Protein AF-0000000072983263 (afdb_homodimer)

InterPro domains:
  IPR003439 ABC transporter-like, ATP-binding domain [PF00005] (18-161)
  IPR003439 ABC transporter-like, ATP-binding domain [PS50893] (3-232)
  IPR003593 AAA+ ATPase domain [SM00382] (27-210)
  IPR027417 P-loop containing nucleoside triphosphate hydrolase [G3DSA:3.40.50.300] (1-231)
  IPR027417 P-loop containing nucleoside triphosphate hydrolase [SSF52540] (5-223)

Radius of gyration: 24.26 Å; Cα contacts (8 Å, |Δi|>4): 1242; chains: 2; bounding box: 58×68×63 Å

Secondary structure (DSSP, 8-state):
-EEEEEEEEEEETTEEEEEEEEEEEESSSEEEEE--TTSSHHHHHHHHTTSS--SEEEEEETTEETTT-THHHHTTEEEE-SS----TTSBHHHHHHHHHHHTT--HHHHHHHHHHHHHHTT--TT---BGGGS-HHHHHHHHHHHHHTT--SEEEEESTTTT--HHHHHHHHHHHHHHTTTSEEEEE-S-HHHHHHHEEEEEEEETTEEEEEE-HHHHHHHHTT-EEEEEE-TTPPPP--TTEEEEEEETTEEEEEEE-SS-SSTT-EE----HHHHHHHHHHHHHHHH-/-EEEEEEEEEEETTEEEEEEEEEEEESSSEEEEE--TTSSHHHHHHHHTTSS--SEEEEEETTEETTT-THHHHTTEEEE-SS----TTSBHHHHHHHHHHHTT--HHHHHHHHHHHHHHTT--TT---BGGGS-HHHHHHHHHHHHHTT--SEEEEESTTTT--HHHHHHHHHHHHHHTTTSEEEEE-S-HHHHHHHEEEEEEEETTEEEEEE-HHHHHHHHTT-EEEEEE-TTPPPP--TTEEEEEEETTEEEEEEE-SS-SSTT-EE----HHHHHHHHHHHHHHHH-

pLDDT: mean 94.13, std 6.85, range [37.88, 98.81]

Nearest PDB structures (foldseek):
  4yer-assembly1_A  TM=8.521E-01  e=1.848E-24  Thermotoga maritima MSB8
  1vpl-assembly1_A-2  TM=9.173E-01  e=1.850E-22  Thermotoga maritima MSB8
  7e7q-assembly1_A  TM=8.635E-01  e=1.184E-19  Homo sapiens
  7lkz-assembly1_A  TM=8.335E-01  e=2.499E-20  Homo sapiens
  8edw-assembly1_A  TM=7.523E-01  e=1.148E-20  Homo sapiens

Organism: Lacticaseibacillus paracasei (strain ATCC 334 / BCRC 17002 / CCUG 31169 / CIP 107868 / KCTC 3260 / NRRL B-441) (NCBI:txid321967)

Solvent-accessible surface area (backbone atoms only — not comparable to full-atom values): 30297 Å² total; per-residue (Å²): 116,41,38,38,35,44,46,28,21,31,61,58,91,92,44,72,44,31,52,56,34,62,48,79,48,48,39,69,17,19,32,25,42,36,48,49,82,84,11,32,66,69,60,51,51,32,40,75,67,56,77,45,79,64,70,35,57,46,40,25,52,73,85,38,50,31,80,83,39,41,63,71,47,60,75,29,50,12,63,27,57,73,71,61,85,79,60,48,86,36,27,57,52,59,49,46,50,50,52,28,50,75,72,67,43,53,69,70,60,37,51,51,53,49,44,53,46,30,49,63,59,77,38,67,64,80,51,77,60,34,46,58,74,44,53,70,29,56,45,40,50,50,33,46,43,55,20,46,57,87,67,38,49,34,37,40,32,34,44,78,52,56,74,33,27,61,64,55,34,35,34,51,50,37,52,49,30,62,50,2,63,79,15,34,27,38,39,34,46,50,52,61,65,63,37,68,51,24,32,30,29,36,36,36,30,49,80,15,29,70,79,44,76,45,36,57,69,62,50,26,55,74,31,50,77,24,27,32,37,36,73,37,58,77,88,52,85,74,84,88,56,93,43,45,67,39,33,27,42,52,96,87,19,35,39,36,31,32,57,39,86,55,75,89,49,92,76,40,41,79,45,84,48,48,68,65,49,23,49,47,52,50,54,53,53,47,51,58,65,74,98,116,41,39,38,36,43,46,27,20,33,62,58,89,91,43,74,44,31,51,55,36,64,50,80,46,48,40,69,17,19,31,25,40,36,48,51,84,83,12,33,65,69,60,51,50,32,40,75,66,56,76,44,78,63,70,36,59,46,40,24,51,74,84,38,50,30,78,83,41,42,64,71,46,59,74,29,50,12,62,27,57,73,71,63,86,78,60,51,86,35,28,57,52,59,50,44,51,50,52,29,49,76,71,67,44,54,66,70,59,37,52,51,52,50,45,52,47,30,50,61,59,77,38,67,64,81,50,76,60,35,46,59,76,45,52,70,30,55,44,41,52,50,34,47,44,54,19,48,58,88,68,40,47,35,36,40,31,33,43,75,53,58,75,34,28,59,66,55,34,36,34,51,49,37,50,49,31,61,50,2,63,78,14,32,28,38,37,33,47,50,52,62,65,62,38,70,51,25,34,30,29,36,35,36,29,51,81,14,27,70,81,43,76,44,37,58,67,63,49,26,56,73,30,51,79,24,27,33,36,36,73,39,59,78,87,50,83,74,83,89,57,94,43,47,68,38,32,27,42,52,96,89,18,33,39,37,30,32,58,38,88,56,74,88,48,92,76,40,42,80,44,85,47,46,68,65,50,24,49,47,52,50,54,53,53,47,51,56,67,74,97

Foldseek 3Di:
DKKWWAQFWADDVPATQAGGDTDMFDLPFEEEEEEDPSLCPLVVLCCQLVVDATPDTFMDDVNHTCNVVVVVNPLQFQEADPQFDDDQAFALLVGQQVLLVVNVHDNVLSVVLLCVQCVLLVHHNPDRHGLNPDDRLSSLSSSNSSSCRPNHQAYEHEASCPPHDPVSLVSVLVVQRVSSNRHGHYYYHHDQVSCLVIPQWYWYGGSNYTPDIGGQVVLLVVQAQFKKKDFDAAPDDDDDDLQWLDWDQDPRGIITIGGGNDAPDDGIDGDRDDSSNSVSVVVVVVVVVVD/DKKWWAQFWADDVPATQAGGDTDMFDLPFEEEEEEDPSLCPLVVLCCQLVVDATPDTFMDDVNHTCNVVVVVNPLQFQEADPQFDDDQAFALLVGQQVLLVVNVHDNVLSVVLLCVQCVLLVHHNPDRHGPNPDDRLSSLSSSNSSSCRPNHQAYEHEASCPPHDPVSLVSVLVVQRVSSNRHGHYYYHHDQVSCLVIPQWYWYGGSNYTPDIGGQVVLLVVQAQFKKKDFDAAPDDDDDDLQWLDWDQDPRGIITIGGGNDAPDDRIDGDRDDSSNSVSVVVVVVVVVVD

Sequence (582 aa):
MSLFLKNVGQRFGDKQALTGITATLEANGVIGLIGPNGAGKSTLLKLLATLAKPSSGTILLDDVDIVRQPQKMRQVLGYLPQQVPYDAHVTALAYLRYIAALKGIAPREADRQIVQTLGLLHLNPSNSTLLGDYSGGSRQRVGLTASLLGDPQVVIVDEPTVGLDPVERIAVRNLLSSLAQTRIVIISTHIIEDVEAIASQLLLLTDGQLHFQGTPAQFLDKASGHVWEYTLPRNASLPTSERISGMQERSDGIHIRMIADEAPVANAVMVAPNLEDATLDFFESQAVRKGMSLFLKNVGQRFGDKQALTGITATLEANGVIGLIGPNGAGKSTLLKLLATLAKPSSGTILLDDVDIVRQPQKMRQVLGYLPQQVPYDAHVTALAYLRYIAALKGIAPREADRQIVQTLGLLHLNPSNSTLLGDYSGGSRQRVGLTASLLGDPQVVIVDEPTVGLDPVERIAVRNLLSSLAQTRIVIISTHIIEDVEAIASQLLLLTDGQLHFQGTPAQFLDKASGHVWEYTLPRNASLPTSERISGMQERSDGIHIRMIADEAPVANAVMVAPNLEDATLDFFESQAVRKG

Structure (mmCIF, N/CA/C/O backbone):
data_AF-0000000072983263-model_v1
#
loop_
_entity.id
_entity.type
_entity.pdbx_description
1 polymer 'ABC-type polar amino acid transport system, ATPase component'
#
loop_
_atom_site.group_PDB
_atom_site.id
_atom_site.type_symbol
_atom_site.label_atom_id
_atom_site.label_alt_id
_atom_site.label_comp_id
_atom_site.label_asym_id
_atom_site.label_entity_id
_atom_site.label_seq_id
_atom_site.pdbx_PDB_ins_code
_atom_site.Cartn_x
_atom_site.Cartn_y
_atom_site.Cartn_z
_atom_site.occupancy
_atom_site.B_iso_or_equiv
_atom_site.auth_seq_id
_atom_site.auth_comp_id
_atom_site.auth_asym_id
_atom_site.auth_atom_id
_atom_site.pdbx_PDB_model_num
ATOM 1 N N . MET A 1 1 ? -4.988 -26.391 -16.125 1 90.88 1 MET A N 1
ATOM 2 C CA . MET A 1 1 ? -5.129 -26.578 -14.688 1 90.88 1 MET A CA 1
ATOM 3 C C . MET A 1 1 ? -6.23 -25.703 -14.117 1 90.88 1 MET A C 1
ATOM 5 O O . MET A 1 1 ? -6.363 -24.531 -14.516 1 90.88 1 MET A O 1
ATOM 9 N N . SER A 1 2 ? -7.062 -26.312 -13.32 1 95.94 2 SER A N 1
ATOM 10 C CA . SER A 1 2 ? -8.219 -25.578 -12.805 1 95.94 2 SER A CA 1
ATOM 11 C C . SER A 1 2 ? -8.453 -25.891 -11.328 1 95.94 2 SER A C 1
ATOM 13 O O . SER A 1 2 ? -8.266 -27.031 -10.891 1 95.94 2 SER A O 1
ATOM 15 N N . LEU A 1 3 ? -8.734 -24.859 -10.594 1 97.69 3 LEU A N 1
ATOM 16 C CA . LEU A 1 3 ? -9.117 -24.953 -9.195 1 97.69 3 LEU A CA 1
ATOM 17 C C . LEU A 1 3 ? -10.594 -24.609 -9 1 97.69 3 LEU A C 1
ATOM 19 O O . LEU A 1 3 ? -11.016 -23.5 -9.32 1 97.69 3 LEU A O 1
ATOM 23 N N . PHE A 1 4 ? -11.383 -25.578 -8.539 1 98.12 4 PHE A N 1
ATOM 24 C CA . PHE A 1 4 ? -12.82 -25.359 -8.391 1 98.12 4 PHE A CA 1
ATOM 25 C C . PHE A 1 4 ? -13.242 -25.5 -6.934 1 98.12 4 PHE A C 1
ATOM 27 O O . PHE A 1 4 ? -13.016 -26.531 -6.309 1 98.12 4 PHE A O 1
ATOM 34 N N . LEU A 1 5 ? -13.758 -24.422 -6.352 1 98.31 5 LEU A N 1
ATOM 35 C CA . LEU A 1 5 ? -14.352 -24.406 -5.02 1 98.31 5 LEU A CA 1
ATOM 36 C C . LEU A 1 5 ? -15.859 -24.625 -5.094 1 98.31 5 LEU A C 1
ATOM 38 O O . LEU A 1 5 ? -16.562 -23.922 -5.832 1 98.31 5 LEU A O 1
ATOM 42 N N . LYS A 1 6 ? -16.281 -25.609 -4.363 1 97.94 6 LYS A N 1
ATOM 43 C CA . LYS A 1 6 ? -17.719 -25.906 -4.344 1 97.94 6 LYS A CA 1
ATOM 44 C C . LYS A 1 6 ? -18.297 -25.75 -2.938 1 97.94 6 LYS A C 1
ATOM 46 O O . LYS A 1 6 ? -18.125 -26.625 -2.092 1 97.94 6 LYS A O 1
ATOM 51 N N . ASN A 1 7 ? -19.047 -24.672 -2.725 1 98.12 7 ASN A N 1
ATOM 52 C CA . ASN A 1 7 ? -19.766 -24.391 -1.483 1 98.12 7 ASN A CA 1
ATOM 53 C C . ASN A 1 7 ? -18.844 -24.516 -0.269 1 98.12 7 ASN A C 1
ATOM 55 O O . ASN A 1 7 ? -19.188 -25.203 0.703 1 98.12 7 ASN A O 1
ATOM 59 N N . VAL A 1 8 ? -17.719 -23.922 -0.343 1 98.31 8 VAL A N 1
ATOM 60 C CA . VAL A 1 8 ? -16.688 -24.047 0.693 1 98.31 8 VAL A CA 1
ATOM 61 C C . VAL A 1 8 ? -17.047 -23.156 1.881 1 98.31 8 VAL A C 1
ATOM 63 O O . VAL A 1 8 ? -17.375 -21.984 1.707 1 98.31 8 VAL A O 1
ATOM 66 N N . GLY A 1 9 ? -17.016 -23.719 3.033 1 98.19 9 GLY A N 1
ATOM 67 C CA . GLY A 1 9 ? -17.25 -23 4.281 1 98.19 9 GLY A CA 1
ATOM 68 C C . GLY A 1 9 ? -16.188 -23.281 5.336 1 98.19 9 GLY A C 1
ATOM 69 O O . GLY A 1 9 ? -15.516 -24.312 5.281 1 98.19 9 GLY A O 1
ATOM 70 N N . GLN A 1 10 ? -15.992 -22.375 6.219 1 98.19 10 GLN A N 1
ATOM 71 C CA . GLN A 1 10 ? -15.086 -22.547 7.348 1 98.19 10 GLN A CA 1
ATOM 72 C C . GLN A 1 10 ? -15.68 -21.969 8.625 1 98.19 10 GLN A C 1
ATOM 74 O O . GLN A 1 10 ? -16.141 -20.812 8.641 1 98.19 10 GLN A O 1
ATOM 79 N N . ARG A 1 11 ? -15.664 -22.734 9.594 1 96.62 11 ARG A N 1
ATOM 80 C CA . ARG A 1 11 ? -16.156 -22.312 10.898 1 96.62 11 ARG A CA 1
ATOM 81 C C . ARG A 1 11 ? -15.086 -22.469 11.969 1 96.62 11 ARG A C 1
ATOM 83 O O . ARG A 1 11 ? -14.367 -23.469 11.992 1 96.62 11 ARG A O 1
ATOM 90 N N . PHE A 1 12 ? -14.984 -21.516 12.836 1 94.38 12 PHE A N 1
ATOM 91 C CA . PHE A 1 12 ? -14.164 -21.578 14.039 1 94.38 12 PHE A CA 1
ATOM 92 C C . PHE A 1 12 ? -15.031 -21.469 15.289 1 94.38 12 PHE A C 1
ATOM 94 O O . PHE A 1 12 ? -15.422 -20.359 15.68 1 94.38 12 PHE A O 1
ATOM 101 N N . GLY A 1 13 ? -15.211 -22.562 15.922 1 93.5 13 GLY A N 1
ATOM 102 C CA . GLY A 1 13 ? -16.188 -22.516 17 1 93.5 13 GLY A CA 1
ATOM 103 C C . GLY A 1 13 ? -17.547 -22.031 16.562 1 93.5 13 GLY A C 1
ATOM 104 O O . GLY A 1 13 ? -18.156 -22.609 15.664 1 93.5 13 GLY A O 1
ATOM 105 N N . ASP A 1 14 ? -17.953 -20.859 17.125 1 91.88 14 ASP A N 1
ATOM 106 C CA . ASP A 1 14 ? -19.266 -20.328 16.812 1 91.88 14 ASP A CA 1
ATOM 107 C C . ASP A 1 14 ? -19.203 -19.266 15.719 1 91.88 14 ASP A C 1
ATOM 109 O O . ASP A 1 14 ? -20.234 -18.781 15.258 1 91.88 14 ASP A O 1
ATOM 113 N N . LYS A 1 15 ? -18.031 -19.047 15.219 1 92.75 15 LYS A N 1
ATOM 114 C CA . LYS A 1 15 ? -17.875 -17.984 14.227 1 92.75 15 LYS A CA 1
ATOM 115 C C . LYS A 1 15 ? -17.75 -18.562 12.82 1 92.75 15 LYS A C 1
ATOM 117 O O . LYS A 1 15 ? -16.938 -19.453 12.578 1 92.75 15 LYS A O 1
ATOM 122 N N . GLN A 1 16 ? -18.672 -18.125 11.984 1 95 16 GLN A N 1
ATOM 123 C CA . GLN A 1 16 ? -18.594 -18.484 10.578 1 95 16 GLN A CA 1
ATOM 124 C C . GLN A 1 16 ? -17.656 -17.547 9.82 1 95 16 GLN A C 1
ATOM 126 O O . GLN A 1 16 ? -18 -16.391 9.562 1 95 16 GLN A O 1
ATOM 131 N N . ALA A 1 17 ? -16.531 -18.094 9.391 1 96.5 17 ALA A N 1
ATOM 132 C CA . ALA A 1 17 ? -15.523 -17.266 8.734 1 96.5 17 ALA A CA 1
ATOM 133 C C . ALA A 1 17 ? -15.766 -17.203 7.227 1 96.5 17 ALA A C 1
ATOM 135 O O . ALA A 1 17 ? -15.562 -16.156 6.605 1 96.5 17 ALA A O 1
ATOM 136 N N . LEU A 1 18 ? -16.156 -18.297 6.645 1 98.31 18 LEU A N 1
ATOM 137 C CA . LEU A 1 18 ? -16.5 -18.391 5.227 1 98.31 18 LEU A CA 1
ATOM 138 C C . LEU A 1 18 ? -17.812 -19.125 5.023 1 98.31 18 LEU A C 1
ATOM 140 O O . LEU A 1 18 ? -18.109 -20.109 5.707 1 98.31 18 LEU A O 1
ATOM 144 N N . THR A 1 19 ? -18.578 -18.578 4.109 1 97.62 19 THR A N 1
ATOM 145 C CA . THR A 1 19 ? -19.906 -19.156 3.883 1 97.62 19 THR A CA 1
ATOM 146 C C . THR A 1 19 ? -20.141 -19.406 2.396 1 97.62 19 THR A C 1
ATOM 148 O O . THR A 1 19 ? -20.359 -18.469 1.628 1 97.62 19 THR A O 1
ATOM 151 N N . GLY A 1 20 ? -20.109 -20.641 2.01 1 97.5 20 GLY A N 1
ATOM 152 C CA . GLY A 1 20 ? -20.578 -21.094 0.713 1 97.5 20 GLY A CA 1
ATOM 153 C C . GLY A 1 20 ? -19.812 -20.5 -0.449 1 97.5 20 GLY A C 1
ATOM 154 O O . GLY A 1 20 ? -20.406 -19.984 -1.397 1 97.5 20 GLY A O 1
ATOM 155 N N . ILE A 1 21 ? -18.5 -20.547 -0.38 1 98.19 21 ILE A N 1
ATOM 156 C CA . ILE A 1 21 ? -17.672 -19.984 -1.439 1 98.19 21 ILE A CA 1
ATOM 157 C C . ILE A 1 21 ? -17.641 -20.938 -2.631 1 98.19 21 ILE A C 1
ATOM 159 O O . ILE A 1 21 ? -17.234 -22.094 -2.498 1 98.19 21 ILE A O 1
ATOM 163 N N . THR A 1 22 ? -18.156 -20.516 -3.775 1 98.44 22 THR A N 1
ATOM 164 C CA . THR A 1 22 ? -18.078 -21.234 -5.035 1 98.44 22 THR A CA 1
ATOM 165 C C . THR A 1 22 ? -17.375 -20.391 -6.102 1 98.44 22 THR A C 1
ATOM 167 O O . THR A 1 22 ? -17.75 -19.25 -6.344 1 98.44 22 THR A O 1
ATOM 170 N N . ALA A 1 23 ? -16.297 -20.922 -6.695 1 97.88 23 ALA A N 1
ATOM 171 C CA . ALA A 1 23 ? -15.523 -20.188 -7.691 1 97.88 23 ALA A CA 1
ATOM 172 C C . ALA A 1 23 ? -14.672 -21.125 -8.531 1 97.88 23 ALA A C 1
ATOM 174 O O . ALA A 1 23 ? -14.312 -22.219 -8.078 1 97.88 23 ALA A O 1
ATOM 175 N N . THR A 1 24 ? -14.406 -20.75 -9.719 1 97.38 24 THR A N 1
ATOM 176 C CA . THR A 1 24 ? -13.461 -21.438 -10.586 1 97.38 24 THR A CA 1
ATOM 177 C C . THR A 1 24 ? -12.242 -20.562 -10.875 1 97.38 24 THR A C 1
ATOM 179 O O . THR A 1 24 ? -12.383 -19.422 -11.344 1 97.38 24 THR A O 1
ATOM 182 N N . LEU A 1 25 ? -11.086 -21.031 -10.547 1 97.19 25 LEU A N 1
ATOM 183 C CA . LEU A 1 25 ? -9.828 -20.328 -10.742 1 97.19 25 LEU A CA 1
ATOM 184 C C . LEU A 1 25 ? -8.961 -21.031 -11.773 1 97.19 25 LEU A C 1
ATOM 186 O O . LEU A 1 25 ? -8.688 -22.234 -11.648 1 97.19 25 LEU A O 1
ATOM 190 N N . GLU A 1 26 ? -8.562 -20.312 -12.789 1 95.12 26 GLU A N 1
ATOM 191 C CA . GLU A 1 26 ? -7.77 -20.891 -13.875 1 95.12 26 GLU A CA 1
ATOM 192 C C . GLU A 1 26 ? -6.555 -20.016 -14.188 1 95.12 26 GLU A C 1
ATOM 194 O O . GLU A 1 26 ? -6.43 -18.906 -13.664 1 95.12 26 GLU A O 1
ATOM 199 N N . ALA A 1 27 ? -5.664 -20.609 -15.008 1 91.94 27 ALA A N 1
ATOM 200 C CA . ALA A 1 27 ? -4.449 -19.922 -15.414 1 91.94 27 ALA A CA 1
ATOM 201 C C . ALA A 1 27 ? -4.73 -18.938 -16.547 1 91.94 27 ALA A C 1
ATOM 203 O O . ALA A 1 27 ? -4.332 -19.156 -17.688 1 91.94 27 ALA A O 1
ATOM 204 N N . ASN A 1 28 ? -5.426 -17.891 -16.312 1 89.44 28 ASN A N 1
ATOM 205 C CA . ASN A 1 28 ? -5.773 -16.859 -17.297 1 89.44 28 ASN A CA 1
ATOM 206 C C . ASN A 1 28 ? -5.449 -15.461 -16.781 1 89.44 28 ASN A C 1
ATOM 208 O O . ASN A 1 28 ? -6.277 -14.555 -16.859 1 89.44 28 ASN A O 1
ATOM 212 N N . GLY A 1 29 ? -4.234 -15.352 -16.203 1 93.88 29 GLY A N 1
ATOM 213 C CA . GLY A 1 29 ? -3.846 -14.086 -15.586 1 93.88 29 GLY A CA 1
ATOM 214 C C . GLY A 1 29 ? -3.949 -14.109 -14.078 1 93.88 29 GLY A C 1
ATOM 215 O O . GLY A 1 29 ? -4.441 -15.078 -13.492 1 93.88 29 GLY A O 1
ATOM 216 N N . VAL A 1 30 ? -3.527 -13.094 -13.484 1 97.56 30 VAL A N 1
ATOM 217 C CA . VAL A 1 30 ? -3.49 -13.008 -12.031 1 97.56 30 VAL A CA 1
ATOM 218 C C . VAL A 1 30 ? -4.91 -12.898 -11.477 1 97.56 30 VAL A C 1
ATOM 220 O O . VAL A 1 30 ? -5.742 -12.172 -12.023 1 97.56 30 VAL A O 1
ATOM 223 N N . ILE A 1 31 ? -5.184 -13.656 -10.453 1 98.19 31 ILE A N 1
ATOM 224 C CA . ILE A 1 31 ? -6.449 -13.586 -9.727 1 98.19 31 ILE A CA 1
ATOM 225 C C . ILE A 1 31 ? -6.273 -12.758 -8.461 1 98.19 31 ILE A C 1
ATOM 227 O O . ILE A 1 31 ? -5.504 -13.133 -7.57 1 98.19 31 ILE A O 1
ATOM 231 N N . GLY A 1 32 ? -6.977 -11.625 -8.398 1 97.94 32 GLY A N 1
ATOM 232 C CA . GLY A 1 32 ? -6.914 -10.758 -7.234 1 97.94 32 GLY A CA 1
ATOM 233 C C . GLY A 1 32 ? -8.047 -10.992 -6.254 1 97.94 32 GLY A C 1
ATOM 234 O O . GLY A 1 32 ? -9.219 -10.914 -6.617 1 97.94 32 GLY A O 1
ATOM 235 N N . LEU A 1 33 ? -7.68 -11.375 -5.074 1 97.56 33 LEU A N 1
ATOM 236 C CA . LEU A 1 33 ? -8.617 -11.484 -3.959 1 97.56 33 LEU A CA 1
ATOM 237 C C . LEU A 1 33 ? -8.648 -10.188 -3.148 1 97.56 33 LEU A C 1
ATOM 239 O O . LEU A 1 33 ? -7.668 -9.844 -2.488 1 97.56 33 LEU A O 1
ATOM 243 N N . ILE A 1 34 ? -9.766 -9.508 -3.213 1 94.69 34 ILE A N 1
ATOM 244 C CA . ILE A 1 34 ? -9.898 -8.219 -2.555 1 94.69 34 ILE A CA 1
ATOM 245 C C . ILE A 1 34 ? -10.984 -8.289 -1.481 1 94.69 34 ILE A C 1
ATOM 247 O O . ILE A 1 34 ? -11.922 -9.086 -1.594 1 94.69 34 ILE A O 1
ATOM 251 N N . GLY A 1 35 ? -10.883 -7.496 -0.447 1 91.62 35 GLY A N 1
ATOM 252 C CA . GLY A 1 35 ? -11.828 -7.406 0.654 1 91.62 35 GLY A CA 1
ATOM 253 C C . GLY A 1 35 ? -11.281 -6.652 1.851 1 91.62 35 GLY A C 1
ATOM 254 O O . GLY A 1 35 ? -10.07 -6.461 1.968 1 91.62 35 GLY A O 1
ATOM 255 N N . PRO A 1 36 ? -12.148 -6.215 2.695 1 90.19 36 PRO A N 1
ATOM 256 C CA . PRO A 1 36 ? -11.68 -5.531 3.902 1 90.19 36 PRO A CA 1
ATOM 257 C C . PRO A 1 36 ? -10.984 -6.469 4.883 1 90.19 36 PRO A C 1
ATOM 259 O O . PRO A 1 36 ? -10.945 -7.684 4.66 1 90.19 36 PRO A O 1
ATOM 262 N N . ASN A 1 37 ? -10.359 -5.848 5.844 1 87.19 37 ASN A N 1
ATOM 263 C CA . ASN A 1 37 ? -9.773 -6.656 6.906 1 87.19 37 ASN A CA 1
ATOM 264 C C . ASN A 1 37 ? -10.82 -7.52 7.602 1 87.19 37 ASN A C 1
ATOM 266 O O . ASN A 1 37 ? -11.93 -7.055 7.871 1 87.19 37 ASN A O 1
ATOM 270 N N . GLY A 1 38 ? -10.539 -8.773 7.77 1 88.69 38 GLY A N 1
ATOM 271 C CA . GLY A 1 38 ? -11.461 -9.672 8.445 1 88.69 38 GLY A CA 1
ATOM 272 C C . GLY A 1 38 ? -12.469 -10.305 7.5 1 88.69 38 GLY A C 1
ATOM 273 O O . GLY A 1 38 ? -13.336 -11.062 7.934 1 88.69 38 GLY A O 1
ATOM 274 N N . ALA A 1 39 ? -12.297 -10.094 6.234 1 92.25 39 ALA A N 1
ATOM 275 C CA . ALA A 1 39 ? -13.273 -10.578 5.262 1 92.25 39 ALA A CA 1
ATOM 276 C C . ALA A 1 39 ? -13.164 -12.086 5.082 1 92.25 39 ALA A C 1
ATOM 278 O O . ALA A 1 39 ? -14.062 -12.719 4.52 1 92.25 39 ALA A O 1
ATOM 279 N N . GLY A 1 40 ? -12.062 -12.688 5.492 1 95.12 40 GLY A N 1
ATOM 280 C CA . GLY A 1 40 ? -11.852 -14.117 5.328 1 95.12 40 GLY A CA 1
ATOM 281 C C . GLY A 1 40 ? -10.812 -14.453 4.273 1 95.12 40 GLY A C 1
ATOM 282 O O . GLY A 1 40 ? -10.664 -15.617 3.883 1 95.12 40 GLY A O 1
ATOM 283 N N . LYS A 1 41 ? -10.078 -13.461 3.738 1 96.19 41 LYS A N 1
ATOM 284 C CA . LYS A 1 41 ? -9.109 -13.664 2.666 1 96.19 41 LYS A CA 1
ATOM 285 C C . LYS A 1 41 ? -8.047 -14.68 3.072 1 96.19 41 LYS A C 1
ATOM 287 O O . LYS A 1 41 ? -7.832 -15.672 2.375 1 96.19 41 LYS A O 1
ATOM 292 N N . SER A 1 42 ? -7.41 -14.461 4.27 1 95.25 42 SER A N 1
ATOM 293 C CA . SER A 1 42 ? -6.355 -15.352 4.738 1 95.25 42 SER A CA 1
ATOM 294 C C . SER A 1 42 ? -6.895 -16.75 5.012 1 95.25 42 SER A C 1
ATOM 296 O O . SER A 1 42 ? -6.219 -17.75 4.746 1 95.25 42 SER A O 1
ATOM 298 N N . THR A 1 43 ? -8.109 -16.828 5.566 1 96.81 43 THR A N 1
ATOM 299 C CA . THR A 1 43 ? -8.75 -18.125 5.797 1 96.81 43 THR A CA 1
ATOM 300 C C . THR A 1 43 ? -8.914 -18.891 4.484 1 96.81 43 THR A C 1
ATOM 302 O O . THR A 1 43 ? -8.547 -20.062 4.391 1 96.81 43 THR A O 1
ATOM 305 N N . LEU A 1 44 ? -9.375 -18.188 3.492 1 98.12 44 LEU A N 1
ATOM 306 C CA . LEU A 1 44 ? -9.586 -18.812 2.191 1 98.12 44 LEU A CA 1
ATOM 307 C C . LEU A 1 44 ? -8.258 -19.281 1.602 1 98.12 44 LEU A C 1
ATOM 309 O O . LEU A 1 44 ? -8.164 -20.406 1.102 1 98.12 44 LEU A O 1
ATOM 313 N N . LEU A 1 45 ? -7.234 -18.469 1.67 1 98.31 45 LEU A N 1
ATOM 314 C CA . LEU A 1 45 ? -5.934 -18.812 1.111 1 98.31 45 LEU A CA 1
ATOM 315 C C . LEU A 1 45 ? -5.352 -20.031 1.814 1 98.31 45 LEU A C 1
ATOM 317 O O . LEU A 1 45 ? -4.742 -20.891 1.174 1 98.31 45 LEU A O 1
ATOM 321 N N . LYS A 1 46 ? -5.57 -20.141 3.105 1 97.81 46 LYS A N 1
ATOM 322 C CA . LYS A 1 46 ? -5.062 -21.281 3.861 1 97.81 46 LYS A CA 1
ATOM 323 C C . LYS A 1 46 ? -5.77 -22.562 3.447 1 97.81 46 LYS A C 1
ATOM 325 O O . LYS A 1 46 ? -5.152 -23.625 3.406 1 97.81 46 LYS A O 1
ATOM 330 N N . LEU A 1 47 ? -7.055 -22.453 3.191 1 98.31 47 LEU A N 1
ATOM 331 C CA . LEU A 1 47 ? -7.789 -23.609 2.705 1 98.31 47 LEU A CA 1
ATOM 332 C C . LEU A 1 47 ? -7.262 -24.062 1.346 1 98.31 47 LEU A C 1
ATOM 334 O O . LEU A 1 47 ? -7.039 -25.25 1.122 1 98.31 47 LEU A O 1
ATOM 338 N N . LEU A 1 48 ? -6.992 -23.078 0.478 1 98.38 48 LEU A N 1
ATOM 339 C CA . LEU A 1 48 ? -6.492 -23.375 -0.861 1 98.38 48 LEU A CA 1
ATOM 340 C C . LEU A 1 48 ? -5.09 -23.969 -0.798 1 98.38 48 LEU A C 1
ATOM 342 O O . LEU A 1 48 ? -4.738 -24.828 -1.615 1 98.38 48 LEU A O 1
ATOM 346 N N . ALA A 1 49 ? -4.348 -23.547 0.185 1 98 49 ALA A N 1
ATOM 347 C CA . ALA A 1 49 ? -2.973 -24.016 0.348 1 98 49 ALA A CA 1
ATOM 348 C C . ALA A 1 49 ? -2.926 -25.328 1.135 1 98 49 ALA A C 1
ATOM 350 O O . ALA A 1 49 ? -1.846 -25.859 1.401 1 98 49 ALA A O 1
ATOM 351 N N . THR A 1 50 ? -4.055 -25.828 1.613 1 97.94 50 THR A N 1
ATOM 352 C CA . THR A 1 50 ? -4.227 -27.078 2.348 1 97.94 50 THR A CA 1
ATOM 353 C C . THR A 1 50 ? -3.574 -26.984 3.725 1 97.94 50 THR A C 1
ATOM 355 O O . THR A 1 50 ? -3.119 -27.984 4.27 1 97.94 50 THR A O 1
ATOM 358 N N . LEU A 1 51 ? -3.414 -25.781 4.23 1 96.88 51 LEU A N 1
ATOM 359 C CA . LEU A 1 51 ? -2.896 -25.562 5.578 1 96.88 51 LEU A CA 1
ATOM 360 C C . LEU A 1 51 ? -4.004 -25.719 6.617 1 96.88 51 LEU A C 1
ATOM 362 O O . LEU A 1 51 ? -3.727 -25.812 7.812 1 96.88 51 LEU A O 1
ATOM 366 N N . ALA A 1 52 ? -5.242 -25.703 6.18 1 96.44 52 ALA A N 1
ATOM 367 C CA . ALA A 1 52 ? -6.434 -25.984 6.977 1 96.44 52 ALA A CA 1
ATOM 368 C C . ALA A 1 52 ? -7.469 -26.766 6.168 1 96.44 52 ALA A C 1
ATOM 370 O O . ALA A 1 52 ? -7.438 -26.75 4.934 1 96.44 52 ALA A O 1
ATOM 371 N N . LYS A 1 53 ? -8.328 -27.453 6.875 1 96.94 53 LYS A N 1
ATOM 372 C CA . LYS A 1 53 ? -9.422 -28.172 6.234 1 96.94 53 LYS A CA 1
ATOM 373 C C . LYS A 1 53 ? -10.734 -27.391 6.324 1 96.94 53 LYS A C 1
ATOM 375 O O . LYS A 1 53 ? -11.078 -26.891 7.391 1 96.94 53 LYS A O 1
ATOM 380 N N . PRO A 1 54 ? -11.383 -27.25 5.23 1 98.06 54 PRO A N 1
ATOM 381 C CA . PRO A 1 54 ? -12.68 -26.562 5.297 1 98.06 54 PRO A CA 1
ATOM 382 C C . PRO A 1 54 ? -13.703 -27.328 6.145 1 98.06 54 PRO A C 1
ATOM 384 O O . PRO A 1 54 ? -13.648 -28.562 6.227 1 98.06 54 PRO A O 1
ATOM 387 N N . SER A 1 55 ? -14.625 -26.562 6.75 1 97.94 55 SER A N 1
ATOM 388 C CA . SER A 1 55 ? -15.695 -27.156 7.539 1 97.94 55 SER A CA 1
ATOM 389 C C . SER A 1 55 ? -16.766 -27.766 6.637 1 97.94 55 SER A C 1
ATOM 391 O O . SER A 1 55 ? -17.469 -28.703 7.047 1 97.94 55 SER A O 1
ATOM 393 N N . SER A 1 56 ? -16.891 -27.25 5.473 1 97.56 56 SER A N 1
ATOM 394 C CA . SER A 1 56 ? -17.844 -27.766 4.5 1 97.56 56 SER A CA 1
ATOM 395 C C . SER A 1 56 ? -17.406 -27.453 3.072 1 97.56 56 SER A C 1
ATOM 397 O O . SER A 1 56 ? -16.531 -26.609 2.852 1 97.56 56 SER A O 1
ATOM 399 N N . GLY A 1 57 ? -17.875 -28.203 2.145 1 97.69 57 GLY A N 1
ATOM 400 C CA . GLY A 1 57 ? -17.578 -28 0.737 1 97.69 57 GLY A CA 1
ATOM 401 C C . GLY A 1 57 ? -16.375 -28.781 0.261 1 97.69 57 GLY A C 1
ATOM 402 O O . GLY A 1 57 ? -15.859 -29.625 0.99 1 97.69 57 GLY A O 1
ATOM 403 N N . THR A 1 58 ? -16.078 -28.578 -0.992 1 97.56 58 THR A N 1
ATOM 404 C CA . THR A 1 58 ? -14.953 -29.281 -1.592 1 97.56 58 THR A CA 1
ATOM 405 C C . THR A 1 58 ? -14.102 -28.344 -2.445 1 97.56 58 THR A C 1
ATOM 407 O O . THR A 1 58 ? -14.594 -27.312 -2.906 1 97.56 58 THR A O 1
ATOM 410 N N . ILE A 1 59 ? -12.883 -28.656 -2.541 1 98.44 59 ILE A N 1
ATOM 411 C CA . ILE A 1 59 ? -11.945 -27.953 -3.398 1 98.44 59 ILE A CA 1
ATOM 412 C C . ILE A 1 59 ? -11.258 -28.938 -4.344 1 98.44 59 ILE A C 1
ATOM 414 O O . ILE A 1 59 ? -10.609 -29.891 -3.896 1 98.44 59 ILE A O 1
ATOM 418 N N . LEU A 1 60 ? -11.461 -28.688 -5.613 1 98.44 60 LEU A N 1
ATOM 419 C CA . LEU A 1 60 ? -10.938 -29.609 -6.609 1 98.44 60 LEU A CA 1
ATOM 420 C C . LEU A 1 60 ? -9.797 -28.969 -7.402 1 98.44 60 LEU A C 1
ATOM 422 O O . LEU A 1 60 ? -9.93 -27.828 -7.867 1 98.44 60 LEU A O 1
ATOM 426 N N . LEU A 1 61 ? -8.664 -29.625 -7.492 1 98.12 61 LEU A N 1
ATOM 427 C CA . LEU A 1 61 ? -7.613 -29.328 -8.453 1 98.12 61 LEU A CA 1
ATOM 428 C C . LEU A 1 61 ? -7.609 -30.344 -9.594 1 98.12 61 LEU A C 1
ATOM 430 O O . LEU A 1 61 ? -7.301 -31.516 -9.383 1 98.12 61 LEU A O 1
ATOM 434 N N . ASP A 1 62 ? -7.922 -29.906 -10.82 1 95.69 62 ASP A N 1
ATOM 435 C CA . ASP A 1 62 ? -8.086 -30.797 -11.961 1 95.69 62 ASP A CA 1
ATOM 436 C C . ASP A 1 62 ? -8.953 -32 -11.602 1 95.69 62 ASP A C 1
ATOM 438 O O . ASP A 1 62 ? -8.562 -33.156 -11.836 1 95.69 62 ASP A O 1
ATOM 442 N N . ASP A 1 63 ? -9.992 -31.922 -10.922 1 93.94 63 ASP A N 1
ATOM 443 C CA . ASP A 1 63 ? -11.031 -32.906 -10.602 1 93.94 63 ASP A CA 1
ATOM 444 C C . ASP A 1 63 ? -10.625 -33.781 -9.414 1 93.94 63 ASP A C 1
ATOM 446 O O . ASP A 1 63 ? -11.305 -34.75 -9.094 1 93.94 63 ASP A O 1
ATOM 450 N N . VAL A 1 64 ? -9.461 -33.438 -8.812 1 97.44 64 VAL A N 1
ATOM 451 C CA . VAL A 1 64 ? -9.039 -34.156 -7.613 1 97.44 64 VAL A CA 1
ATOM 452 C C . VAL A 1 64 ? -9.383 -33.344 -6.375 1 97.44 64 VAL A C 1
ATOM 454 O O . VAL A 1 64 ? -9.062 -32.156 -6.309 1 97.44 64 VAL A O 1
ATOM 457 N N . ASP A 1 65 ? -10.031 -33.938 -5.449 1 98.25 65 ASP A N 1
ATOM 458 C CA . ASP A 1 65 ? -10.375 -33.281 -4.191 1 98.25 65 ASP A CA 1
ATOM 459 C C . ASP A 1 65 ? -9.148 -33.125 -3.305 1 98.25 65 ASP A C 1
ATOM 461 O O . ASP A 1 65 ? -8.656 -34.094 -2.721 1 98.25 65 ASP A O 1
ATOM 465 N N . ILE A 1 66 ? -8.711 -31.875 -3.113 1 97.81 66 ILE A N 1
ATOM 466 C CA . ILE A 1 66 ? -7.449 -31.641 -2.424 1 97.81 66 ILE A CA 1
ATOM 467 C C . ILE A 1 66 ? -7.676 -31.656 -0.913 1 97.81 66 ILE A C 1
ATOM 469 O O . ILE A 1 66 ? -6.723 -31.594 -0.135 1 97.81 66 ILE A O 1
ATOM 473 N N . VAL A 1 67 ? -8.969 -31.672 -0.491 1 96.62 67 VAL A N 1
ATOM 474 C CA . VAL A 1 67 ? -9.266 -31.844 0.927 1 96.62 67 VAL A CA 1
ATOM 475 C C . VAL A 1 67 ? -8.961 -33.281 1.347 1 96.62 67 VAL A C 1
ATOM 477 O O . VAL A 1 67 ? -8.367 -33.5 2.402 1 96.62 67 VAL A O 1
ATOM 480 N N . ARG A 1 68 ? -9.281 -34.188 0.478 1 96.56 68 ARG A N 1
ATOM 481 C CA . ARG A 1 68 ? -9.047 -35.625 0.714 1 96.56 68 ARG A CA 1
ATOM 482 C C . ARG A 1 68 ? -7.613 -36 0.356 1 96.56 68 ARG A C 1
ATOM 484 O O . ARG A 1 68 ? -7.012 -36.844 1.013 1 96.56 68 ARG A O 1
ATOM 491 N N . GLN A 1 69 ? -7.125 -35.406 -0.662 1 97.81 69 GLN A N 1
ATOM 492 C CA . GLN A 1 69 ? -5.777 -35.688 -1.146 1 97.81 69 GLN A CA 1
ATOM 493 C C . GLN A 1 69 ? -4.945 -34.406 -1.234 1 97.81 69 GLN A C 1
ATOM 495 O O . GLN A 1 69 ? -4.609 -33.969 -2.33 1 97.81 69 GLN A O 1
ATOM 500 N N . PRO A 1 70 ? -4.516 -33.938 -0.146 1 97.62 70 PRO A N 1
ATOM 501 C CA . PRO A 1 70 ? -3.844 -32.625 -0.113 1 97.62 70 PRO A CA 1
ATOM 502 C C . PRO A 1 70 ? -2.51 -32.625 -0.854 1 97.62 70 PRO A C 1
ATOM 504 O O . PRO A 1 70 ? -2.025 -31.578 -1.273 1 97.62 70 PRO A O 1
ATOM 507 N N . GLN A 1 71 ? -1.896 -33.844 -1.039 1 96.88 71 GLN A N 1
ATOM 508 C CA . GLN A 1 71 ? -0.588 -33.938 -1.681 1 96.88 71 GLN A CA 1
ATOM 509 C C . GLN A 1 71 ? -0.647 -33.469 -3.127 1 96.88 71 GLN A C 1
ATOM 511 O O . GLN A 1 71 ? 0.328 -32.906 -3.643 1 96.88 71 GLN A O 1
ATOM 516 N N . LYS A 1 72 ? -1.842 -33.625 -3.723 1 97.06 72 LYS A N 1
ATOM 517 C CA . LYS A 1 72 ? -2.02 -33.156 -5.098 1 97.06 72 LYS A CA 1
ATOM 518 C C . LYS A 1 72 ? -1.72 -31.672 -5.219 1 97.06 72 LYS A C 1
ATOM 520 O O . LYS A 1 72 ? -1.091 -31.25 -6.188 1 97.06 72 LYS A O 1
ATOM 525 N N . MET A 1 73 ? -2.131 -30.938 -4.25 1 98.06 73 MET A N 1
ATOM 526 C CA . MET A 1 73 ? -1.891 -29.5 -4.23 1 98.06 73 MET A CA 1
ATOM 527 C C . MET A 1 73 ? -0.481 -29.203 -3.738 1 98.06 73 MET A C 1
ATOM 529 O O . MET A 1 73 ? 0.237 -28.406 -4.352 1 98.06 73 MET A O 1
ATOM 533 N N . ARG A 1 74 ? -0.062 -29.891 -2.754 1 97.25 74 ARG A N 1
ATOM 534 C CA . ARG A 1 74 ? 1.192 -29.578 -2.074 1 97.25 74 ARG A CA 1
ATOM 535 C C . ARG A 1 74 ? 2.381 -29.75 -3.012 1 97.25 74 ARG A C 1
ATOM 537 O O . ARG A 1 74 ? 3.375 -29.031 -2.91 1 97.25 74 ARG A O 1
ATOM 544 N N . GLN A 1 75 ? 2.275 -30.547 -3.963 1 95.81 75 GLN A N 1
ATOM 545 C CA . GLN A 1 75 ? 3.363 -30.859 -4.887 1 95.81 75 GLN A CA 1
ATOM 546 C C . GLN A 1 75 ? 3.521 -29.75 -5.93 1 95.81 75 GLN A C 1
ATOM 548 O O . GLN A 1 75 ? 4.586 -29.609 -6.535 1 95.81 75 GLN A O 1
ATOM 553 N N . VAL A 1 76 ? 2.436 -29.016 -6.117 1 97.44 76 VAL A N 1
ATOM 554 C CA . VAL A 1 76 ? 2.488 -28.047 -7.211 1 97.44 76 VAL A CA 1
ATOM 555 C C . VAL A 1 76 ? 2.305 -26.641 -6.656 1 97.44 76 VAL A C 1
ATOM 557 O O . VAL A 1 76 ? 2.133 -25.688 -7.418 1 97.44 76 VAL A O 1
ATOM 560 N N . LEU A 1 77 ? 2.402 -26.453 -5.352 1 98.19 77 LEU A N 1
ATOM 561 C CA . LEU A 1 77 ? 2.031 -25.219 -4.68 1 98.19 77 LEU A CA 1
ATOM 562 C C . LEU A 1 77 ? 3.268 -24.406 -4.316 1 98.19 77 LEU A C 1
ATOM 564 O O . LEU A 1 77 ? 4.258 -24.953 -3.828 1 98.19 77 LEU A O 1
ATOM 568 N N . GLY A 1 78 ? 3.244 -23.125 -4.629 1 98.5 78 GLY A N 1
ATOM 569 C CA . GLY A 1 78 ? 4.039 -22.094 -3.982 1 98.5 78 GLY A CA 1
ATOM 570 C C . GLY A 1 78 ? 3.209 -21.141 -3.137 1 98.5 78 GLY A C 1
ATOM 571 O O . GLY A 1 78 ? 2.285 -20.5 -3.641 1 98.5 78 GLY A O 1
ATOM 572 N N . TYR A 1 79 ? 3.512 -21.109 -1.861 1 98.31 79 TYR A N 1
ATOM 573 C CA . TYR A 1 79 ? 2.703 -20.312 -0.944 1 98.31 79 TYR A CA 1
ATOM 574 C C . TYR A 1 79 ? 3.566 -19.312 -0.192 1 98.31 79 TYR A C 1
ATOM 576 O O . TYR A 1 79 ? 4.57 -19.672 0.421 1 98.31 79 TYR A O 1
ATOM 584 N N . LEU A 1 80 ? 3.189 -18.047 -0.333 1 98.12 80 LEU A N 1
ATOM 585 C CA . LEU A 1 80 ? 3.779 -16.984 0.466 1 98.12 80 LEU A CA 1
ATOM 586 C C . LEU A 1 80 ? 2.803 -16.484 1.531 1 98.12 80 LEU A C 1
ATOM 588 O O . LEU A 1 80 ? 1.827 -15.805 1.217 1 98.12 80 LEU A O 1
ATOM 592 N N . PRO A 1 81 ? 3.031 -16.812 2.812 1 95.25 81 PRO A N 1
ATOM 593 C CA . PRO A 1 81 ? 2.162 -16.297 3.877 1 95.25 81 PRO A CA 1
ATOM 594 C C . PRO A 1 81 ? 2.396 -14.82 4.172 1 95.25 81 PRO A C 1
ATOM 596 O O . PRO A 1 81 ? 3.377 -14.242 3.701 1 95.25 81 PRO A O 1
ATOM 599 N N . GLN A 1 82 ? 1.49 -14.281 4.84 1 89.38 82 GLN A N 1
ATOM 600 C CA . GLN A 1 82 ? 1.592 -12.875 5.203 1 89.38 82 GLN A CA 1
ATOM 601 C C . GLN A 1 82 ? 2.877 -12.594 5.977 1 89.38 82 GLN A C 1
ATOM 603 O O . GLN A 1 82 ? 3.562 -11.602 5.715 1 89.38 82 GLN A O 1
ATOM 608 N N . GLN A 1 83 ? 3.141 -13.414 6.918 1 88.69 83 GLN A N 1
ATOM 609 C CA . GLN A 1 83 ? 4.41 -13.359 7.637 1 88.69 83 GLN A CA 1
ATOM 610 C C . GLN A 1 83 ? 5.344 -14.484 7.191 1 88.69 83 GLN A C 1
ATOM 612 O O . GLN A 1 83 ? 5.047 -15.664 7.391 1 88.69 83 GLN A O 1
ATOM 617 N N . VAL A 1 84 ? 6.445 -14.102 6.664 1 90.25 84 VAL A N 1
ATOM 618 C CA . VAL A 1 84 ? 7.402 -15.07 6.141 1 90.25 84 VAL A CA 1
ATOM 619 C C . VAL A 1 84 ? 8.172 -15.711 7.289 1 90.25 84 VAL A C 1
ATOM 621 O O . VAL A 1 84 ? 8.781 -15.016 8.102 1 90.25 84 VAL A O 1
ATOM 624 N N . PRO A 1 85 ? 8.102 -17.016 7.387 1 89.31 85 PRO A N 1
ATOM 625 C CA . PRO A 1 85 ? 8.969 -17.672 8.359 1 89.31 85 PRO A CA 1
ATOM 626 C C . PRO A 1 85 ? 10.445 -17.625 7.957 1 89.31 85 PRO A C 1
ATOM 628 O O . PRO A 1 85 ? 10.766 -17.734 6.773 1 89.31 85 PRO A O 1
ATOM 631 N N . TYR A 1 86 ? 11.289 -17.422 8.859 1 88.5 86 TYR A N 1
ATOM 632 C CA . TYR A 1 86 ? 12.711 -17.422 8.555 1 88.5 86 TYR A CA 1
ATOM 633 C C . TYR A 1 86 ? 13.539 -17.703 9.805 1 88.5 86 TYR A C 1
ATOM 635 O O . TYR A 1 86 ? 13.031 -17.594 10.93 1 88.5 86 TYR A O 1
ATOM 643 N N . ASP A 1 87 ? 14.734 -18.219 9.602 1 92.38 87 ASP A N 1
ATOM 644 C CA . ASP A 1 87 ? 15.742 -18.328 10.648 1 92.38 87 ASP A CA 1
ATOM 645 C C . ASP A 1 87 ? 16.641 -17.094 10.664 1 92.38 87 ASP A C 1
ATOM 647 O O . ASP A 1 87 ? 17.359 -16.828 9.688 1 92.38 87 ASP A O 1
ATOM 651 N N . ALA A 1 88 ? 16.625 -16.391 11.734 1 95.12 88 ALA A N 1
ATOM 652 C CA . ALA A 1 88 ? 17.312 -15.109 11.836 1 95.12 88 ALA A CA 1
ATOM 653 C C . ALA A 1 88 ? 18.828 -15.281 11.719 1 95.12 88 ALA A C 1
ATOM 655 O O . ALA A 1 88 ? 19.562 -14.312 11.508 1 95.12 88 ALA A O 1
ATOM 656 N N . HIS A 1 89 ? 19.312 -16.516 11.852 1 96.81 89 HIS A N 1
ATOM 657 C CA . HIS A 1 89 ? 20.75 -16.734 12.016 1 96.81 89 HIS A CA 1
ATOM 658 C C . HIS A 1 89 ? 21.359 -17.328 10.75 1 96.81 89 HIS A C 1
ATOM 660 O O . HIS A 1 89 ? 22.5 -17.781 10.766 1 96.81 89 HIS A O 1
ATOM 666 N N . VAL A 1 90 ? 20.641 -17.312 9.703 1 97 90 VAL A N 1
ATOM 667 C CA . VAL A 1 90 ? 21.172 -17.828 8.445 1 97 90 VAL A CA 1
ATOM 668 C C . VAL A 1 90 ? 21.031 -16.766 7.355 1 97 90 VAL A C 1
ATOM 670 O O . VAL A 1 90 ? 20.281 -15.805 7.508 1 97 90 VAL A O 1
ATOM 673 N N . THR A 1 91 ? 21.781 -16.969 6.305 1 97.5 91 THR A N 1
ATOM 674 C CA . THR A 1 91 ? 21.703 -16.078 5.152 1 97.5 91 THR A CA 1
ATOM 675 C C . THR A 1 91 ? 20.531 -16.453 4.25 1 97.5 91 THR A C 1
ATOM 677 O O . THR A 1 91 ? 19.984 -17.547 4.371 1 97.5 91 THR A O 1
ATOM 680 N N . ALA A 1 92 ? 20.188 -15.555 3.383 1 97.69 92 ALA A N 1
ATOM 681 C CA . ALA A 1 92 ? 19.125 -15.836 2.418 1 97.69 92 ALA A CA 1
ATOM 682 C C . ALA A 1 92 ? 19.453 -17.047 1.563 1 97.69 92 ALA A C 1
ATOM 684 O O . ALA A 1 92 ? 18.625 -17.938 1.36 1 97.69 92 ALA A O 1
ATOM 685 N N . LEU A 1 93 ? 20.703 -17.109 1.11 1 97.56 93 LEU A N 1
ATOM 686 C CA . LEU A 1 93 ? 21.125 -18.203 0.254 1 97.56 93 LEU A CA 1
ATOM 687 C C . LEU A 1 93 ? 21.031 -19.531 0.987 1 97.56 93 LEU A C 1
ATOM 689 O O . LEU A 1 93 ? 20.5 -20.516 0.442 1 97.56 93 LEU A O 1
ATOM 693 N N . ALA A 1 94 ? 21.531 -19.578 2.229 1 97.19 94 ALA A N 1
ATOM 694 C CA . ALA A 1 94 ? 21.469 -20.797 3.02 1 97.19 94 ALA A CA 1
ATOM 695 C C . ALA A 1 94 ? 20.016 -21.234 3.252 1 97.19 94 ALA A C 1
ATOM 697 O O . ALA A 1 94 ? 19.688 -22.406 3.131 1 97.19 94 ALA A O 1
ATOM 698 N N . TYR A 1 95 ? 19.188 -20.312 3.57 1 97.69 95 TYR A N 1
ATOM 699 C CA . TYR A 1 95 ? 17.766 -20.578 3.801 1 97.69 95 TYR A CA 1
ATOM 700 C C . TYR A 1 95 ? 17.109 -21.141 2.545 1 97.69 95 TYR A C 1
ATOM 702 O O . TYR A 1 95 ? 16.406 -22.156 2.605 1 97.69 95 TYR A O 1
ATOM 710 N N . LEU A 1 96 ? 17.359 -20.516 1.426 1 98.12 96 LEU A N 1
ATOM 711 C CA . LEU A 1 96 ? 16.734 -20.906 0.174 1 98.12 96 LEU A CA 1
ATOM 712 C C . LEU A 1 96 ? 17.234 -22.266 -0.284 1 98.12 96 LEU A C 1
ATOM 714 O O . LEU A 1 96 ? 16.469 -23.078 -0.824 1 98.12 96 LEU A O 1
ATOM 718 N N . ARG A 1 97 ? 18.5 -22.516 -0.055 1 97.94 97 ARG A N 1
ATOM 719 C CA . ARG A 1 97 ? 19.031 -23.844 -0.369 1 97.94 97 ARG A CA 1
ATOM 720 C C . ARG A 1 97 ? 18.391 -24.922 0.498 1 97.94 97 ARG A C 1
ATOM 722 O O . ARG A 1 97 ? 18.109 -26.016 0.025 1 97.94 97 ARG A O 1
ATOM 729 N N . TYR A 1 98 ? 18.188 -24.562 1.738 1 97.5 98 TYR A N 1
ATOM 730 C CA . TYR A 1 98 ? 17.5 -25.484 2.648 1 97.5 98 TYR A CA 1
ATOM 731 C C . TYR A 1 98 ? 16.094 -25.797 2.156 1 97.5 98 TYR A C 1
ATOM 733 O O . TYR A 1 98 ? 15.688 -26.953 2.107 1 97.5 98 TYR A O 1
ATOM 741 N N . ILE A 1 99 ? 15.391 -24.781 1.796 1 97 99 ILE A N 1
ATOM 742 C CA . ILE A 1 99 ? 14.039 -24.953 1.281 1 97 99 ILE A CA 1
ATOM 743 C C . ILE A 1 99 ? 14.07 -25.797 0.013 1 97 99 ILE A C 1
ATOM 745 O O . ILE A 1 99 ? 13.242 -26.703 -0.163 1 97 99 ILE A O 1
ATOM 749 N N . ALA A 1 100 ? 14.992 -25.531 -0.866 1 98.06 100 ALA A N 1
ATOM 750 C CA . ALA A 1 100 ? 15.133 -26.297 -2.104 1 98.06 100 ALA A CA 1
ATOM 751 C C . ALA A 1 100 ? 15.367 -27.781 -1.81 1 98.06 100 ALA A C 1
ATOM 753 O O . ALA A 1 100 ? 14.789 -28.641 -2.467 1 98.06 100 ALA A O 1
ATOM 754 N N . ALA A 1 101 ? 16.188 -28.031 -0.811 1 97.69 101 ALA A N 1
ATOM 755 C CA . ALA A 1 101 ? 16.484 -29.406 -0.423 1 97.69 101 ALA A CA 1
ATOM 756 C C . ALA A 1 101 ? 15.219 -30.109 0.077 1 97.69 101 ALA A C 1
ATOM 758 O O . ALA A 1 101 ? 14.953 -31.266 -0.283 1 97.69 101 ALA A O 1
ATOM 759 N N . LEU A 1 102 ? 14.484 -29.422 0.848 1 95.38 102 LEU A N 1
ATOM 760 C CA . LEU A 1 102 ? 13.242 -29.969 1.365 1 95.38 102 LEU A CA 1
ATOM 761 C C . LEU A 1 102 ? 12.281 -30.312 0.227 1 95.38 102 LEU A C 1
ATOM 763 O O . LEU A 1 102 ? 11.5 -31.266 0.333 1 95.38 102 LEU A O 1
ATOM 767 N N . LYS A 1 103 ? 12.406 -29.547 -0.862 1 95.94 103 LYS A N 1
ATOM 768 C CA . LYS A 1 103 ? 11.523 -29.734 -2.008 1 95.94 103 LYS A CA 1
ATOM 769 C C . LYS A 1 103 ? 12.094 -30.781 -2.975 1 95.94 103 LYS A C 1
ATOM 771 O O . LYS A 1 103 ? 11.484 -31.078 -4.004 1 95.94 103 LYS A O 1
ATOM 776 N N . GLY A 1 104 ? 13.289 -31.219 -2.711 1 96.62 104 GLY A N 1
ATOM 777 C CA . GLY A 1 104 ? 13.906 -32.25 -3.525 1 96.62 104 GLY A CA 1
ATOM 778 C C . GLY A 1 104 ? 14.531 -31.719 -4.797 1 96.62 104 GLY A C 1
ATOM 779 O O . GLY A 1 104 ? 14.664 -32.438 -5.785 1 96.62 104 GLY A O 1
ATOM 780 N N . ILE A 1 105 ? 14.883 -30.484 -4.801 1 97.69 105 ILE A N 1
ATOM 781 C CA . ILE A 1 105 ? 15.492 -29.859 -5.973 1 97.69 105 ILE A CA 1
ATOM 782 C C . ILE A 1 105 ? 17 -30.109 -5.961 1 97.69 105 ILE A C 1
ATOM 784 O O . ILE A 1 105 ? 17.656 -29.938 -4.934 1 97.69 105 ILE A O 1
ATOM 788 N N . ALA A 1 106 ? 17.562 -30.484 -7.055 1 98.06 106 ALA A N 1
ATOM 789 C CA . ALA A 1 106 ? 19 -30.703 -7.168 1 98.06 106 ALA A CA 1
ATOM 790 C C . ALA A 1 106 ? 19.781 -29.422 -6.914 1 98.06 106 ALA A C 1
ATOM 792 O O . ALA A 1 106 ? 19.359 -28.344 -7.348 1 98.06 106 ALA A O 1
ATOM 793 N N . PRO A 1 107 ? 20.891 -29.531 -6.277 1 97.44 107 PRO A N 1
ATOM 794 C CA . PRO A 1 107 ? 21.641 -28.344 -5.844 1 97.44 107 PRO A CA 1
ATOM 795 C C . PRO A 1 107 ? 21.953 -27.391 -6.996 1 97.44 107 PRO A C 1
ATOM 797 O O . PRO A 1 107 ? 21.75 -26.172 -6.863 1 97.44 107 PRO A O 1
ATOM 800 N N . ARG A 1 108 ? 22.359 -27.875 -8.109 1 97.62 108 ARG A N 1
ATOM 801 C CA . ARG A 1 108 ? 22.703 -27.016 -9.234 1 97.62 108 ARG A CA 1
ATOM 802 C C . ARG A 1 108 ? 21.469 -26.266 -9.75 1 97.62 108 ARG A C 1
ATOM 804 O O . ARG A 1 108 ? 21.531 -25.078 -10.023 1 97.62 108 ARG A O 1
ATOM 811 N N . GLU A 1 109 ? 20.438 -27.047 -9.852 1 97.81 109 GLU A N 1
ATOM 812 C CA . GLU A 1 109 ? 19.188 -26.453 -10.289 1 97.81 109 GLU A CA 1
ATOM 813 C C . GLU A 1 109 ? 18.656 -25.453 -9.266 1 97.81 109 GLU A C 1
ATOM 815 O O . GLU A 1 109 ? 18.141 -24.391 -9.625 1 97.81 109 GLU A O 1
ATOM 820 N N . ALA A 1 110 ? 18.781 -25.812 -8.055 1 97.94 110 ALA A N 1
ATOM 821 C CA . ALA A 1 110 ? 18.375 -24.922 -6.969 1 97.94 110 ALA A CA 1
ATOM 822 C C . ALA A 1 110 ? 19.109 -23.594 -7.043 1 97.94 110 ALA A C 1
ATOM 824 O O . ALA A 1 110 ? 18.484 -22.531 -7.016 1 97.94 110 ALA A O 1
ATOM 825 N N . ASP A 1 111 ? 20.406 -23.641 -7.18 1 98 111 ASP A N 1
ATOM 826 C CA . ASP A 1 111 ? 21.219 -22.422 -7.246 1 98 111 ASP A CA 1
ATOM 827 C C . ASP A 1 111 ? 20.812 -21.562 -8.438 1 98 111 ASP A C 1
ATOM 829 O O . ASP A 1 111 ? 20.75 -20.328 -8.336 1 98 111 ASP A O 1
ATOM 833 N N . ARG A 1 112 ? 20.578 -22.203 -9.523 1 97.94 112 ARG A N 1
ATOM 834 C CA . ARG A 1 112 ? 20.156 -21.484 -10.711 1 97.94 112 ARG A CA 1
ATOM 835 C C . ARG A 1 112 ? 18.859 -20.734 -10.469 1 97.94 112 ARG A C 1
ATOM 837 O O . ARG A 1 112 ? 18.75 -19.547 -10.742 1 97.94 112 ARG A O 1
ATOM 844 N N . GLN A 1 113 ? 17.859 -21.422 -9.945 1 98.12 113 GLN A N 1
ATOM 845 C CA . GLN A 1 113 ? 16.562 -20.812 -9.672 1 98.12 113 GLN A CA 1
ATOM 846 C C . GLN A 1 113 ? 16.688 -19.688 -8.648 1 98.12 113 GLN A C 1
ATOM 848 O O . GLN A 1 113 ? 16.078 -18.625 -8.812 1 98.12 113 GLN A O 1
ATOM 853 N N . ILE A 1 114 ? 17.469 -19.938 -7.621 1 98.38 114 ILE A N 1
ATOM 854 C CA . ILE A 1 114 ? 17.625 -18.984 -6.527 1 98.38 114 ILE A CA 1
ATOM 855 C C . ILE A 1 114 ? 18.25 -17.703 -7.059 1 98.38 114 ILE A C 1
ATOM 857 O O . ILE A 1 114 ? 17.734 -16.609 -6.836 1 98.38 114 ILE A O 1
ATOM 861 N N . VAL A 1 115 ? 19.344 -17.812 -7.766 1 97.56 115 VAL A N 1
ATOM 862 C CA . VAL A 1 115 ? 20.078 -16.656 -8.273 1 97.56 115 VAL A CA 1
ATOM 863 C C . VAL A 1 115 ? 19.203 -15.875 -9.25 1 97.56 115 VAL A C 1
ATOM 865 O O . VAL A 1 115 ? 19.125 -14.648 -9.172 1 97.56 115 VAL A O 1
ATOM 868 N N . GLN A 1 116 ? 18.547 -16.578 -10.062 1 96.12 116 GLN A N 1
ATOM 869 C CA . GLN A 1 116 ? 17.688 -15.93 -11.055 1 96.12 116 GLN A CA 1
ATOM 870 C C . GLN A 1 116 ? 16.547 -15.172 -10.383 1 96.12 116 GLN A C 1
ATOM 872 O O . GLN A 1 116 ? 16.312 -14 -10.68 1 96.12 116 GLN A O 1
ATOM 877 N N . THR A 1 117 ? 15.828 -15.836 -9.469 1 97.25 117 THR A N 1
ATOM 878 C CA . THR A 1 117 ? 14.656 -15.234 -8.836 1 97.25 117 THR A CA 1
ATOM 879 C C . THR A 1 117 ? 15.062 -14.062 -7.945 1 97.25 117 THR A C 1
ATOM 881 O O . THR A 1 117 ? 14.422 -13.008 -7.965 1 97.25 117 THR A O 1
ATOM 884 N N . LEU A 1 118 ? 16.141 -14.25 -7.16 1 97.25 118 LEU A N 1
ATOM 885 C CA . LEU A 1 118 ? 16.625 -13.148 -6.34 1 97.25 118 LEU A CA 1
ATOM 886 C C . LEU A 1 118 ? 17 -11.945 -7.207 1 97.25 118 LEU A C 1
ATOM 888 O O . LEU A 1 118 ? 16.719 -10.805 -6.848 1 97.25 118 LEU A O 1
ATOM 892 N N . GLY A 1 119 ? 17.609 -12.18 -8.32 1 94.69 119 GLY A N 1
ATOM 893 C CA . GLY A 1 119 ? 17.953 -11.117 -9.25 1 94.69 119 GLY A CA 1
ATOM 894 C C . GLY A 1 119 ? 16.75 -10.344 -9.75 1 94.69 119 GLY A C 1
ATOM 895 O O . GLY A 1 119 ? 16.75 -9.109 -9.758 1 94.69 119 GLY A O 1
ATOM 896 N N . LEU A 1 120 ? 15.664 -11.031 -10.094 1 93.38 120 LEU A N 1
ATOM 897 C CA . LEU A 1 120 ? 14.43 -10.414 -10.578 1 93.38 120 LEU A CA 1
ATOM 898 C C . LEU A 1 120 ? 13.781 -9.562 -9.484 1 93.38 120 LEU A C 1
ATOM 900 O O . LEU A 1 120 ? 13.039 -8.633 -9.789 1 93.38 120 LEU A O 1
ATOM 904 N N . LEU A 1 121 ? 14.117 -9.898 -8.234 1 95.94 121 LEU A N 1
ATOM 905 C CA . LEU A 1 121 ? 13.5 -9.211 -7.105 1 95.94 121 LEU A CA 1
ATOM 906 C C . LEU A 1 121 ? 14.469 -8.219 -6.473 1 95.94 121 LEU A C 1
ATOM 908 O O . LEU A 1 121 ? 14.289 -7.812 -5.324 1 95.94 121 LEU A O 1
ATOM 912 N N . HIS A 1 122 ? 15.523 -7.938 -7.168 1 92.19 122 HIS A N 1
ATOM 913 C CA . HIS A 1 122 ? 16.484 -6.914 -6.789 1 92.19 122 HIS A CA 1
ATOM 914 C C . HIS A 1 122 ? 17.172 -7.258 -5.469 1 92.19 122 HIS A C 1
ATOM 916 O O . HIS A 1 122 ? 17.328 -6.391 -4.602 1 92.19 122 HIS A O 1
ATOM 922 N N . LEU A 1 123 ? 17.406 -8.555 -5.32 1 95.62 123 LEU A N 1
ATOM 923 C CA . LEU A 1 123 ? 18.203 -9.031 -4.195 1 95.62 123 LEU A CA 1
ATOM 924 C C . LEU A 1 123 ? 19.531 -9.625 -4.676 1 95.62 123 LEU A C 1
ATOM 926 O O . LEU A 1 123 ? 19.578 -10.305 -5.703 1 95.62 123 LEU A O 1
ATOM 930 N N . ASN A 1 124 ? 20.547 -9.336 -3.951 1 94.62 124 ASN A N 1
ATOM 931 C CA . ASN A 1 124 ? 21.844 -9.906 -4.25 1 94.62 124 ASN A CA 1
ATOM 932 C C . ASN A 1 124 ? 21.984 -11.328 -3.699 1 94.62 124 ASN A C 1
ATOM 934 O O . ASN A 1 124 ? 22.016 -11.523 -2.484 1 94.62 124 ASN A O 1
ATOM 938 N N . PRO A 1 125 ? 22.203 -12.211 -4.566 1 93.06 125 PRO A N 1
ATOM 939 C CA . PRO A 1 125 ? 22.297 -13.602 -4.105 1 93.06 125 PRO A CA 1
ATOM 940 C C . PRO A 1 125 ? 23.531 -13.852 -3.238 1 93.06 125 PRO A C 1
ATOM 942 O O . PRO A 1 125 ? 23.562 -14.828 -2.475 1 93.06 125 PRO A O 1
ATOM 945 N N . SER A 1 126 ? 24.516 -13.023 -3.338 1 92.56 126 SER A N 1
ATOM 946 C CA . SER A 1 126 ? 25.766 -13.234 -2.613 1 92.56 126 SER A CA 1
ATOM 947 C C . SER A 1 126 ? 25.781 -12.461 -1.302 1 92.56 126 SER A C 1
ATOM 949 O O . SER A 1 126 ? 26.797 -12.438 -0.602 1 92.56 126 SER A O 1
ATOM 951 N N . ASN A 1 127 ? 24.672 -11.82 -1.048 1 92.94 127 ASN A N 1
ATOM 952 C CA . ASN A 1 127 ? 24.609 -11.062 0.196 1 92.94 127 ASN A CA 1
ATOM 953 C C . ASN A 1 127 ? 24.781 -11.969 1.414 1 92.94 127 ASN A C 1
ATOM 955 O O . ASN A 1 127 ? 24.031 -12.93 1.593 1 92.94 127 ASN A O 1
ATOM 959 N N . SER A 1 128 ? 25.719 -11.68 2.33 1 95.06 128 SER A N 1
ATOM 960 C CA . SER A 1 128 ? 26.047 -12.523 3.475 1 95.06 128 SER A CA 1
ATOM 961 C C . SER A 1 128 ? 25.328 -12.047 4.734 1 95.06 128 SER A C 1
ATOM 963 O O . SER A 1 128 ? 25.453 -12.656 5.797 1 95.06 128 SER A O 1
ATOM 965 N N . THR A 1 129 ? 24.547 -11.055 4.562 1 95.25 129 THR A N 1
ATOM 966 C CA . THR A 1 129 ? 23.766 -10.555 5.695 1 95.25 129 THR A CA 1
ATOM 967 C C . THR A 1 129 ? 22.781 -11.609 6.18 1 95.25 129 THR A C 1
ATOM 969 O O . THR A 1 129 ? 22.156 -12.297 5.371 1 95.25 129 THR A O 1
ATOM 972 N N . LEU A 1 130 ? 22.672 -11.703 7.492 1 97.38 130 LEU A N 1
ATOM 973 C CA . LEU A 1 130 ? 21.75 -12.656 8.078 1 97.38 130 LEU A CA 1
ATOM 974 C C . LEU A 1 130 ? 20.297 -12.172 7.926 1 97.38 130 LEU A C 1
ATOM 976 O O . LEU A 1 130 ? 20.047 -10.969 7.973 1 97.38 130 LEU A O 1
ATOM 980 N N . LEU A 1 131 ? 19.328 -13.102 7.816 1 96.94 131 LEU A N 1
ATOM 981 C CA . LEU A 1 131 ? 17.938 -12.789 7.578 1 96.94 131 LEU A CA 1
ATOM 982 C C . LEU A 1 131 ? 17.359 -11.961 8.719 1 96.94 131 LEU A C 1
ATOM 984 O O . LEU A 1 131 ? 16.469 -11.133 8.508 1 96.94 131 LEU A O 1
ATOM 988 N N . GLY A 1 132 ? 17.875 -12.219 9.883 1 96.25 132 GLY A N 1
ATOM 989 C CA . GLY A 1 132 ? 17.453 -11.422 11.023 1 96.25 132 GLY A CA 1
ATOM 990 C C . GLY A 1 132 ? 17.719 -9.938 10.852 1 96.25 132 GLY A C 1
ATOM 991 O O . GLY A 1 132 ? 17.016 -9.109 11.445 1 96.25 132 GLY A O 1
ATOM 992 N N . ASP A 1 133 ? 18.672 -9.594 10.047 1 94.94 133 ASP A N 1
ATOM 993 C CA . ASP A 1 133 ? 19.094 -8.203 9.844 1 94.94 133 ASP A CA 1
ATOM 994 C C . ASP A 1 133 ? 18.5 -7.637 8.555 1 94.94 133 ASP A C 1
ATOM 996 O O . ASP A 1 133 ? 18.734 -6.48 8.211 1 94.94 133 ASP A O 1
ATOM 1000 N N . TYR A 1 134 ? 17.766 -8.461 7.867 1 94.5 134 TYR A N 1
ATOM 1001 C CA . TYR A 1 134 ? 17.062 -7.992 6.676 1 94.5 134 TYR A CA 1
ATOM 1002 C C . TYR A 1 134 ? 15.898 -7.074 7.051 1 94.5 134 TYR A C 1
ATOM 1004 O O . TYR A 1 134 ? 15.297 -7.23 8.117 1 94.5 134 TYR A O 1
ATOM 1012 N N . SER A 1 135 ? 15.68 -6.109 6.176 1 90.12 135 SER A N 1
ATOM 1013 C CA . SER A 1 135 ? 14.422 -5.383 6.305 1 90.12 135 SER A CA 1
ATOM 1014 C C . SER A 1 135 ? 13.227 -6.293 6.055 1 90.12 135 SER A C 1
ATOM 1016 O O . SER A 1 135 ? 13.367 -7.367 5.469 1 90.12 135 SER A O 1
ATOM 1018 N N . GLY A 1 136 ? 12.062 -5.906 6.535 1 90.19 136 GLY A N 1
ATOM 1019 C CA . GLY A 1 136 ? 10.844 -6.66 6.277 1 90.19 136 GLY A CA 1
ATOM 1020 C C . GLY A 1 136 ? 10.594 -6.902 4.797 1 90.19 136 GLY A C 1
ATOM 1021 O O . GLY A 1 136 ? 10.234 -8.016 4.398 1 90.19 136 GLY A O 1
ATOM 1022 N N . GLY A 1 137 ? 10.805 -5.883 3.963 1 92.88 137 GLY A N 1
ATOM 1023 C CA . GLY A 1 137 ? 10.625 -6.004 2.525 1 92.88 137 GLY A CA 1
ATOM 1024 C C . GLY A 1 137 ? 11.586 -6.988 1.883 1 92.88 137 GLY A C 1
ATOM 1025 O O . GLY A 1 137 ? 11.203 -7.727 0.971 1 92.88 137 GLY A O 1
ATOM 1026 N N . SER A 1 138 ? 12.805 -6.973 2.363 1 95.06 138 SER A N 1
ATOM 1027 C CA . SER A 1 138 ? 13.773 -7.926 1.842 1 95.06 138 SER A CA 1
ATOM 1028 C C . SER A 1 138 ? 13.398 -9.359 2.201 1 95.06 138 SER A C 1
ATOM 1030 O O . SER A 1 138 ? 13.492 -10.258 1.365 1 95.06 138 SER A O 1
ATOM 1032 N N . ARG A 1 139 ? 12.961 -9.508 3.389 1 96.31 139 ARG A N 1
ATOM 1033 C CA . ARG A 1 139 ? 12.547 -10.836 3.828 1 96.31 139 ARG A CA 1
ATOM 1034 C C . ARG A 1 139 ? 11.336 -11.32 3.035 1 96.31 139 ARG A C 1
ATOM 1036 O O . ARG A 1 139 ? 11.242 -12.5 2.693 1 96.31 139 ARG A O 1
ATOM 1043 N N . GLN A 1 140 ? 10.445 -10.375 2.766 1 96 140 GLN A N 1
ATOM 1044 C CA . GLN A 1 140 ? 9.273 -10.695 1.957 1 96 140 GLN A CA 1
ATOM 1045 C C . GLN A 1 140 ? 9.688 -11.227 0.584 1 96 140 GLN A C 1
ATOM 1047 O O . GLN A 1 140 ? 9.117 -12.203 0.092 1 96 140 GLN A O 1
ATOM 1052 N N . ARG A 1 141 ? 10.656 -10.609 -0.014 1 97.44 141 ARG A N 1
ATOM 1053 C CA . ARG A 1 141 ? 11.117 -11.008 -1.342 1 97.44 141 ARG A CA 1
ATOM 1054 C C . ARG A 1 141 ? 11.875 -12.328 -1.292 1 97.44 141 ARG A C 1
ATOM 1056 O O . ARG A 1 141 ? 11.797 -13.125 -2.227 1 97.44 141 ARG A O 1
ATOM 1063 N N . VAL A 1 142 ? 12.562 -12.602 -0.188 1 97.75 142 VAL A N 1
ATOM 1064 C CA . VAL A 1 142 ? 13.164 -13.914 0.019 1 97.75 142 VAL A CA 1
ATOM 1065 C C . VAL A 1 142 ? 12.078 -14.977 0.151 1 97.75 142 VAL A C 1
ATOM 1067 O O . VAL A 1 142 ? 12.172 -16.047 -0.444 1 97.75 142 VAL A O 1
ATOM 1070 N N . GLY A 1 143 ? 11.047 -14.625 0.931 1 97.88 143 GLY A N 1
ATOM 1071 C CA . GLY A 1 143 ? 9.914 -15.523 1.062 1 97.88 143 GLY A CA 1
ATOM 1072 C C . GLY A 1 143 ? 9.25 -15.844 -0.262 1 97.88 143 GLY A C 1
ATOM 1073 O O . GLY A 1 143 ? 8.883 -17 -0.521 1 97.88 143 GLY A O 1
ATOM 1074 N N . LEU A 1 144 ? 9.07 -14.797 -1.05 1 98.38 144 LEU A N 1
ATOM 1075 C CA . LEU A 1 144 ? 8.5 -15.016 -2.377 1 98.38 144 LEU A CA 1
ATOM 1076 C C . LEU A 1 144 ? 9.391 -15.938 -3.205 1 98.38 144 LEU A C 1
ATOM 1078 O O . LEU A 1 144 ? 8.891 -16.844 -3.873 1 98.38 144 LEU A O 1
ATOM 1082 N N . THR A 1 145 ? 10.695 -15.703 -3.129 1 98.44 145 THR A N 1
ATOM 1083 C CA . THR A 1 145 ? 11.641 -16.562 -3.83 1 98.44 145 THR A CA 1
ATOM 1084 C C . THR A 1 145 ? 11.469 -18.016 -3.381 1 98.44 145 THR A C 1
ATOM 1086 O O . THR A 1 145 ? 11.391 -18.922 -4.211 1 98.44 145 THR A O 1
ATOM 1089 N N . ALA A 1 146 ? 11.414 -18.219 -2.092 1 98.06 146 ALA A N 1
ATOM 1090 C CA . ALA A 1 146 ? 11.242 -19.562 -1.538 1 98.06 146 ALA A CA 1
ATOM 1091 C C . ALA A 1 146 ? 9.969 -20.219 -2.078 1 98.06 146 ALA A C 1
ATOM 1093 O O . ALA A 1 146 ? 9.977 -21.391 -2.422 1 98.06 146 ALA A O 1
ATOM 1094 N N . SER A 1 147 ? 8.93 -19.406 -2.156 1 98 147 SER A N 1
ATOM 1095 C CA . SER A 1 147 ? 7.637 -19.922 -2.59 1 98 147 SER A CA 1
ATOM 1096 C C . SER A 1 147 ? 7.676 -20.344 -4.051 1 98 147 SER A C 1
ATOM 1098 O O . SER A 1 147 ? 6.883 -21.188 -4.477 1 98 147 SER A O 1
ATOM 1100 N N . LEU A 1 148 ? 8.617 -19.844 -4.812 1 98.44 148 LEU A N 1
ATOM 1101 C CA . LEU A 1 148 ? 8.625 -20.078 -6.254 1 98.44 148 LEU A CA 1
ATOM 1102 C C . LEU A 1 148 ? 9.609 -21.188 -6.625 1 98.44 148 LEU A C 1
ATOM 1104 O O . LEU A 1 148 ? 9.641 -21.625 -7.773 1 98.44 148 LEU A O 1
ATOM 1108 N N . LEU A 1 149 ? 10.422 -21.625 -5.645 1 98.31 149 LEU A N 1
ATOM 1109 C CA . LEU A 1 149 ? 11.359 -22.703 -5.91 1 98.31 149 LEU A CA 1
ATOM 1110 C C . LEU A 1 149 ? 10.617 -23.969 -6.328 1 98.31 149 LEU A C 1
ATOM 1112 O O . LEU A 1 149 ? 9.586 -24.312 -5.754 1 98.31 149 LEU A O 1
ATOM 1116 N N . GLY A 1 150 ? 11.156 -24.625 -7.312 1 97.69 150 GLY A N 1
ATOM 1117 C CA . GLY A 1 150 ? 10.57 -25.859 -7.801 1 97.69 150 GLY A CA 1
ATOM 1118 C C . GLY A 1 150 ? 9.516 -25.641 -8.867 1 97.69 150 GLY A C 1
ATOM 1119 O O . GLY A 1 150 ? 8.789 -26.578 -9.227 1 97.69 150 GLY A O 1
ATOM 1120 N N . ASP A 1 151 ? 9.32 -24.391 -9.281 1 96.38 151 ASP A N 1
ATOM 1121 C CA . ASP A 1 151 ? 8.445 -24.031 -10.383 1 96.38 151 ASP A CA 1
ATOM 1122 C C . ASP A 1 151 ? 7.012 -24.484 -10.125 1 96.38 151 ASP A C 1
ATOM 1124 O O . ASP A 1 151 ? 6.43 -25.203 -10.938 1 96.38 151 ASP A O 1
ATOM 1128 N N . PRO A 1 152 ? 6.438 -24.047 -9.109 1 98.19 152 PRO A N 1
ATOM 1129 C CA . PRO A 1 152 ? 5.066 -24.438 -8.781 1 98.19 152 PRO A CA 1
ATOM 1130 C C . PRO A 1 152 ? 4.062 -24.031 -9.859 1 98.19 152 PRO A C 1
ATOM 1132 O O . PRO A 1 152 ? 4.281 -23.047 -10.57 1 98.19 152 PRO A O 1
ATOM 1135 N N . GLN A 1 153 ? 2.926 -24.75 -9.906 1 98.06 153 GLN A N 1
ATOM 1136 C CA . GLN A 1 153 ? 1.889 -24.5 -10.898 1 98.06 153 GLN A CA 1
ATOM 1137 C C . GLN A 1 153 ? 0.755 -23.672 -10.312 1 98.06 153 GLN A C 1
ATOM 1139 O O . GLN A 1 153 ? -0.037 -23.078 -11.055 1 98.06 153 GLN A O 1
ATOM 1144 N N . VAL A 1 154 ? 0.618 -23.688 -9.047 1 98.69 154 VAL A N 1
ATOM 1145 C CA . VAL A 1 154 ? -0.295 -22.828 -8.297 1 98.69 154 VAL A CA 1
ATOM 1146 C C . VAL A 1 154 ? 0.495 -21.938 -7.34 1 98.69 154 VAL A C 1
ATOM 1148 O O . VAL A 1 154 ? 1.272 -22.438 -6.523 1 98.69 154 VAL A O 1
ATOM 1151 N N . VAL A 1 155 ? 0.394 -20.672 -7.508 1 98.75 155 VAL A N 1
ATOM 1152 C CA . VAL A 1 155 ? 1.093 -19.719 -6.656 1 98.75 155 VAL A CA 1
ATOM 1153 C C . VAL A 1 155 ? 0.078 -18.875 -5.883 1 98.75 155 VAL A C 1
ATOM 1155 O O . VAL A 1 155 ? -0.782 -18.234 -6.48 1 98.75 155 VAL A O 1
ATOM 1158 N N . ILE A 1 156 ? 0.081 -18.953 -4.566 1 98.81 156 ILE A N 1
ATOM 1159 C CA . ILE A 1 156 ? -0.783 -18.172 -3.678 1 98.81 156 ILE A CA 1
ATOM 1160 C C . ILE A 1 156 ? 0.066 -17.266 -2.801 1 98.81 156 ILE A C 1
ATOM 1162 O O . ILE A 1 156 ? 0.919 -17.734 -2.045 1 98.81 156 ILE A O 1
ATOM 1166 N N . VAL A 1 157 ? -0.163 -15.977 -2.943 1 98.38 157 VAL A N 1
ATOM 1167 C CA . VAL A 1 157 ? 0.667 -15.031 -2.197 1 98.38 157 VAL A CA 1
ATOM 1168 C C . VAL A 1 157 ? -0.221 -14.086 -1.396 1 98.38 157 VAL A C 1
ATOM 1170 O O . VAL A 1 157 ? -1.151 -13.484 -1.94 1 98.38 157 VAL A O 1
ATOM 1173 N N . ASP A 1 158 ? 0.012 -14.008 -0.126 1 97.12 158 ASP A N 1
ATOM 1174 C CA . ASP A 1 158 ? -0.737 -13.156 0.794 1 97.12 158 ASP A CA 1
ATOM 1175 C C . ASP A 1 158 ? 0.041 -11.883 1.126 1 97.12 158 ASP A C 1
ATOM 1177 O O . ASP A 1 158 ? 1.016 -11.93 1.88 1 97.12 158 ASP A O 1
ATOM 1181 N N . GLU A 1 159 ? -0.393 -10.734 0.542 1 94.81 159 GLU A N 1
ATOM 1182 C CA . GLU A 1 159 ? 0.204 -9.422 0.74 1 94.81 159 GLU A CA 1
ATOM 1183 C C . GLU A 1 159 ? 1.669 -9.406 0.312 1 94.81 159 GLU A C 1
ATOM 1185 O O . GLU A 1 159 ? 2.541 -9 1.081 1 94.81 159 GLU A O 1
ATOM 1190 N N . PRO A 1 160 ? 1.94 -9.664 -0.933 1 96.31 160 PRO A N 1
ATOM 1191 C CA . PRO A 1 160 ? 3.32 -9.867 -1.382 1 96.31 160 PRO A CA 1
ATOM 1192 C C . PRO A 1 160 ? 4.109 -8.562 -1.458 1 96.31 160 PRO A C 1
ATOM 1194 O O . PRO A 1 160 ? 5.34 -8.586 -1.534 1 96.31 160 PRO A O 1
ATOM 1197 N N . THR A 1 161 ? 3.393 -7.441 -1.418 1 94.31 161 THR A N 1
ATOM 1198 C CA . THR A 1 161 ? 4.102 -6.191 -1.668 1 94.31 161 THR A CA 1
ATOM 1199 C C . THR A 1 161 ? 4.238 -5.379 -0.383 1 94.31 161 THR A C 1
ATOM 1201 O O . THR A 1 161 ? 4.617 -4.207 -0.42 1 94.31 161 THR A O 1
ATOM 1204 N N . VAL A 1 162 ? 3.949 -5.926 0.721 1 89.06 162 VAL A N 1
ATOM 1205 C CA . VAL A 1 162 ? 4.016 -5.219 1.995 1 89.06 162 VAL A CA 1
ATOM 1206 C C . VAL A 1 162 ? 5.457 -4.801 2.279 1 89.06 162 VAL A C 1
ATOM 1208 O O . VAL A 1 162 ? 6.387 -5.594 2.104 1 89.06 162 VAL A O 1
ATOM 1211 N N . GLY A 1 163 ? 5.672 -3.596 2.609 1 87.94 163 GLY A N 1
ATOM 1212 C CA . GLY A 1 163 ? 6.977 -3.102 3.02 1 87.94 163 GLY A CA 1
ATOM 1213 C C . GLY A 1 163 ? 7.895 -2.793 1.851 1 87.94 163 GLY A C 1
ATOM 1214 O O . GLY A 1 163 ? 9.062 -2.455 2.043 1 87.94 163 GLY A O 1
ATOM 1215 N N . LEU A 1 164 ? 7.379 -2.871 0.672 1 93.19 164 LEU A N 1
ATOM 1216 C CA . LEU A 1 164 ? 8.227 -2.699 -0.501 1 93.19 164 LEU A CA 1
ATOM 1217 C C . LEU A 1 164 ? 8.172 -1.261 -1.007 1 93.19 164 LEU A C 1
ATOM 1219 O O . LEU A 1 164 ? 7.129 -0.607 -0.92 1 93.19 164 LEU A O 1
ATOM 1223 N N . ASP A 1 165 ? 9.328 -0.809 -1.489 1 92.25 165 ASP A N 1
ATOM 1224 C CA . ASP A 1 165 ? 9.336 0.492 -2.152 1 92.25 165 ASP A CA 1
ATOM 1225 C C . ASP A 1 165 ? 8.773 0.39 -3.568 1 92.25 165 ASP A C 1
ATOM 1227 O O . ASP A 1 165 ? 8.398 -0.696 -4.016 1 92.25 165 ASP A O 1
ATOM 1231 N N . PRO A 1 166 ? 8.586 1.466 -4.246 1 90.38 166 PRO A N 1
ATOM 1232 C CA . PRO A 1 166 ? 7.879 1.477 -5.527 1 90.38 166 PRO A CA 1
ATOM 1233 C C . PRO A 1 166 ? 8.531 0.575 -6.57 1 90.38 166 PRO A C 1
ATOM 1235 O O . PRO A 1 166 ? 7.84 -0.175 -7.262 1 90.38 166 PRO A O 1
ATOM 1238 N N . VAL A 1 167 ? 9.812 0.585 -6.645 1 91.06 167 VAL A N 1
ATOM 1239 C CA . VAL A 1 167 ? 10.531 -0.186 -7.656 1 91.06 167 VAL A CA 1
ATOM 1240 C C . VAL A 1 167 ? 10.406 -1.678 -7.348 1 91.06 167 VAL A C 1
ATOM 1242 O O . VAL A 1 167 ? 10.141 -2.482 -8.242 1 91.06 167 VAL A O 1
ATOM 1245 N N . GLU A 1 168 ? 10.586 -2.008 -6.109 1 93.69 168 GLU A N 1
ATOM 1246 C CA . GLU A 1 168 ? 10.445 -3.396 -5.68 1 93.69 168 GLU A CA 1
ATOM 1247 C C . GLU A 1 168 ? 9.031 -3.91 -5.918 1 93.69 168 GLU A C 1
ATOM 1249 O O . GLU A 1 168 ? 8.844 -5.062 -6.309 1 93.69 168 GLU A O 1
ATOM 1254 N N . ARG A 1 169 ? 8.078 -3.064 -5.66 1 94.56 169 ARG A N 1
ATOM 1255 C CA . ARG A 1 169 ? 6.68 -3.416 -5.855 1 94.56 169 ARG A CA 1
ATOM 1256 C C . ARG A 1 169 ? 6.395 -3.75 -7.316 1 94.56 169 ARG A C 1
ATOM 1258 O O . ARG A 1 169 ? 5.719 -4.734 -7.613 1 94.56 169 ARG A O 1
ATOM 1265 N N . ILE A 1 170 ? 6.883 -2.943 -8.172 1 94.38 170 ILE A N 1
ATOM 1266 C CA . ILE A 1 170 ? 6.703 -3.156 -9.602 1 94.38 170 ILE A CA 1
ATOM 1267 C C . ILE A 1 170 ? 7.328 -4.488 -10.008 1 94.38 170 ILE A C 1
ATOM 1269 O O . ILE A 1 170 ? 6.727 -5.262 -10.758 1 94.38 170 ILE A O 1
ATOM 1273 N N . ALA A 1 171 ? 8.508 -4.797 -9.484 1 94.38 171 ALA A N 1
ATOM 1274 C CA . ALA A 1 171 ? 9.203 -6.043 -9.805 1 94.38 171 ALA A CA 1
ATOM 1275 C C . ALA A 1 171 ? 8.383 -7.254 -9.375 1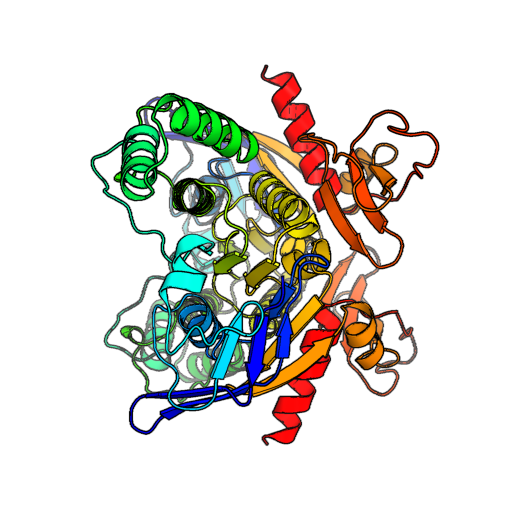 94.38 171 ALA A C 1
ATOM 1277 O O . ALA A 1 171 ? 8.242 -8.219 -10.133 1 94.38 171 ALA A O 1
ATOM 1278 N N . VAL A 1 172 ? 7.848 -7.164 -8.203 1 96.81 172 VAL A N 1
ATOM 1279 C CA . VAL A 1 172 ? 7.043 -8.266 -7.688 1 96.81 172 VAL A CA 1
ATOM 1280 C C . VAL A 1 172 ? 5.785 -8.43 -8.539 1 96.81 172 VAL A C 1
ATOM 1282 O O . VAL A 1 172 ? 5.438 -9.547 -8.93 1 96.81 172 VAL A O 1
ATOM 1285 N N . ARG A 1 173 ? 5.09 -7.367 -8.852 1 96.31 173 ARG A N 1
ATOM 1286 C CA . ARG A 1 173 ? 3.881 -7.41 -9.664 1 96.31 173 ARG A CA 1
ATOM 1287 C C . ARG A 1 173 ? 4.164 -8 -11.039 1 96.31 173 ARG A C 1
ATOM 1289 O O . ARG A 1 173 ? 3.42 -8.859 -11.516 1 96.31 173 ARG A O 1
ATOM 1296 N N . ASN A 1 174 ? 5.254 -7.578 -11.594 1 95.25 174 ASN A N 1
ATOM 1297 C CA . ASN A 1 174 ? 5.617 -8.07 -12.914 1 95.25 174 ASN A CA 1
ATOM 1298 C C . ASN A 1 174 ? 5.945 -9.562 -12.891 1 95.25 174 ASN A C 1
ATOM 1300 O O . ASN A 1 174 ? 5.559 -10.297 -13.797 1 95.25 174 ASN A O 1
ATOM 1304 N N . LEU A 1 175 ? 6.66 -9.914 -11.891 1 96.25 175 LEU A N 1
ATOM 1305 C CA . LEU A 1 175 ? 6.988 -11.328 -11.742 1 96.25 175 LEU A CA 1
ATOM 1306 C C . LEU A 1 175 ? 5.727 -12.172 -11.633 1 96.25 175 LEU A C 1
ATOM 1308 O O . LEU A 1 175 ? 5.578 -13.172 -12.336 1 96.25 175 LEU A O 1
ATOM 1312 N N . LEU A 1 176 ? 4.809 -11.758 -10.82 1 97.12 176 LEU A N 1
ATOM 1313 C CA . LEU A 1 176 ? 3.566 -12.492 -10.625 1 97.12 176 LEU A CA 1
ATOM 1314 C C . LEU A 1 176 ? 2.744 -12.523 -11.906 1 97.12 176 LEU A C 1
ATOM 1316 O O . LEU A 1 176 ? 2.141 -13.547 -12.242 1 97.12 176 LEU A O 1
ATOM 1320 N N . SER A 1 177 ? 2.729 -11.469 -12.602 1 95.69 177 SER A N 1
ATOM 1321 C CA . SER A 1 177 ? 2.023 -11.414 -13.883 1 95.69 177 SER A CA 1
ATOM 1322 C C . SER A 1 177 ? 2.621 -12.391 -14.883 1 95.69 177 SER A C 1
ATOM 1324 O O . SER A 1 177 ? 1.89 -13.078 -15.602 1 95.69 177 SER A O 1
ATOM 1326 N N . SER A 1 178 ? 3.939 -12.398 -14.922 1 93.94 178 SER A N 1
ATOM 1327 C CA . SER A 1 178 ? 4.609 -13.312 -15.836 1 93.94 178 SER A CA 1
ATOM 1328 C C . SER A 1 178 ? 4.277 -14.766 -15.508 1 93.94 178 SER A C 1
ATOM 1330 O O . SER A 1 178 ? 4.012 -15.562 -16.406 1 93.94 178 SER A O 1
ATOM 1332 N N . LEU A 1 179 ? 4.258 -15.078 -14.289 1 95.06 179 LEU A N 1
ATOM 1333 C CA . LEU A 1 179 ? 3.959 -16.438 -13.852 1 95.06 179 LEU A CA 1
ATOM 1334 C C . LEU A 1 179 ? 2.52 -16.812 -14.195 1 95.06 179 LEU A C 1
ATOM 1336 O O . LEU A 1 179 ? 2.23 -17.969 -14.5 1 95.06 179 LEU A O 1
ATOM 1340 N N . ALA A 1 180 ? 1.633 -15.859 -14.188 1 95.31 180 ALA A N 1
ATOM 1341 C CA . ALA A 1 180 ? 0.197 -16.109 -14.312 1 95.31 180 ALA A CA 1
ATOM 1342 C C . ALA A 1 180 ? -0.184 -16.453 -15.742 1 95.31 180 ALA A C 1
ATOM 1344 O O . ALA A 1 180 ? -1.326 -16.828 -16.016 1 95.31 180 ALA A O 1
ATOM 1345 N N . GLN A 1 181 ? 0.785 -16.391 -16.562 1 90.06 181 GLN A N 1
ATOM 1346 C CA . GLN A 1 181 ? 0.519 -16.75 -17.953 1 90.06 181 GLN A CA 1
ATOM 1347 C C . GLN A 1 181 ? 0.243 -18.25 -18.094 1 90.06 181 GLN A C 1
ATOM 1349 O O . GLN A 1 181 ? -0.529 -18.672 -18.969 1 90.06 181 GLN A O 1
ATOM 1354 N N . THR A 1 182 ? 0.884 -19 -17.266 1 92.44 182 THR A N 1
ATOM 1355 C CA . THR A 1 182 ? 0.772 -20.438 -17.438 1 92.44 182 THR A CA 1
ATOM 1356 C C . THR A 1 182 ? 0.404 -21.109 -16.109 1 92.44 182 THR A C 1
ATOM 1358 O O . THR A 1 182 ? 0.186 -22.328 -16.062 1 92.44 182 THR A O 1
ATOM 1361 N N . ARG A 1 183 ? 0.364 -20.312 -15.078 1 96.19 183 ARG A N 1
ATOM 1362 C CA . ARG A 1 183 ? 0.123 -20.828 -13.742 1 96.19 183 ARG A CA 1
ATOM 1363 C C . ARG A 1 183 ? -1.087 -20.156 -13.102 1 96.19 183 ARG A C 1
ATOM 1365 O O . ARG A 1 183 ? -1.486 -19.062 -13.516 1 96.19 183 ARG A O 1
ATOM 1372 N N . ILE A 1 184 ? -1.721 -20.844 -12.156 1 97.94 184 ILE A N 1
ATOM 1373 C CA . ILE A 1 184 ? -2.715 -20.172 -11.312 1 97.94 184 ILE A CA 1
ATOM 1374 C C . ILE A 1 184 ? -2.016 -19.312 -10.266 1 97.94 184 ILE A C 1
ATOM 1376 O O . ILE A 1 184 ? -1.245 -19.828 -9.453 1 97.94 184 ILE A O 1
ATOM 1380 N N . VAL A 1 185 ? -2.203 -18.016 -10.375 1 98.38 185 VAL A N 1
ATOM 1381 C CA . VAL A 1 185 ? -1.595 -17.094 -9.43 1 98.38 185 VAL A CA 1
ATOM 1382 C C . VAL A 1 185 ? -2.686 -16.297 -8.711 1 98.38 185 VAL A C 1
ATOM 1384 O O . VAL A 1 185 ? -3.453 -15.578 -9.344 1 98.38 185 VAL A O 1
ATOM 1387 N N . ILE A 1 186 ? -2.766 -16.453 -7.371 1 98.62 186 ILE A N 1
ATOM 1388 C CA . ILE A 1 186 ? -3.742 -15.766 -6.543 1 98.62 186 ILE A CA 1
ATOM 1389 C C . ILE A 1 186 ? -3.027 -14.789 -5.605 1 98.62 186 ILE A C 1
ATOM 1391 O O . ILE A 1 186 ? -2.117 -15.188 -4.871 1 98.62 186 ILE A O 1
ATOM 1395 N N . ILE A 1 187 ? -3.408 -13.57 -5.676 1 98.19 187 ILE A N 1
ATOM 1396 C CA . ILE A 1 187 ? -2.814 -12.562 -4.812 1 98.19 187 ILE A CA 1
ATOM 1397 C C . ILE A 1 187 ? -3.887 -11.969 -3.902 1 98.19 187 ILE A C 1
ATOM 1399 O O . ILE A 1 187 ? -4.98 -11.633 -4.359 1 98.19 187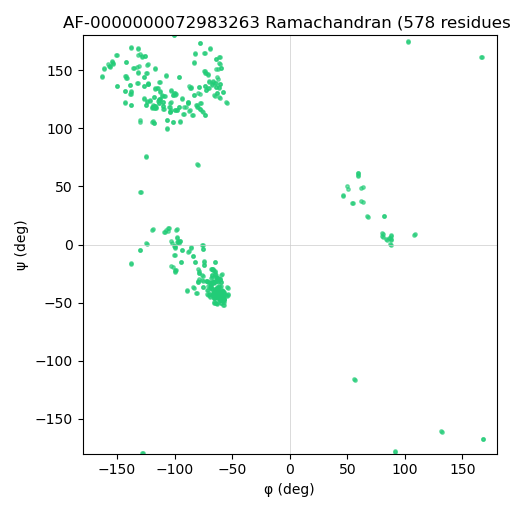 ILE A O 1
ATOM 1403 N N . SER A 1 188 ? -3.658 -11.969 -2.666 1 97.12 188 SER A N 1
ATOM 1404 C CA . SER A 1 188 ? -4.457 -11.195 -1.726 1 97.12 188 SER A CA 1
ATOM 1405 C C . SER A 1 188 ? -3.74 -9.914 -1.314 1 97.12 188 SER A C 1
ATOM 1407 O O . SER A 1 188 ? -2.547 -9.938 -1.005 1 97.12 188 SER A O 1
ATOM 1409 N N . THR A 1 189 ? -4.391 -8.781 -1.414 1 92.19 189 THR A N 1
ATOM 1410 C CA . THR A 1 189 ? -3.795 -7.516 -1.008 1 92.19 189 THR A CA 1
ATOM 1411 C C . THR A 1 189 ? -4.875 -6.516 -0.602 1 92.19 189 THR A C 1
ATOM 1413 O O . THR A 1 189 ? -6.02 -6.617 -1.045 1 92.19 189 THR A O 1
ATOM 1416 N N . HIS A 1 190 ? -4.461 -5.605 0.21 1 88.38 190 HIS A N 1
ATOM 1417 C CA . HIS A 1 190 ? -5.32 -4.484 0.56 1 88.38 190 HIS A CA 1
ATOM 1418 C C . HIS A 1 190 ? -5.062 -3.285 -0.346 1 88.38 190 HIS A C 1
ATOM 1420 O O . HIS A 1 190 ? -5.762 -2.273 -0.259 1 88.38 190 HIS A O 1
ATOM 1426 N N . ILE A 1 191 ? -4.156 -3.371 -1.146 1 90.31 191 ILE A N 1
ATOM 1427 C CA . ILE A 1 191 ? -3.801 -2.277 -2.043 1 90.31 191 ILE A CA 1
ATOM 1428 C C . ILE A 1 191 ? -4.488 -2.475 -3.393 1 90.31 191 ILE A C 1
ATOM 1430 O O . ILE A 1 191 ? -4.02 -3.246 -4.23 1 90.31 191 ILE A O 1
ATOM 1434 N N . ILE A 1 192 ? -5.469 -1.719 -3.637 1 93 192 ILE A N 1
ATOM 1435 C CA . ILE A 1 192 ? -6.312 -1.864 -4.816 1 93 192 ILE A CA 1
ATOM 1436 C C . ILE A 1 192 ? -5.484 -1.616 -6.078 1 93 192 ILE A C 1
ATOM 1438 O O . ILE A 1 192 ? -5.703 -2.26 -7.105 1 93 192 ILE A O 1
ATOM 1442 N N . GLU A 1 193 ? -4.543 -0.802 -5.969 1 91.19 193 GLU A N 1
ATOM 1443 C CA . GLU A 1 193 ? -3.727 -0.411 -7.113 1 91.19 193 GLU A CA 1
ATOM 1444 C C . GLU A 1 193 ? -2.879 -1.578 -7.609 1 91.19 193 GLU A C 1
ATOM 1446 O O . GLU A 1 193 ? -2.594 -1.681 -8.805 1 91.19 193 GLU A O 1
ATOM 1451 N N . ASP A 1 194 ? -2.48 -2.395 -6.727 1 93.38 194 ASP A N 1
ATOM 1452 C CA . ASP A 1 194 ? -1.73 -3.58 -7.129 1 93.38 194 ASP A CA 1
ATOM 1453 C C . ASP A 1 194 ? -2.592 -4.512 -7.977 1 93.38 194 ASP A C 1
ATOM 1455 O O . ASP A 1 194 ? -2.123 -5.055 -8.984 1 93.38 194 ASP A O 1
ATOM 1459 N N . VAL A 1 195 ? -3.814 -4.645 -7.574 1 93.75 195 VAL A N 1
ATOM 1460 C CA . VAL A 1 195 ? -4.762 -5.496 -8.289 1 93.75 195 VAL A CA 1
ATOM 1461 C C . VAL A 1 195 ? -5.109 -4.867 -9.633 1 93.75 195 VAL A C 1
ATOM 1463 O O . VAL A 1 195 ? -5.152 -5.555 -10.656 1 93.75 195 VAL A O 1
ATOM 1466 N N . GLU A 1 196 ? -5.297 -3.629 -9.562 1 92.25 196 GLU A N 1
ATOM 1467 C CA . GLU A 1 196 ? -5.633 -2.9 -10.789 1 92.25 196 GLU A CA 1
ATOM 1468 C C . GLU A 1 196 ? -4.535 -3.051 -11.836 1 92.25 196 GLU A C 1
ATOM 1470 O O . GLU A 1 196 ? -4.824 -3.141 -13.031 1 92.25 196 GLU A O 1
ATOM 1475 N N . ALA A 1 197 ? -3.365 -3.158 -11.375 1 90.94 197 ALA A N 1
ATOM 1476 C CA . ALA A 1 197 ? -2.213 -3.17 -12.273 1 90.94 197 ALA A CA 1
ATOM 1477 C C . ALA A 1 197 ? -2.043 -4.535 -12.93 1 90.94 197 ALA A C 1
ATOM 1479 O O . ALA A 1 197 ? -1.521 -4.637 -14.039 1 90.94 197 ALA A O 1
ATOM 1480 N N . ILE A 1 198 ? -2.566 -5.586 -12.25 1 94.81 198 ILE A N 1
ATOM 1481 C CA . ILE A 1 198 ? -2.078 -6.844 -12.797 1 94.81 198 ILE A CA 1
ATOM 1482 C C . ILE A 1 198 ? -3.225 -7.848 -12.883 1 94.81 198 ILE A C 1
ATOM 1484 O O . ILE A 1 198 ? -3.109 -8.875 -13.562 1 94.81 198 ILE A O 1
ATOM 1488 N N . ALA A 1 199 ? -4.305 -7.656 -12.234 1 96.25 199 ALA A N 1
ATOM 1489 C CA . ALA A 1 199 ? -5.312 -8.711 -12.117 1 96.25 199 ALA A CA 1
ATOM 1490 C C . ALA A 1 199 ? -6.145 -8.812 -13.398 1 96.25 199 ALA A C 1
ATOM 1492 O O . ALA A 1 199 ? -6.562 -7.801 -13.961 1 96.25 199 ALA A O 1
ATOM 1493 N N . SER A 1 200 ? -6.355 -10.047 -13.82 1 95.94 200 SER A N 1
ATOM 1494 C CA . SER A 1 200 ? -7.27 -10.344 -14.922 1 95.94 200 SER A CA 1
ATOM 1495 C C . SER A 1 200 ? -8.625 -10.812 -14.398 1 95.94 200 SER A C 1
ATOM 1497 O O . SER A 1 200 ? -9.625 -10.766 -15.117 1 95.94 200 SER A O 1
ATOM 1499 N N . GLN A 1 201 ? -8.578 -11.305 -13.219 1 96.19 201 GLN A N 1
ATOM 1500 C CA . GLN A 1 201 ? -9.773 -11.742 -12.516 1 96.19 201 GLN A CA 1
ATOM 1501 C C . GLN A 1 201 ? -9.812 -11.188 -11.094 1 96.19 201 GLN A C 1
ATOM 1503 O O . GLN A 1 201 ? -8.766 -10.992 -10.469 1 96.19 201 GLN A O 1
ATOM 1508 N N . LEU A 1 202 ? -11.047 -10.961 -10.656 1 96.62 202 LEU A N 1
ATOM 1509 C CA . LEU A 1 202 ? -11.25 -10.406 -9.32 1 96.62 202 LEU A CA 1
ATOM 1510 C C . LEU A 1 202 ? -12.211 -11.273 -8.516 1 96.62 202 LEU A C 1
ATOM 1512 O O . LEU A 1 202 ? -13.211 -11.758 -9.047 1 96.62 202 LEU A O 1
ATOM 1516 N N . LEU A 1 203 ? -11.844 -11.492 -7.293 1 97.44 203 LEU A N 1
ATOM 1517 C CA . LEU A 1 203 ? -12.719 -12.055 -6.273 1 97.44 203 LEU A CA 1
ATOM 1518 C C . LEU A 1 203 ? -12.914 -11.078 -5.117 1 97.44 203 LEU A C 1
ATOM 1520 O O . LEU A 1 203 ? -11.938 -10.68 -4.473 1 97.44 203 LEU A O 1
ATOM 1524 N N . LEU A 1 204 ? -14.133 -10.688 -4.914 1 96.06 204 LEU A N 1
ATOM 1525 C CA . LEU A 1 204 ? -14.422 -9.773 -3.814 1 96.06 204 LEU A CA 1
ATOM 1526 C C . LEU A 1 204 ? -15.062 -10.508 -2.645 1 96.06 204 LEU A C 1
ATOM 1528 O O . LEU A 1 204 ? -16.172 -11.023 -2.764 1 96.06 204 LEU A O 1
ATOM 1532 N N . LEU A 1 205 ? -14.359 -10.531 -1.561 1 95.25 205 LEU A N 1
ATOM 1533 C CA . LEU A 1 205 ? -14.781 -11.227 -0.35 1 95.25 205 LEU A CA 1
ATOM 1534 C C . LEU A 1 205 ? -15.148 -10.234 0.748 1 95.25 205 LEU A C 1
ATOM 1536 O O . LEU A 1 205 ? -14.352 -9.344 1.077 1 95.25 205 LEU A O 1
ATOM 1540 N N . THR A 1 206 ? -16.359 -10.32 1.233 1 92.88 206 THR A N 1
ATOM 1541 C CA . THR A 1 206 ? -16.812 -9.523 2.363 1 92.88 206 THR A CA 1
ATOM 1542 C C . THR A 1 206 ? -17.641 -10.359 3.326 1 92.88 206 THR A C 1
ATOM 1544 O O . THR A 1 206 ? -18.516 -11.125 2.9 1 92.88 206 THR A O 1
ATOM 1547 N N . ASP A 1 207 ? -17.312 -10.25 4.562 1 92.5 207 ASP A N 1
ATOM 1548 C CA . ASP A 1 207 ? -18.047 -10.953 5.617 1 92.5 207 ASP A CA 1
ATOM 1549 C C . ASP A 1 207 ? -18.125 -12.445 5.332 1 92.5 207 ASP A C 1
ATOM 1551 O O . ASP A 1 207 ? -19.172 -13.062 5.484 1 92.5 207 ASP A O 1
ATOM 1555 N N . GLY A 1 208 ? -17.078 -12.961 4.762 1 95.88 208 GLY A N 1
ATOM 1556 C CA . GLY A 1 208 ? -16.953 -14.398 4.559 1 95.88 208 GLY A CA 1
ATOM 1557 C C . GLY A 1 208 ? -17.703 -14.898 3.344 1 95.88 208 GLY A C 1
ATOM 1558 O O . GLY A 1 208 ? -17.844 -16.109 3.148 1 95.88 208 GLY A O 1
ATOM 1559 N N . GLN A 1 209 ? -18.188 -13.992 2.572 1 96.31 209 GLN A N 1
ATOM 1560 C CA . GLN A 1 209 ? -18.938 -14.367 1.383 1 96.31 209 GLN A CA 1
ATOM 1561 C C . GLN A 1 209 ? -18.344 -13.742 0.127 1 96.31 209 GLN A C 1
ATOM 1563 O O . GLN A 1 209 ? -17.766 -12.648 0.183 1 96.31 209 GLN A O 1
ATOM 1568 N N . LEU A 1 210 ? -18.469 -14.461 -0.958 1 96.5 210 LEU A N 1
ATOM 1569 C CA . LEU A 1 210 ? -18.016 -13.953 -2.25 1 96.5 210 LEU A CA 1
ATOM 1570 C C . LEU A 1 210 ? -19.109 -13.141 -2.928 1 96.5 210 LEU A C 1
ATOM 1572 O O . LEU A 1 210 ? -20.125 -13.688 -3.352 1 96.5 210 LEU A O 1
ATOM 1576 N N . HIS A 1 211 ? -18.891 -11.875 -3.107 1 95.31 211 HIS A N 1
ATOM 1577 C CA . HIS A 1 211 ? -19.922 -10.984 -3.613 1 95.31 211 HIS A CA 1
ATOM 1578 C C . HIS A 1 211 ? -19.719 -10.672 -5.09 1 95.31 211 HIS A C 1
ATOM 1580 O O . HIS A 1 211 ? -20.641 -10.203 -5.77 1 95.31 211 HIS A O 1
ATOM 1586 N N . PHE A 1 212 ? -18.5 -10.898 -5.543 1 95.75 212 PHE A N 1
ATOM 1587 C CA . PHE A 1 212 ? -18.203 -10.648 -6.949 1 95.75 212 PHE A CA 1
ATOM 1588 C C . PHE A 1 212 ? -17.109 -11.594 -7.441 1 95.75 212 PHE A C 1
ATOM 1590 O O . PHE A 1 212 ? -16.156 -11.883 -6.715 1 95.75 212 PHE A O 1
ATOM 1597 N N . GLN A 1 213 ? -17.281 -12.125 -8.562 1 96.62 213 GLN A N 1
ATOM 1598 C CA . GLN A 1 213 ? -16.297 -12.859 -9.344 1 96.62 213 GLN A CA 1
ATOM 1599 C C . GLN A 1 213 ? -16.375 -12.492 -10.82 1 96.62 213 GLN A C 1
ATOM 1601 O O . GLN A 1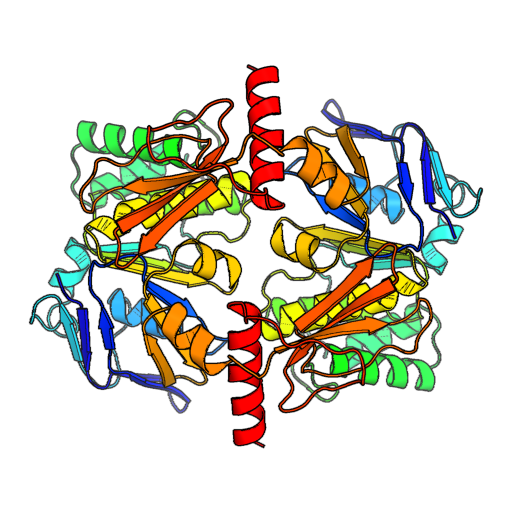 213 ? -17.438 -12.602 -11.438 1 96.62 213 GLN A O 1
ATOM 1606 N N . GLY A 1 214 ? -15.305 -11.992 -11.352 1 95.88 214 GLY A N 1
ATOM 1607 C CA . GLY A 1 214 ? -15.289 -11.562 -12.742 1 95.88 214 GLY A CA 1
ATOM 1608 C C . GLY A 1 214 ? -14.062 -10.734 -13.094 1 95.88 214 GLY A C 1
ATOM 1609 O O . GLY A 1 214 ? -13.078 -10.734 -12.359 1 95.88 214 GLY A O 1
ATOM 1610 N N . THR A 1 215 ? -14.102 -10.125 -14.203 1 95.31 215 THR A N 1
ATOM 1611 C CA . THR A 1 215 ? -12.984 -9.312 -14.664 1 95.31 215 THR A CA 1
ATOM 1612 C C . THR A 1 215 ? -13.047 -7.91 -14.055 1 95.31 215 THR A C 1
ATOM 1614 O O . THR A 1 215 ? -14.117 -7.465 -13.625 1 95.31 215 THR A O 1
ATOM 1617 N N . PRO A 1 216 ? -11.914 -7.242 -13.984 1 94.56 216 PRO A N 1
ATOM 1618 C CA . PRO A 1 216 ? -11.93 -5.848 -13.531 1 94.56 216 PRO A CA 1
ATOM 1619 C C . PRO A 1 216 ? -12.891 -4.98 -14.336 1 94.56 216 PRO A C 1
ATOM 1621 O O . PRO A 1 216 ? -13.602 -4.152 -13.766 1 94.56 216 PRO A O 1
ATOM 1624 N N . ALA A 1 217 ? -12.992 -5.219 -15.609 1 94 217 ALA A N 1
ATOM 1625 C CA . ALA A 1 217 ? -13.891 -4.438 -16.453 1 94 217 ALA A CA 1
ATOM 1626 C C . ALA A 1 217 ? -15.344 -4.621 -16.031 1 94 217 ALA A C 1
ATOM 1628 O O . ALA A 1 217 ? -16.094 -3.648 -15.93 1 94 217 ALA A O 1
ATOM 1629 N N . GLN A 1 218 ? -15.703 -5.824 -15.766 1 96 218 GLN A N 1
ATOM 1630 C CA . GLN A 1 218 ? -17.062 -6.121 -15.305 1 96 218 GLN A CA 1
ATOM 1631 C C . GLN A 1 218 ? -17.344 -5.445 -13.969 1 96 218 GLN A C 1
ATOM 1633 O O . GLN A 1 218 ? -18.453 -4.961 -13.734 1 96 218 GLN A O 1
ATOM 1638 N N . PHE A 1 219 ? -16.359 -5.398 -13.164 1 96.12 219 PHE A N 1
ATOM 1639 C CA . PHE A 1 219 ? -16.516 -4.773 -11.852 1 96.12 219 PHE A CA 1
ATOM 1640 C C . PHE A 1 219 ? -16.656 -3.262 -11.992 1 96.12 219 PHE A C 1
ATOM 1642 O O . PHE A 1 219 ? -17.469 -2.641 -11.305 1 96.12 219 PHE A O 1
ATOM 1649 N N . LEU A 1 220 ? -15.852 -2.672 -12.82 1 96.12 220 LEU A N 1
ATOM 1650 C CA . LEU A 1 220 ? -15.914 -1.238 -13.078 1 96.12 220 LEU A CA 1
ATOM 1651 C C . LEU A 1 220 ? -17.281 -0.845 -13.633 1 96.12 220 LEU A C 1
ATOM 1653 O O . LEU A 1 220 ? -17.797 0.22 -13.297 1 96.12 220 LEU A O 1
ATOM 1657 N N . ASP A 1 221 ? -17.828 -1.699 -14.406 1 96 221 ASP A N 1
ATOM 1658 C CA . ASP A 1 221 ? -19.125 -1.443 -15.016 1 96 221 ASP A CA 1
ATOM 1659 C C . ASP A 1 221 ? -20.203 -1.271 -13.945 1 96 221 ASP A C 1
ATOM 1661 O O . ASP A 1 221 ? -21.156 -0.507 -14.133 1 96 221 ASP A O 1
ATOM 1665 N N . LYS A 1 222 ? -20.031 -1.893 -12.875 1 93.62 222 LYS A N 1
ATOM 1666 C CA . LYS A 1 222 ? -21.016 -1.809 -11.789 1 93.62 222 LYS A CA 1
ATOM 1667 C C . LYS A 1 222 ? -21.047 -0.406 -11.188 1 93.62 222 LYS A C 1
ATOM 1669 O O . LYS A 1 222 ? -22.062 0.011 -10.633 1 93.62 222 LYS A O 1
ATOM 1674 N N . ALA A 1 223 ? -19.938 0.311 -11.289 1 95 223 ALA A N 1
ATOM 1675 C CA . ALA A 1 223 ? -19.844 1.654 -10.727 1 95 223 ALA A CA 1
ATOM 1676 C C . ALA A 1 223 ? -20.047 2.719 -11.805 1 95 223 ALA A C 1
ATOM 1678 O O . ALA A 1 223 ? -20.047 3.916 -11.508 1 95 223 ALA A O 1
ATOM 1679 N N . SER A 1 224 ? -20.203 2.254 -13.023 1 95.38 224 SER A N 1
ATOM 1680 C CA . SER A 1 224 ? -20.391 3.197 -14.117 1 95.38 224 SER A CA 1
ATOM 1681 C C . SER A 1 224 ? -21.641 4.035 -13.93 1 95.38 224 SER A C 1
ATOM 1683 O O . SER A 1 224 ? -22.688 3.518 -13.523 1 95.38 224 SER A O 1
ATOM 1685 N N . GLY A 1 225 ? -21.516 5.352 -14.164 1 94.44 225 GLY A N 1
ATOM 1686 C CA . GLY A 1 225 ? -22.641 6.266 -14.031 1 94.44 225 GLY A CA 1
ATOM 1687 C C . GLY A 1 225 ? -22.812 6.785 -12.617 1 94.44 225 GLY A C 1
ATOM 1688 O O . GLY A 1 225 ? -23.734 7.547 -12.336 1 94.44 225 GLY A O 1
ATOM 1689 N N . HIS A 1 226 ? -21.906 6.461 -11.734 1 95.38 226 HIS A N 1
ATOM 1690 C CA . HIS A 1 226 ? -22.078 6.844 -10.336 1 95.38 226 HIS A CA 1
ATOM 1691 C C . HIS A 1 226 ? -20.875 7.66 -9.844 1 95.38 226 HIS A C 1
ATOM 1693 O O . HIS A 1 226 ? -20.828 8.039 -8.672 1 95.38 226 HIS A O 1
ATOM 1699 N N . VAL A 1 227 ? -19.922 7.906 -10.688 1 97.44 227 VAL A N 1
ATOM 1700 C CA . VAL A 1 227 ? -18.719 8.602 -10.258 1 97.44 227 VAL A CA 1
ATOM 1701 C C . VAL A 1 227 ? -18.703 10.016 -10.836 1 97.44 227 VAL A C 1
ATOM 1703 O O . VAL A 1 227 ? -18.875 10.195 -12.047 1 97.44 227 VAL A O 1
ATOM 1706 N N . TRP A 1 228 ? -18.516 10.984 -9.953 1 97.56 228 TRP A N 1
ATOM 1707 C CA . TRP A 1 228 ? -18.547 12.398 -10.336 1 97.56 228 TRP A CA 1
ATOM 1708 C C . TRP A 1 228 ? -17.281 13.117 -9.875 1 97.56 228 TRP A C 1
ATOM 1710 O O . TRP A 1 228 ? -16.734 12.797 -8.82 1 97.56 228 TRP A O 1
ATOM 1720 N N . GLU A 1 229 ? -16.875 14.023 -10.695 1 97.31 229 GLU A N 1
ATOM 1721 C CA . GLU A 1 229 ? -15.789 14.922 -10.312 1 97.31 229 GLU A CA 1
ATOM 1722 C C . GLU A 1 229 ? -16.219 16.391 -10.406 1 97.31 229 GLU A C 1
ATOM 1724 O O . GLU A 1 229 ? -16.953 16.766 -11.32 1 97.31 229 GLU A O 1
ATOM 1729 N N . TYR A 1 230 ? -15.859 17.188 -9.461 1 96.31 230 TYR A N 1
ATOM 1730 C CA . TYR A 1 230 ? -16.109 18.625 -9.477 1 96.31 230 TYR A CA 1
ATOM 1731 C C . TYR A 1 230 ? -15.031 19.375 -8.711 1 96.31 230 TYR A C 1
ATOM 1733 O O . TYR A 1 230 ? -14.227 18.766 -7.996 1 96.31 230 TYR A O 1
ATOM 1741 N N . THR A 1 231 ? -14.969 20.641 -8.938 1 95.69 231 THR A N 1
ATOM 1742 C CA . THR A 1 231 ? -13.961 21.484 -8.312 1 95.69 231 THR A CA 1
ATOM 1743 C C . THR A 1 231 ? -14.617 22.531 -7.41 1 95.69 231 THR A C 1
ATOM 1745 O O . THR A 1 231 ? -15.641 23.109 -7.766 1 95.69 231 THR A O 1
ATOM 1748 N N . LEU A 1 232 ? -14.047 22.641 -6.254 1 94.19 232 LEU A N 1
ATOM 1749 C CA . LEU A 1 232 ? -14.438 23.688 -5.309 1 94.19 232 LEU A CA 1
ATOM 1750 C C . LEU A 1 232 ? -13.367 24.766 -5.211 1 94.19 232 LEU A C 1
ATOM 1752 O O . LEU A 1 232 ? -12.18 24.484 -5.398 1 94.19 232 LEU A O 1
ATOM 1756 N N . PRO A 1 233 ? -13.93 26.016 -5.008 1 91.31 233 PRO A N 1
ATOM 1757 C CA . PRO A 1 233 ? -12.922 27.062 -4.762 1 91.31 233 PRO A CA 1
ATOM 1758 C C . PRO A 1 233 ? -12.086 26.781 -3.512 1 91.31 233 PRO A C 1
ATOM 1760 O O . PRO A 1 233 ? -12.539 26.062 -2.615 1 91.31 233 PRO A O 1
ATOM 1763 N N . ARG A 1 234 ? -11.031 27.516 -3.645 1 84.44 234 ARG A N 1
ATOM 1764 C CA . ARG A 1 234 ? -10.172 27.406 -2.467 1 84.44 234 ARG A CA 1
ATOM 1765 C C . ARG A 1 234 ? -10.867 27.953 -1.229 1 84.44 234 ARG A C 1
ATOM 1767 O O . ARG A 1 234 ? -11.641 28.922 -1.32 1 84.44 234 ARG A O 1
ATOM 1774 N N . ASN A 1 235 ? -10.891 27.406 -0.074 1 80.88 235 ASN A N 1
ATOM 1775 C CA . ASN A 1 235 ? -11.438 27.844 1.205 1 80.88 235 ASN A CA 1
ATOM 1776 C C . ASN A 1 235 ? -12.906 27.453 1.352 1 80.88 235 ASN A C 1
ATOM 1778 O O . ASN A 1 235 ? -13.586 27.891 2.275 1 80.88 235 ASN A O 1
ATOM 1782 N N . ALA A 1 236 ? -13.312 26.781 0.219 1 85.81 236 ALA A N 1
ATOM 1783 C CA . ALA A 1 236 ? -14.68 26.281 0.35 1 85.81 236 ALA A CA 1
ATOM 1784 C C . ALA A 1 236 ? -14.805 25.312 1.523 1 85.81 236 ALA A C 1
ATOM 1786 O O . ALA A 1 236 ? -13.812 24.734 1.96 1 85.81 236 ALA A O 1
ATOM 1787 N N . SER A 1 237 ? -16.016 25.312 2.031 1 85.81 237 SER A N 1
ATOM 1788 C CA . SER A 1 237 ? -16.297 24.234 2.98 1 85.81 237 SER A CA 1
ATOM 1789 C C . SER A 1 237 ? -16.266 22.875 2.301 1 85.81 237 SER A C 1
ATOM 1791 O O . SER A 1 237 ? -16.922 22.672 1.279 1 85.81 237 SER A O 1
ATOM 1793 N N . LEU A 1 238 ? -15.516 22.031 2.887 1 86.75 238 LEU A N 1
ATOM 1794 C CA . LEU A 1 238 ? -15.336 20.719 2.264 1 86.75 238 LEU A CA 1
ATOM 1795 C C . LEU A 1 238 ? -16.453 19.766 2.688 1 86.75 238 LEU A C 1
ATOM 1797 O O . LEU A 1 238 ? -16.875 19.766 3.846 1 86.75 238 LEU A O 1
ATOM 1801 N N . PRO A 1 239 ? -16.938 19.078 1.724 1 83.31 239 PRO A N 1
ATOM 1802 C CA . PRO A 1 239 ? -17.938 18.078 2.084 1 83.31 239 PRO A CA 1
ATOM 1803 C C . PRO A 1 239 ? -17.359 16.938 2.922 1 83.31 239 PRO A C 1
ATOM 1805 O O . PRO A 1 239 ? -16.188 16.562 2.742 1 83.31 239 PRO A O 1
ATOM 1808 N N . THR A 1 240 ? -18.234 16.578 3.887 1 79.38 240 THR A N 1
ATOM 1809 C CA . THR A 1 240 ? -17.891 15.383 4.664 1 79.38 240 THR A CA 1
ATOM 1810 C C . THR A 1 240 ? -18.781 14.211 4.273 1 79.38 240 THR A C 1
ATOM 1812 O O . THR A 1 240 ? -20.016 14.273 4.438 1 79.38 240 THR A O 1
ATOM 1815 N N . SER A 1 241 ? -18.234 13.352 3.453 1 83.31 241 SER A N 1
ATOM 1816 C CA . SER A 1 241 ? -18.984 12.188 3.006 1 83.31 241 SER A CA 1
ATOM 1817 C C . SER A 1 241 ? -18.109 10.953 2.891 1 83.31 241 SER A C 1
ATOM 1819 O O . SER A 1 241 ? -16.953 11.055 2.463 1 83.31 241 SER A O 1
ATOM 1821 N N . GLU A 1 242 ? -18.719 9.898 3.234 1 84.44 242 GLU A N 1
ATOM 1822 C CA . GLU A 1 242 ? -18.016 8.625 3.094 1 84.44 242 GLU A CA 1
ATOM 1823 C C . GLU A 1 242 ? -17.984 8.18 1.635 1 84.44 242 GLU A C 1
ATOM 1825 O O . GLU A 1 242 ? -17.344 7.172 1.306 1 84.44 242 GLU A O 1
ATOM 1830 N N . ARG A 1 243 ? -18.578 8.992 0.824 1 91.88 243 ARG A N 1
ATOM 1831 C CA . ARG A 1 243 ? -18.672 8.594 -0.578 1 91.88 243 ARG A CA 1
ATOM 1832 C C . ARG A 1 243 ? -17.641 9.344 -1.429 1 91.88 243 ARG A C 1
ATOM 1834 O O . ARG A 1 243 ? -17.656 9.242 -2.656 1 91.88 243 ARG A O 1
ATOM 1841 N N . ILE A 1 244 ? -16.859 10.164 -0.742 1 92.94 244 ILE A N 1
ATOM 1842 C CA . ILE A 1 244 ? -15.773 10.852 -1.431 1 92.94 244 ILE A CA 1
ATOM 1843 C C . ILE A 1 244 ? -14.586 9.906 -1.592 1 92.94 244 ILE A C 1
ATOM 1845 O O . ILE A 1 244 ? -14.023 9.43 -0.602 1 92.94 244 ILE A O 1
ATOM 1849 N N . SER A 1 245 ? -14.219 9.633 -2.859 1 93.38 245 SER A N 1
ATOM 1850 C CA . SER A 1 245 ? -13.133 8.695 -3.127 1 93.38 245 SER A CA 1
ATOM 1851 C C . SER A 1 245 ? -11.805 9.43 -3.295 1 93.38 245 SER A C 1
ATOM 1853 O O . SER A 1 245 ? -10.734 8.805 -3.254 1 93.38 245 SER A O 1
ATOM 1855 N N . GLY A 1 246 ? -11.898 10.727 -3.477 1 93.19 246 GLY A N 1
ATOM 1856 C CA . GLY A 1 246 ? -10.664 11.477 -3.641 1 93.19 246 GLY A CA 1
ATOM 1857 C C . GLY A 1 246 ? -10.844 12.969 -3.43 1 93.19 246 GLY A C 1
ATOM 1858 O O . GLY A 1 246 ? -11.875 13.531 -3.805 1 93.19 246 GLY A O 1
ATOM 1859 N N . MET A 1 247 ? -9.836 13.586 -2.857 1 92.81 247 MET A N 1
ATOM 1860 C CA . MET A 1 247 ? -9.742 15.023 -2.646 1 92.81 247 MET A CA 1
ATOM 1861 C C . MET A 1 247 ? -8.312 15.516 -2.838 1 92.81 247 MET A C 1
ATOM 1863 O O . MET A 1 247 ? -7.387 1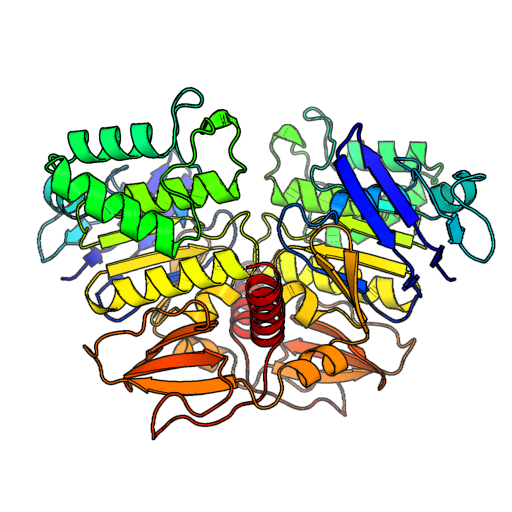5 -2.213 1 92.81 247 MET A O 1
ATOM 1867 N N . GLN A 1 248 ? -8.234 16.438 -3.773 1 90.75 248 GLN A N 1
ATOM 1868 C CA . GLN A 1 248 ? -6.883 16.906 -4.039 1 90.75 248 GLN A CA 1
ATOM 1869 C C . GLN A 1 248 ? -6.875 18.406 -4.34 1 90.75 248 GLN A C 1
ATOM 1871 O O . GLN A 1 248 ? -7.641 18.875 -5.18 1 90.75 248 GLN A O 1
ATOM 1876 N N . GLU A 1 249 ? -6 19.062 -3.709 1 90.94 249 GLU A N 1
ATOM 1877 C CA . GLU A 1 249 ? -5.816 20.469 -4.004 1 90.94 249 GLU A CA 1
ATOM 1878 C C . GLU A 1 249 ? -4.906 20.672 -5.215 1 90.94 249 GLU A C 1
ATOM 1880 O O . GLU A 1 249 ? -3.852 20.047 -5.316 1 90.94 249 GLU A O 1
ATOM 1885 N N . ARG A 1 250 ? -5.414 21.453 -6.113 1 87.56 250 ARG A N 1
ATOM 1886 C CA . ARG A 1 250 ? -4.645 21.859 -7.289 1 87.56 250 ARG A CA 1
ATOM 1887 C C . ARG A 1 250 ? -4.645 23.375 -7.461 1 87.56 250 ARG A C 1
ATOM 1889 O O . ARG A 1 250 ? -5.113 24.094 -6.586 1 87.56 250 ARG A O 1
ATOM 1896 N N . SER A 1 251 ? -3.988 23.797 -8.508 1 85.81 251 SER A N 1
ATOM 1897 C CA . SER A 1 251 ? -3.865 25.234 -8.75 1 85.81 251 SER A CA 1
ATOM 1898 C C . SER A 1 251 ? -5.23 25.875 -8.984 1 85.81 251 SER A C 1
ATOM 1900 O O . SER A 1 251 ? -5.438 27.047 -8.664 1 85.81 251 SER A O 1
ATOM 1902 N N . ASP A 1 252 ? -6.145 25.031 -9.531 1 89.62 252 ASP A N 1
ATOM 1903 C CA . ASP A 1 252 ? -7.438 25.594 -9.906 1 89.62 252 ASP A CA 1
ATOM 1904 C C . ASP A 1 252 ? -8.477 25.328 -8.82 1 89.62 252 ASP A C 1
ATOM 1906 O O . ASP A 1 252 ? -9.648 25.688 -8.977 1 89.62 252 ASP A O 1
ATOM 1910 N N . GLY A 1 253 ? -8.047 24.797 -7.766 1 92.38 253 GLY A N 1
ATOM 1911 C CA . GLY A 1 253 ? -8.953 24.562 -6.656 1 92.38 253 GLY A CA 1
ATOM 1912 C C . GLY A 1 253 ? -8.852 23.156 -6.094 1 92.38 253 GLY A C 1
ATOM 1913 O O . GLY A 1 253 ? -7.812 22.5 -6.23 1 92.38 253 GLY A O 1
ATOM 1914 N N . ILE A 1 254 ? -9.961 22.812 -5.367 1 92.94 254 ILE A N 1
ATOM 1915 C CA . ILE A 1 254 ? -10.008 21.5 -4.738 1 92.94 254 ILE A CA 1
ATOM 1916 C C . ILE A 1 254 ? -10.812 20.531 -5.609 1 92.94 254 ILE A C 1
ATOM 1918 O O . ILE A 1 254 ? -12.016 20.719 -5.809 1 92.94 254 ILE A O 1
ATOM 1922 N N . HIS A 1 255 ? -10.148 19.531 -6.094 1 93.94 255 HIS A N 1
ATOM 1923 C CA . HIS A 1 255 ? -10.789 18.531 -6.934 1 93.94 255 HIS A CA 1
ATOM 1924 C C . HIS A 1 255 ? -11.383 17.406 -6.094 1 93.94 255 HIS A C 1
ATOM 1926 O O . HIS A 1 255 ? -10.664 16.75 -5.332 1 93.94 255 HIS A O 1
ATOM 1932 N N . ILE A 1 256 ? -12.664 17.234 -6.25 1 95.75 256 ILE A N 1
ATOM 1933 C CA . ILE A 1 256 ? -13.375 16.219 -5.488 1 95.75 256 ILE A CA 1
ATOM 1934 C C . ILE A 1 256 ? -13.867 15.125 -6.43 1 95.75 256 ILE A C 1
ATOM 1936 O O . ILE A 1 256 ? -14.367 15.414 -7.52 1 95.75 256 ILE A O 1
ATOM 1940 N N . ARG A 1 257 ? -13.617 13.93 -6.066 1 95.75 257 ARG A N 1
ATOM 1941 C CA . ARG A 1 257 ? -14.188 12.75 -6.715 1 95.75 257 ARG A CA 1
ATOM 1942 C C . ARG A 1 257 ? -15.141 12.016 -5.781 1 95.75 257 ARG A C 1
ATOM 1944 O O . ARG A 1 257 ? -14.781 11.688 -4.648 1 95.75 257 ARG A O 1
ATOM 1951 N N . MET A 1 258 ? -16.391 11.789 -6.238 1 96 258 MET A N 1
ATOM 1952 C CA . MET A 1 258 ? -17.406 11.273 -5.328 1 96 258 MET A CA 1
ATOM 1953 C C . MET A 1 258 ? -18.328 10.281 -6.043 1 96 258 MET A C 1
ATOM 1955 O O . MET A 1 258 ? -18.578 10.414 -7.242 1 96 258 MET A O 1
ATOM 1959 N N . ILE A 1 259 ? -18.734 9.297 -5.27 1 96 259 ILE A N 1
ATOM 1960 C CA . ILE A 1 259 ? -19.734 8.352 -5.73 1 96 259 ILE A CA 1
ATOM 1961 C C . ILE A 1 259 ? -21.125 8.883 -5.402 1 96 259 ILE A C 1
ATOM 1963 O O . ILE A 1 259 ? -21.438 9.172 -4.242 1 96 259 ILE A O 1
ATOM 1967 N N . ALA A 1 260 ? -21.953 9.031 -6.406 1 95.31 260 ALA A N 1
ATOM 1968 C CA . ALA A 1 260 ? -23.312 9.516 -6.199 1 95.31 260 ALA A CA 1
ATOM 1969 C C . ALA A 1 260 ? -24.234 9.07 -7.332 1 95.31 260 ALA A C 1
ATOM 1971 O O . ALA A 1 260 ? -23.781 8.875 -8.461 1 95.31 260 ALA A O 1
ATOM 1972 N N . ASP A 1 261 ? -25.5 8.961 -7.008 1 93.31 261 ASP A N 1
ATOM 1973 C CA . ASP A 1 261 ? -26.484 8.539 -8.008 1 93.31 261 ASP A CA 1
ATOM 1974 C C . ASP A 1 261 ? -26.812 9.68 -8.969 1 93.31 261 ASP A C 1
ATOM 1976 O O . ASP A 1 261 ? -27.172 9.445 -10.125 1 93.31 261 ASP A O 1
ATOM 1980 N N . GLU A 1 262 ? -26.719 10.898 -8.445 1 95.31 262 GLU A N 1
ATOM 1981 C CA . GLU A 1 262 ? -26.953 12.109 -9.234 1 95.31 262 GLU A CA 1
ATOM 1982 C C . GLU A 1 262 ? -25.828 13.125 -9.023 1 95.31 262 GLU A C 1
ATOM 1984 O O . GLU A 1 262 ? -25.031 12.984 -8.094 1 95.31 262 GLU A O 1
ATOM 1989 N N . ALA A 1 263 ? -25.781 14.047 -9.914 1 95.62 263 ALA A N 1
ATOM 1990 C CA . ALA A 1 263 ? -24.766 15.078 -9.781 1 95.62 263 ALA A CA 1
ATOM 1991 C C . ALA A 1 263 ? -24.844 15.75 -8.414 1 95.62 263 ALA A C 1
ATOM 1993 O O . ALA A 1 263 ? -25.875 16.312 -8.055 1 95.62 263 ALA A O 1
ATOM 1994 N N . PRO A 1 264 ? -23.75 15.695 -7.68 1 94.12 264 PRO A N 1
ATOM 1995 C CA . PRO A 1 264 ? -23.781 16.266 -6.332 1 94.12 264 PRO A CA 1
ATOM 1996 C C . PRO A 1 264 ? -23.844 17.797 -6.34 1 94.12 264 PRO A C 1
ATOM 1998 O O . PRO A 1 264 ? -24.312 18.406 -5.379 1 94.12 264 PRO A O 1
ATOM 2001 N N . VAL A 1 265 ? -23.219 18.422 -7.367 1 93.62 265 VAL A N 1
ATOM 2002 C CA . VAL A 1 265 ? -23.25 19.875 -7.559 1 93.62 265 VAL A CA 1
ATOM 2003 C C . VAL A 1 265 ? -23.453 20.188 -9.039 1 93.62 265 VAL A C 1
ATOM 2005 O O . VAL A 1 265 ? -23.328 19.312 -9.898 1 93.62 265 VAL A O 1
ATOM 2008 N N . ALA A 1 266 ? -23.703 21.422 -9.336 1 93.69 266 ALA A N 1
ATOM 2009 C CA . ALA A 1 266 ? -24.078 21.844 -10.688 1 93.69 266 ALA A CA 1
ATOM 2010 C C . ALA A 1 266 ? -22.922 21.625 -11.664 1 93.69 266 ALA A C 1
ATOM 2012 O O . ALA A 1 266 ? -23.141 21.266 -12.82 1 93.69 266 ALA A O 1
ATOM 2013 N N . ASN A 1 267 ? -21.719 21.75 -11.258 1 94.38 267 ASN A N 1
ATOM 2014 C CA . ASN A 1 267 ? -20.578 21.672 -12.164 1 94.38 267 ASN A CA 1
ATOM 2015 C C . ASN A 1 267 ? -19.938 20.281 -12.156 1 94.38 267 ASN A C 1
ATOM 2017 O O . ASN A 1 267 ? -18.844 20.094 -12.688 1 94.38 267 ASN A O 1
ATOM 2021 N N . ALA A 1 268 ? -20.594 19.344 -11.602 1 97.12 268 ALA A N 1
ATOM 2022 C CA . ALA A 1 268 ? -20.047 17.984 -11.531 1 97.12 268 ALA A CA 1
ATOM 2023 C C . ALA A 1 268 ? -20.109 17.297 -12.898 1 97.12 268 ALA A C 1
ATOM 2025 O O . ALA A 1 268 ? -21.109 17.438 -13.625 1 97.12 268 ALA A O 1
ATOM 2026 N N . VAL A 1 269 ? -19.078 16.641 -13.242 1 97.88 269 VAL A N 1
ATOM 2027 C CA . VAL A 1 269 ? -19.016 15.883 -14.484 1 97.88 269 VAL A CA 1
ATOM 2028 C C . VAL A 1 269 ? -18.891 14.391 -14.18 1 97.88 269 VAL A C 1
ATOM 2030 O O . VAL A 1 269 ? -18.094 13.984 -13.336 1 97.88 269 VAL A O 1
ATOM 2033 N N . MET A 1 270 ? -19.656 13.617 -14.875 1 97.44 270 MET A N 1
ATOM 2034 C CA . MET A 1 270 ? -19.578 12.172 -14.734 1 97.44 270 MET A CA 1
ATOM 2035 C C . MET A 1 270 ? -18.297 11.633 -15.375 1 97.44 270 MET A C 1
ATOM 2037 O O . MET A 1 270 ? -17.938 12.031 -16.484 1 97.44 270 MET A O 1
ATOM 2041 N N . VAL A 1 271 ? -17.625 10.797 -14.672 1 97.38 271 VAL A N 1
ATOM 2042 C CA . VAL A 1 271 ? -16.359 10.266 -15.188 1 97.38 271 VAL A CA 1
ATOM 2043 C C . VAL A 1 271 ? -16.375 8.742 -15.102 1 97.38 271 VAL A C 1
ATOM 2045 O O . VAL A 1 271 ? -17.219 8.156 -14.422 1 97.38 271 VAL A O 1
ATOM 2048 N N . ALA A 1 272 ? -15.453 8.078 -15.875 1 96.31 272 ALA A N 1
ATOM 2049 C CA . ALA A 1 272 ? -15.297 6.629 -15.805 1 96.31 272 ALA A CA 1
ATOM 2050 C C . ALA A 1 272 ? -14.727 6.211 -14.453 1 96.31 272 ALA A C 1
ATOM 2052 O O . ALA A 1 272 ? -13.812 6.855 -13.93 1 96.31 272 ALA A O 1
ATOM 2053 N N . PRO A 1 273 ? -15.242 5.156 -13.867 1 96.69 273 PRO A N 1
ATOM 2054 C CA . PRO A 1 273 ? -14.734 4.691 -12.578 1 96.69 273 PRO A CA 1
ATOM 2055 C C . PRO A 1 273 ? -13.375 4.012 -12.688 1 96.69 273 PRO A C 1
ATOM 2057 O O . PRO A 1 273 ? -13.039 3.467 -13.742 1 96.69 273 PRO A O 1
ATOM 2060 N N . ASN A 1 274 ? -12.594 4.16 -11.664 1 94.06 274 ASN A N 1
ATOM 2061 C CA . ASN A 1 274 ? -11.469 3.262 -11.453 1 94.06 274 ASN A CA 1
ATOM 2062 C C . ASN A 1 274 ? -11.789 2.193 -10.414 1 94.06 274 ASN A C 1
ATOM 2064 O O . ASN A 1 274 ? -12.906 2.131 -9.906 1 94.06 274 ASN A O 1
ATOM 2068 N N . LEU A 1 275 ? -10.867 1.334 -10.141 1 94.25 275 LEU A N 1
ATOM 2069 C CA . LEU A 1 275 ? -11.156 0.203 -9.258 1 94.25 275 LEU A CA 1
ATOM 2070 C C . LEU A 1 275 ? -11.422 0.675 -7.836 1 94.25 275 LEU A C 1
ATOM 2072 O O . LEU A 1 275 ? -12.242 0.082 -7.125 1 94.25 275 LEU A O 1
ATOM 2076 N N . GLU A 1 276 ? -10.75 1.744 -7.445 1 93.88 276 GLU A N 1
ATOM 2077 C CA . GLU A 1 276 ? -11 2.299 -6.117 1 93.88 276 GLU A CA 1
ATOM 2078 C C . GLU A 1 276 ? -12.43 2.812 -5.992 1 93.88 276 GLU A C 1
ATOM 2080 O O . GLU A 1 276 ? -13.094 2.572 -4.98 1 93.88 276 GLU A O 1
ATOM 2085 N N . ASP A 1 277 ? -12.906 3.496 -7.023 1 95.44 277 ASP A N 1
ATOM 2086 C CA . ASP A 1 277 ? -14.289 3.971 -7.043 1 95.44 277 ASP A CA 1
ATOM 2087 C C . ASP A 1 277 ? -15.266 2.811 -6.895 1 95.44 277 ASP A C 1
ATOM 2089 O O . ASP A 1 277 ? -16.188 2.873 -6.074 1 95.44 277 ASP A O 1
ATOM 2093 N N . ALA A 1 278 ? -14.969 1.802 -7.707 1 95.81 278 ALA A N 1
ATOM 2094 C CA . ALA A 1 278 ? -15.875 0.654 -7.73 1 95.81 278 ALA A CA 1
ATOM 2095 C C . ALA A 1 278 ? -15.898 -0.056 -6.379 1 95.81 278 ALA A C 1
ATOM 2097 O O . ALA A 1 278 ? -16.953 -0.486 -5.914 1 95.81 278 ALA A O 1
ATOM 2098 N N . THR A 1 279 ? -14.758 -0.163 -5.785 1 94.12 279 THR A N 1
ATOM 2099 C CA . THR A 1 279 ? -14.648 -0.81 -4.48 1 94.12 279 THR A CA 1
ATOM 2100 C C . THR A 1 279 ? -15.406 -0.015 -3.42 1 94.12 279 THR A C 1
ATOM 2102 O O . THR A 1 279 ? -16.141 -0.586 -2.619 1 94.12 279 THR A O 1
ATOM 2105 N N . LEU A 1 280 ? -15.195 1.293 -3.434 1 93.12 280 LEU A N 1
ATOM 2106 C CA . LEU A 1 280 ? -15.898 2.156 -2.492 1 93.12 280 LEU A CA 1
ATOM 2107 C C . LEU A 1 280 ? -17.406 2.059 -2.688 1 93.12 280 LEU A C 1
ATOM 2109 O O . LEU A 1 280 ? -18.156 1.941 -1.717 1 93.12 280 LEU A O 1
ATOM 2113 N N . ASP A 1 281 ? -17.781 2.125 -3.93 1 93.12 281 ASP A N 1
ATOM 2114 C CA . ASP A 1 281 ? -19.203 2.012 -4.258 1 93.12 281 ASP A CA 1
ATOM 2115 C C . ASP A 1 281 ? -19.781 0.699 -3.738 1 93.12 281 ASP A C 1
ATOM 2117 O O . ASP A 1 281 ? -20.875 0.684 -3.154 1 93.12 281 ASP A O 1
ATOM 2121 N N . PHE A 1 282 ? -19.047 -0.33 -3.906 1 90.69 282 PHE A N 1
ATOM 2122 C CA . PHE A 1 282 ? -19.469 -1.664 -3.5 1 90.69 282 PHE A CA 1
ATOM 2123 C C . PHE A 1 282 ? -19.609 -1.754 -1.984 1 90.69 282 PHE A C 1
ATOM 2125 O O . PHE A 1 282 ? -20.625 -2.195 -1.467 1 90.69 282 PHE A O 1
ATOM 2132 N N . PHE A 1 283 ? -18.578 -1.323 -1.275 1 84.19 283 PHE A N 1
ATOM 2133 C CA . PHE A 1 283 ? -18.562 -1.472 0.175 1 84.19 283 PHE A CA 1
ATOM 2134 C C . PHE A 1 283 ? -19.594 -0.546 0.825 1 84.19 283 PHE A C 1
ATOM 2136 O O . PHE A 1 283 ? -20.219 -0.904 1.827 1 84.19 283 PHE A O 1
ATOM 2143 N N . GLU A 1 284 ? -19.766 0.628 0.264 1 80.56 284 GLU A N 1
ATOM 2144 C CA . GLU A 1 284 ? -20.766 1.553 0.798 1 80.56 284 GLU A CA 1
ATOM 2145 C C . GLU A 1 284 ? -22.172 1.044 0.546 1 80.56 284 GLU A C 1
ATOM 2147 O O . GLU A 1 284 ? -23.078 1.266 1.36 1 80.56 284 GLU A O 1
ATOM 2152 N N . SER A 1 285 ? -22.328 0.452 -0.564 1 79.12 285 SER A N 1
ATOM 2153 C CA . SER A 1 285 ? -23.641 -0.127 -0.87 1 79.12 285 SER A CA 1
ATOM 2154 C C . SER A 1 285 ? -23.969 -1.281 0.071 1 79.12 285 SER A C 1
ATOM 2156 O O . SER A 1 285 ? -25.125 -1.484 0.434 1 79.12 285 SER A O 1
ATOM 2158 N N . GLN A 1 286 ? -22.953 -1.98 0.471 1 76.25 286 GLN A N 1
ATOM 2159 C CA . GLN A 1 286 ? -23.172 -3.098 1.385 1 76.25 286 GLN A CA 1
ATOM 2160 C C . GLN A 1 286 ? -23.453 -2.604 2.801 1 76.25 286 GLN A C 1
ATOM 2162 O O . GLN A 1 286 ? -24.219 -3.219 3.537 1 76.25 286 GLN A O 1
ATOM 2167 N N . ALA A 1 287 ? -22.766 -1.519 3.195 1 64.44 287 ALA A N 1
ATOM 2168 C CA . ALA A 1 287 ? -23 -0.939 4.516 1 64.44 287 ALA A CA 1
ATOM 2169 C C . ALA A 1 287 ? -24.438 -0.437 4.656 1 64.44 287 ALA A C 1
ATOM 2171 O O . ALA A 1 287 ? -25.047 -0.579 5.715 1 64.44 287 ALA A O 1
ATOM 2172 N N . VAL A 1 288 ? -24.922 0.114 3.609 1 51.88 288 VAL A N 1
ATOM 2173 C CA . VAL A 1 288 ? -26.297 0.593 3.617 1 51.88 288 VAL A CA 1
ATOM 2174 C C . VAL A 1 288 ? -27.25 -0.592 3.701 1 51.88 288 VAL A C 1
ATOM 2176 O O . VAL A 1 288 ? -28.297 -0.511 4.359 1 51.88 288 VAL A O 1
ATOM 2179 N N . ARG A 1 289 ? -26.75 -1.707 3.176 1 48.28 289 ARG A N 1
ATOM 2180 C CA . ARG A 1 289 ? -27.609 -2.889 3.195 1 48.28 289 ARG A CA 1
ATOM 2181 C C . ARG A 1 289 ? -27.594 -3.555 4.566 1 48.28 289 ARG A C 1
ATOM 2183 O O . ARG A 1 289 ? -28.578 -4.168 4.977 1 48.28 289 ARG A O 1
ATOM 2190 N N . LYS A 1 290 ? -26.547 -3.49 5.266 1 55.38 290 LYS A N 1
ATOM 2191 C CA . LYS A 1 290 ? -26.469 -4.062 6.605 1 55.38 290 LYS A CA 1
ATOM 2192 C C . LYS A 1 290 ? -27.125 -3.146 7.633 1 55.38 290 LYS A C 1
ATOM 2194 O O . LYS A 1 290 ? -27.422 -3.574 8.75 1 55.38 290 LYS A O 1
ATOM 2199 N N . GLY A 1 291 ? -27.109 -1.832 7.5 1 37.88 291 GLY A N 1
ATOM 2200 C CA . GLY A 1 291 ? -27.828 -0.949 8.406 1 37.88 291 GLY A CA 1
ATOM 2201 C C . GLY A 1 291 ? -29.312 -0.864 8.109 1 37.88 291 GLY A C 1
ATOM 2202 O O . GLY A 1 291 ? -29.75 -1.17 6.996 1 37.88 291 GLY A O 1
ATOM 2203 N N . MET B 1 1 ? 1.833 30.25 7.125 1 90.94 1 MET B N 1
ATOM 2204 C CA . MET B 1 1 ? 2.838 29.453 7.836 1 90.94 1 MET B CA 1
ATOM 2205 C C . MET B 1 1 ? 3.775 28.766 6.855 1 90.94 1 MET B C 1
ATOM 2207 O O . MET B 1 1 ? 3.336 28.266 5.82 1 90.94 1 MET B O 1
ATOM 2211 N N . SER B 1 2 ? 5.055 28.891 7.164 1 95.94 2 SER B N 1
ATOM 2212 C CA . SER B 1 2 ? 6.047 28.344 6.238 1 95.94 2 SER B CA 1
ATOM 2213 C C . SER B 1 2 ? 7.168 27.641 6.984 1 95.94 2 SER B C 1
ATOM 2215 O O . SER B 1 2 ? 7.586 28.078 8.055 1 95.94 2 SER B O 1
ATOM 2217 N N . LEU B 1 3 ? 7.543 26.5 6.457 1 97.62 3 LEU B N 1
ATOM 2218 C CA . LEU B 1 3 ? 8.68 25.719 6.945 1 97.62 3 LEU B CA 1
ATOM 2219 C C . LEU B 1 3 ? 9.828 25.75 5.938 1 97.62 3 LEU B C 1
ATOM 2221 O O . LEU B 1 3 ? 9.672 25.297 4.801 1 97.62 3 LEU B O 1
ATOM 2225 N N . PHE B 1 4 ? 10.961 26.328 6.336 1 98.12 4 PHE B N 1
ATOM 2226 C CA . PHE B 1 4 ? 12.094 26.469 5.43 1 98.12 4 PHE B CA 1
ATOM 2227 C C . PHE B 1 4 ? 13.297 25.688 5.941 1 98.12 4 PHE B C 1
ATOM 2229 O O . PHE B 1 4 ? 13.766 25.938 7.055 1 98.12 4 PHE B O 1
ATOM 2236 N N . LEU B 1 5 ? 13.75 24.703 5.18 1 98.25 5 LEU B N 1
ATOM 2237 C CA . LEU B 1 5 ? 14.977 23.953 5.43 1 98.25 5 LEU B CA 1
ATOM 2238 C C . LEU B 1 5 ? 16.141 24.562 4.668 1 98.25 5 LEU B C 1
ATOM 2240 O O . LEU B 1 5 ? 16.062 24.766 3.453 1 98.25 5 LEU B O 1
ATOM 2244 N N . LYS B 1 6 ? 17.172 24.859 5.418 1 97.88 6 LYS B N 1
ATOM 2245 C CA . LYS B 1 6 ? 18.359 25.438 4.789 1 97.88 6 LYS B CA 1
ATOM 2246 C C . LYS B 1 6 ? 19.578 24.547 4.992 1 97.88 6 LYS B C 1
ATOM 2248 O O . LYS B 1 6 ? 20.172 24.531 6.07 1 97.88 6 LYS B O 1
ATOM 2253 N N . ASN B 1 7 ? 19.984 23.859 3.936 1 98.06 7 ASN B N 1
ATOM 2254 C CA . ASN B 1 7 ? 21.172 23.016 3.898 1 98.06 7 ASN B CA 1
ATOM 2255 C C . ASN B 1 7 ? 21.219 22.062 5.078 1 98.06 7 ASN B C 1
ATOM 2257 O O . ASN B 1 7 ? 22.234 21.969 5.777 1 98.06 7 ASN B O 1
ATOM 2261 N N . VAL B 1 8 ? 20.156 21.375 5.293 1 98.31 8 VAL B N 1
ATOM 2262 C CA . VAL B 1 8 ? 20.016 20.484 6.453 1 98.31 8 VAL B CA 1
ATOM 2263 C C . VAL B 1 8 ? 20.734 19.172 6.195 1 98.31 8 VAL B C 1
ATOM 2265 O O . VAL B 1 8 ? 20.578 18.562 5.137 1 98.31 8 VAL B O 1
ATOM 2268 N N . GLY B 1 9 ? 21.516 18.781 7.121 1 98.19 9 GLY B N 1
ATOM 2269 C CA . GLY B 1 9 ? 22.234 17.516 7.082 1 98.19 9 GLY B CA 1
ATOM 2270 C C . GLY B 1 9 ? 22.125 16.734 8.375 1 98.19 9 GLY B C 1
ATOM 2271 O O . GLY B 1 9 ? 21.844 17.297 9.43 1 98.19 9 GLY B O 1
ATOM 2272 N N . GLN B 1 10 ? 22.234 15.445 8.281 1 98.19 10 GLN B N 1
ATOM 2273 C CA . GLN B 1 10 ? 22.25 14.562 9.445 1 98.19 10 GLN B CA 1
ATOM 2274 C C . GLN B 1 10 ? 23.297 13.469 9.289 1 98.19 10 GLN B C 1
ATOM 2276 O O . GLN B 1 10 ? 23.344 12.789 8.266 1 98.19 10 GLN B O 1
ATOM 2281 N N . ARG B 1 11 ? 24.047 13.359 10.266 1 96.69 11 ARG B N 1
ATOM 2282 C CA . ARG B 1 11 ? 25.078 12.328 10.297 1 96.69 11 ARG B CA 1
ATOM 2283 C C . ARG B 1 11 ? 24.922 11.43 11.516 1 96.69 11 ARG B C 1
ATOM 2285 O O . ARG B 1 11 ? 24.641 11.914 12.617 1 96.69 11 ARG B O 1
ATOM 2292 N N . PHE B 1 12 ? 25.094 10.156 11.328 1 94.44 12 PHE B N 1
ATOM 2293 C CA . PHE B 1 12 ? 25.188 9.172 12.406 1 94.44 12 PHE B CA 1
ATOM 2294 C C . PHE B 1 12 ? 26.547 8.484 12.391 1 94.44 12 PHE B C 1
ATOM 2296 O O . PHE B 1 12 ? 26.781 7.566 11.609 1 94.44 12 PHE B O 1
ATOM 2303 N N . GLY B 1 13 ? 27.359 8.875 13.305 1 93.56 13 GLY B N 1
ATOM 2304 C CA . GLY B 1 13 ? 28.719 8.383 13.211 1 93.56 13 GLY B CA 1
ATOM 2305 C C . GLY B 1 13 ? 29.375 8.711 11.883 1 93.56 13 GLY B C 1
ATOM 2306 O O . GLY B 1 13 ? 29.469 9.875 11.5 1 93.56 13 GLY B O 1
ATOM 2307 N N . ASP B 1 14 ? 29.703 7.629 11.133 1 92 14 ASP B N 1
ATOM 2308 C CA . ASP B 1 14 ? 30.391 7.812 9.859 1 92 14 ASP B CA 1
ATOM 2309 C C . ASP B 1 14 ? 29.406 7.801 8.688 1 92 14 ASP B C 1
ATOM 2311 O O . ASP B 1 14 ? 29.797 8.047 7.547 1 92 14 ASP B O 1
ATOM 2315 N N . LYS B 1 15 ? 28.172 7.672 8.992 1 92.81 15 LYS B N 1
ATOM 2316 C CA . LYS B 1 15 ? 27.188 7.559 7.926 1 92.81 15 LYS B CA 1
ATOM 2317 C C . LYS B 1 15 ? 26.438 8.875 7.734 1 92.81 15 LYS B C 1
ATOM 2319 O O . LYS B 1 15 ? 25.906 9.438 8.695 1 92.81 15 LYS B O 1
ATOM 2324 N N . GLN B 1 16 ? 26.516 9.359 6.52 1 95 16 GLN B N 1
ATOM 2325 C CA . GLN B 1 16 ? 25.734 10.539 6.156 1 95 16 GLN B CA 1
ATOM 2326 C C . GLN B 1 16 ? 24.328 10.148 5.727 1 95 16 GLN B C 1
ATOM 2328 O O . GLN B 1 16 ? 24.125 9.609 4.633 1 95 16 GLN B O 1
ATOM 2333 N N . ALA B 1 17 ? 23.375 10.508 6.547 1 96.44 17 ALA B N 1
ATOM 2334 C CA . ALA B 1 17 ? 21.984 10.109 6.281 1 96.44 17 ALA B CA 1
ATOM 2335 C C . ALA B 1 17 ? 21.281 11.141 5.41 1 96.44 17 ALA B C 1
ATOM 2337 O O . ALA B 1 17 ? 20.484 10.781 4.539 1 96.44 17 ALA B O 1
ATOM 2338 N N . LEU B 1 18 ? 21.531 12.398 5.652 1 98.31 18 LEU B N 1
ATOM 2339 C CA . LEU B 1 18 ? 20.984 13.5 4.867 1 98.31 18 LEU B CA 1
ATOM 2340 C C . LEU B 1 18 ? 22.078 14.492 4.488 1 98.31 18 LEU B C 1
ATOM 2342 O O . LEU B 1 18 ? 22.953 14.797 5.293 1 98.31 18 LEU B O 1
ATOM 2346 N N . THR B 1 19 ? 21.984 14.93 3.262 1 97.62 19 THR B N 1
ATOM 2347 C CA . THR B 1 19 ? 23.016 15.828 2.764 1 97.62 19 THR B CA 1
ATOM 2348 C C . THR B 1 19 ? 22.406 17.062 2.115 1 97.62 19 THR B C 1
ATOM 2350 O O . THR B 1 19 ? 21.875 16.984 0.998 1 97.62 19 THR B O 1
ATOM 2353 N N . GLY B 1 20 ? 22.469 18.172 2.779 1 97.44 20 GLY B N 1
ATOM 2354 C CA . GLY B 1 20 ? 22.203 19.484 2.215 1 97.44 20 GLY B CA 1
ATOM 2355 C C . GLY B 1 20 ? 20.766 19.641 1.73 1 97.44 20 GLY B C 1
ATOM 2356 O O . GLY B 1 20 ? 20.531 20.078 0.602 1 97.44 20 GLY B O 1
ATOM 2357 N N . ILE B 1 21 ? 19.812 19.281 2.562 1 98.19 21 ILE B N 1
ATOM 2358 C CA . ILE B 1 21 ? 18.406 19.375 2.189 1 98.19 21 ILE B CA 1
ATOM 2359 C C . ILE B 1 21 ? 17.953 20.828 2.297 1 98.19 21 ILE B C 1
ATOM 2361 O O . ILE B 1 21 ? 18.031 21.438 3.369 1 98.19 21 ILE B O 1
ATOM 2365 N N . THR B 1 22 ? 17.562 21.438 1.183 1 98.44 22 THR B N 1
ATOM 2366 C CA . THR B 1 22 ? 16.953 22.766 1.143 1 98.44 22 THR B CA 1
ATOM 2367 C C . THR B 1 22 ? 15.57 22.719 0.501 1 98.44 22 THR B C 1
ATOM 2369 O O . THR B 1 22 ? 15.414 22.188 -0.602 1 98.44 22 THR B O 1
ATOM 2372 N N . ALA B 1 23 ? 14.555 23.188 1.199 1 97.81 23 ALA B N 1
ATOM 2373 C CA . ALA B 1 23 ? 13.18 23.141 0.706 1 97.81 23 ALA B CA 1
ATOM 2374 C C . ALA B 1 23 ? 12.289 24.125 1.454 1 97.81 23 ALA B C 1
ATOM 2376 O O . ALA B 1 23 ? 12.578 24.469 2.602 1 97.81 23 ALA B O 1
ATOM 2377 N N . THR B 1 24 ? 11.289 24.594 0.812 1 97.31 24 THR B N 1
ATOM 2378 C CA . THR B 1 24 ? 10.242 25.391 1.425 1 97.31 24 THR B CA 1
ATOM 2379 C C . THR B 1 24 ? 8.914 24.641 1.416 1 97.31 24 THR B C 1
ATOM 2381 O O . THR B 1 24 ? 8.438 24.219 0.36 1 97.31 24 THR B O 1
ATOM 2384 N N . LEU B 1 25 ? 8.344 24.438 2.559 1 97.12 25 LEU B N 1
ATOM 2385 C CA . LEU B 1 25 ? 7.074 23.75 2.729 1 97.12 25 LEU B CA 1
ATOM 2386 C C . LEU B 1 25 ? 5.996 24.688 3.238 1 97.12 25 LEU B C 1
ATOM 2388 O O . LEU B 1 25 ? 6.184 25.359 4.254 1 97.12 25 LEU B O 1
ATOM 2392 N N . GLU B 1 26 ? 4.898 24.766 2.533 1 95.12 26 GLU B N 1
ATOM 2393 C CA . GLU B 1 26 ? 3.811 25.688 2.875 1 95.12 26 GLU B CA 1
ATOM 2394 C C . GLU B 1 26 ? 2.465 24.969 2.857 1 95.12 26 GLU B C 1
ATOM 2396 O O . GLU B 1 26 ? 2.375 23.812 2.426 1 95.12 26 GLU B O 1
ATOM 2401 N N . ALA B 1 27 ? 1.463 25.688 3.398 1 91.88 27 ALA B N 1
ATOM 2402 C CA . ALA B 1 27 ? 0.106 25.141 3.453 1 91.88 27 ALA B CA 1
ATOM 2403 C C . ALA B 1 27 ? -0.6 25.297 2.109 1 91.88 27 ALA B C 1
ATOM 2405 O O . ALA 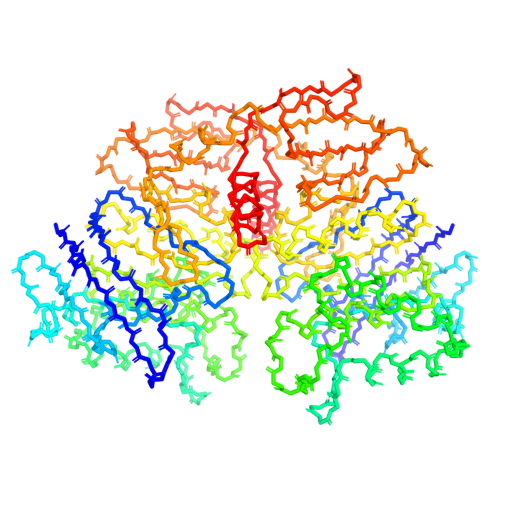B 1 27 ? -1.515 26.125 1.973 1 91.88 27 ALA B O 1
ATOM 2406 N N . ASN B 1 28 ? -0.219 24.625 1.109 1 89.38 28 ASN B N 1
ATOM 2407 C CA . ASN B 1 28 ? -0.796 24.672 -0.23 1 89.38 28 ASN B CA 1
ATOM 2408 C C . ASN B 1 28 ? -1.126 23.266 -0.737 1 89.38 28 ASN B C 1
ATOM 2410 O O . ASN B 1 28 ? -0.799 22.922 -1.874 1 89.38 28 ASN B O 1
ATOM 2414 N N . GLY B 1 29 ? -1.742 22.469 0.153 1 93.75 29 GLY B N 1
ATOM 2415 C CA . GLY B 1 29 ? -2.021 21.078 -0.179 1 93.75 29 GLY B CA 1
ATOM 2416 C C . GLY B 1 29 ? -1.057 20.109 0.469 1 93.75 29 GLY B C 1
ATOM 2417 O O . GLY B 1 29 ? -0.079 20.516 1.098 1 93.75 29 GLY B O 1
ATOM 2418 N N . VAL B 1 30 ? -1.306 18.891 0.305 1 97.56 30 VAL B N 1
ATOM 2419 C CA . VAL B 1 30 ? -0.508 17.844 0.937 1 97.56 30 VAL B CA 1
ATOM 2420 C C . VAL B 1 30 ? 0.872 17.781 0.287 1 97.56 30 VAL B C 1
ATOM 2422 O O . VAL B 1 30 ? 0.993 17.875 -0.938 1 97.56 30 VAL B O 1
ATOM 2425 N N . ILE B 1 31 ? 1.884 17.688 1.098 1 98.19 31 ILE B N 1
ATOM 2426 C CA . ILE B 1 31 ? 3.258 17.5 0.645 1 98.19 31 ILE B CA 1
ATOM 2427 C C . ILE B 1 31 ? 3.641 16.031 0.776 1 98.19 31 ILE B C 1
ATOM 2429 O O . ILE B 1 31 ? 3.668 15.484 1.883 1 98.19 31 ILE B O 1
ATOM 2433 N N . GLY B 1 32 ? 3.908 15.383 -0.364 1 97.94 32 GLY B N 1
ATOM 2434 C CA . GLY B 1 32 ? 4.309 13.984 -0.375 1 97.94 32 GLY B CA 1
ATOM 2435 C C . GLY B 1 32 ? 5.812 13.797 -0.428 1 97.94 32 GLY B C 1
ATOM 2436 O O . GLY B 1 32 ? 6.473 14.297 -1.34 1 97.94 32 GLY B O 1
ATOM 2437 N N . LEU B 1 33 ? 6.328 13.18 0.583 1 97.56 33 LEU B N 1
ATOM 2438 C CA . LEU B 1 33 ? 7.727 12.758 0.617 1 97.56 33 LEU B CA 1
ATOM 2439 C C . LEU B 1 33 ? 7.879 11.336 0.104 1 97.56 33 LEU B C 1
ATOM 2441 O O . LEU B 1 33 ? 7.418 10.383 0.745 1 97.56 33 LEU B O 1
ATOM 2445 N N . ILE B 1 34 ? 8.516 11.203 -1.031 1 94.56 34 ILE B N 1
ATOM 2446 C CA . ILE B 1 34 ? 8.656 9.898 -1.681 1 94.56 34 ILE B CA 1
ATOM 2447 C C . ILE B 1 34 ? 10.133 9.523 -1.762 1 94.56 34 ILE B C 1
ATOM 2449 O O . ILE B 1 34 ? 11 10.391 -1.847 1 94.56 34 ILE B O 1
ATOM 2453 N N . GLY B 1 35 ? 10.438 8.258 -1.748 1 91.56 35 GLY B N 1
ATOM 2454 C CA . GLY B 1 35 ? 11.781 7.707 -1.856 1 91.56 35 GLY B CA 1
ATOM 2455 C C . GLY B 1 35 ? 11.859 6.234 -1.496 1 91.56 35 GLY B C 1
ATOM 2456 O O . GLY B 1 35 ? 10.945 5.699 -0.861 1 91.56 35 GLY B O 1
ATOM 2457 N N . PRO B 1 36 ? 12.898 5.594 -1.909 1 90.12 36 PRO B N 1
ATOM 2458 C CA . PRO B 1 36 ? 13.062 4.184 -1.544 1 90.12 36 PRO B CA 1
ATOM 2459 C C . PRO B 1 36 ? 13.352 3.99 -0.058 1 90.12 36 PRO B C 1
ATOM 2461 O O . PRO B 1 36 ? 13.516 4.969 0.675 1 90.12 36 PRO B O 1
ATOM 2464 N N . ASN B 1 37 ? 13.273 2.748 0.329 1 87.12 37 ASN B N 1
ATOM 2465 C CA . ASN B 1 37 ? 13.664 2.436 1.701 1 87.12 37 ASN B CA 1
ATOM 2466 C C . ASN B 1 37 ? 15.102 2.85 1.985 1 87.12 37 ASN B C 1
ATOM 2468 O O . ASN B 1 37 ? 15.984 2.648 1.15 1 87.12 37 ASN B O 1
ATOM 2472 N N . GLY B 1 38 ? 15.32 3.533 3.068 1 88.62 38 GLY B N 1
ATOM 2473 C CA . GLY B 1 38 ? 16.656 3.953 3.441 1 88.62 38 GLY B CA 1
ATOM 2474 C C . GLY B 1 38 ? 17.047 5.289 2.844 1 88.62 38 GLY B C 1
ATOM 2475 O O . GLY B 1 38 ? 18.172 5.758 3.041 1 88.62 38 GLY B O 1
ATOM 2476 N N . ALA B 1 39 ? 16.125 5.945 2.232 1 92.06 39 ALA B N 1
ATOM 2477 C CA . ALA B 1 39 ? 16.422 7.191 1.538 1 92.06 39 ALA B CA 1
ATOM 2478 C C . ALA B 1 39 ? 16.641 8.336 2.529 1 92.06 39 ALA B C 1
ATOM 2480 O O . ALA B 1 39 ? 17.172 9.391 2.168 1 92.06 39 ALA B O 1
ATOM 2481 N N . GLY B 1 40 ? 16.203 8.18 3.764 1 95 40 GLY B N 1
ATOM 2482 C CA . GLY B 1 40 ? 16.328 9.227 4.77 1 95 40 GLY B CA 1
ATOM 2483 C C . GLY B 1 40 ? 15.008 9.883 5.113 1 95 40 GLY B C 1
ATOM 2484 O O . GLY B 1 40 ? 14.984 10.906 5.805 1 95 40 GLY B O 1
ATOM 2485 N N . LYS B 1 41 ? 13.875 9.359 4.625 1 96.06 41 LYS B N 1
ATOM 2486 C CA . LYS B 1 41 ? 12.555 9.953 4.836 1 96.06 41 LYS B CA 1
ATOM 2487 C C . LYS B 1 41 ? 12.25 10.102 6.324 1 96.06 41 LYS B C 1
ATOM 2489 O O . LYS B 1 41 ? 11.945 11.203 6.797 1 96.06 41 LYS B O 1
ATOM 2494 N N . SER B 1 42 ? 12.398 8.977 7.098 1 95.25 42 SER B N 1
ATOM 2495 C CA . SER B 1 42 ? 12.109 8.992 8.523 1 95.25 42 SER B CA 1
ATOM 2496 C C . SER B 1 42 ? 13.055 9.93 9.273 1 95.25 42 SER B C 1
ATOM 2498 O O . SER B 1 42 ? 12.641 10.617 10.211 1 95.25 42 SER B O 1
ATOM 2500 N N . THR B 1 43 ? 14.336 9.938 8.875 1 96.81 43 THR B N 1
ATOM 2501 C CA . THR B 1 43 ? 15.305 10.852 9.477 1 96.81 43 THR B CA 1
ATOM 2502 C C . THR B 1 43 ? 14.867 12.305 9.281 1 96.81 43 THR B C 1
ATOM 2504 O O . THR B 1 43 ? 14.852 13.078 10.242 1 96.81 43 THR B O 1
ATOM 2507 N N . LEU B 1 44 ? 14.461 12.609 8.086 1 98.12 44 LEU B N 1
ATOM 2508 C CA . LEU B 1 44 ? 14.031 13.969 7.793 1 98.12 44 LEU B 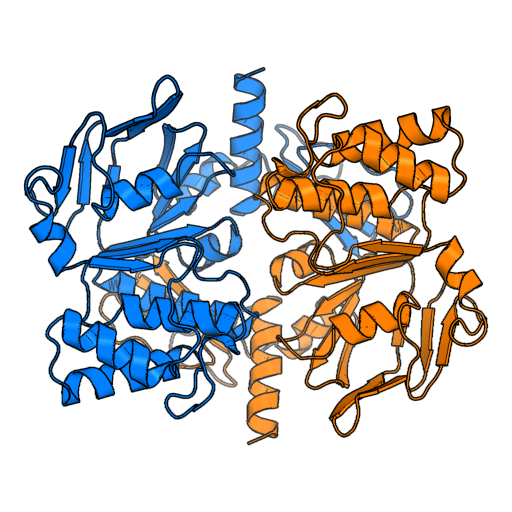CA 1
ATOM 2509 C C . LEU B 1 44 ? 12.797 14.344 8.609 1 98.12 44 LEU B C 1
ATOM 2511 O O . LEU B 1 44 ? 12.734 15.43 9.188 1 98.12 44 LEU B O 1
ATOM 2515 N N . LEU B 1 45 ? 11.828 13.453 8.688 1 98.31 45 LEU B N 1
ATOM 2516 C CA . LEU B 1 45 ? 10.594 13.719 9.43 1 98.31 45 LEU B CA 1
ATOM 2517 C C . LEU B 1 45 ? 10.891 13.938 10.906 1 98.31 45 LEU B C 1
ATOM 2519 O O . LEU B 1 45 ? 10.281 14.797 11.547 1 98.31 45 LEU B O 1
ATOM 2523 N N . LYS B 1 46 ? 11.828 13.203 11.438 1 97.81 46 LYS B N 1
ATOM 2524 C CA . LYS B 1 46 ? 12.188 13.352 12.844 1 97.81 46 LYS B CA 1
ATOM 2525 C C . LYS B 1 46 ? 12.836 14.711 13.102 1 97.81 46 LYS B C 1
ATOM 2527 O O . LYS B 1 46 ? 12.625 15.312 14.156 1 97.81 46 LYS B O 1
ATOM 2532 N N . LEU B 1 47 ? 13.648 15.148 12.156 1 98.31 47 LEU B N 1
ATOM 2533 C CA . LEU B 1 47 ? 14.242 16.469 12.281 1 98.31 47 LEU B CA 1
ATOM 2534 C C . LEU B 1 47 ? 13.164 17.547 12.266 1 98.31 47 LEU B C 1
ATOM 2536 O O . LEU B 1 47 ? 13.188 18.469 13.094 1 98.31 47 LEU B O 1
ATOM 2540 N N . LEU B 1 48 ? 12.188 17.391 11.383 1 98.31 48 LEU B N 1
ATOM 2541 C CA . LEU B 1 48 ? 11.102 18.359 11.258 1 98.31 48 LEU B CA 1
ATOM 2542 C C . LEU B 1 48 ? 10.227 18.359 12.508 1 98.31 48 LEU B C 1
ATOM 2544 O O . LEU B 1 48 ? 9.711 19.391 12.906 1 98.31 48 LEU B O 1
ATOM 2548 N N . ALA B 1 49 ? 10.125 17.203 13.094 1 98 49 ALA B N 1
ATOM 2549 C CA . ALA B 1 49 ? 9.289 17.047 14.289 1 98 49 ALA B CA 1
ATOM 2550 C C . ALA B 1 49 ? 10.062 17.406 15.547 1 98 49 ALA B C 1
ATOM 2552 O O . ALA B 1 49 ? 9.531 17.312 16.656 1 98 49 ALA B O 1
ATOM 2553 N N . THR B 1 50 ? 11.336 17.75 15.438 1 97.94 50 THR B N 1
ATOM 2554 C CA . THR B 1 50 ? 12.234 18.172 16.516 1 97.94 50 THR B CA 1
ATOM 2555 C C . THR B 1 50 ? 12.508 17.016 17.469 1 97.94 50 THR B C 1
ATOM 2557 O O . THR B 1 50 ? 12.742 17.234 18.656 1 97.94 50 THR B O 1
ATOM 2560 N N . LEU B 1 51 ? 12.367 15.797 16.984 1 96.81 51 LEU B N 1
ATOM 2561 C CA . LEU B 1 51 ? 12.703 14.609 17.766 1 96.81 51 LEU B CA 1
ATOM 2562 C C . LEU B 1 51 ? 14.195 14.312 17.703 1 96.81 51 LEU B C 1
ATOM 2564 O O . LEU B 1 51 ? 14.711 13.5 18.469 1 96.81 51 LEU B O 1
ATOM 2568 N N . ALA B 1 52 ? 14.875 14.93 16.766 1 96.38 52 ALA B N 1
ATOM 2569 C CA . ALA B 1 52 ? 16.328 14.906 16.625 1 96.38 52 ALA B CA 1
ATOM 2570 C C . ALA B 1 52 ? 16.859 16.266 16.172 1 96.38 52 ALA B C 1
ATOM 2572 O O . ALA B 1 52 ? 16.109 17.078 15.609 1 96.38 52 ALA B O 1
ATOM 2573 N N . LYS B 1 53 ? 18.125 16.5 16.453 1 96.94 53 LYS B N 1
ATOM 2574 C CA . LYS B 1 53 ? 18.781 17.719 16 1 96.94 53 LYS B CA 1
ATOM 2575 C C . LYS B 1 53 ? 19.625 17.453 14.758 1 96.94 53 LYS B C 1
ATOM 2577 O O . LYS B 1 53 ? 20.375 16.484 14.703 1 96.94 53 LYS B O 1
ATOM 2582 N N . PRO B 1 54 ? 19.438 18.266 13.773 1 98 54 PRO B N 1
ATOM 2583 C CA . PRO B 1 54 ? 20.297 18.094 12.594 1 98 54 PRO B CA 1
ATOM 2584 C C . PRO B 1 54 ? 21.766 18.312 12.898 1 98 54 PRO B C 1
ATOM 2586 O O . PRO B 1 54 ? 22.109 19.094 13.789 1 98 54 PRO B O 1
ATOM 2589 N N . SER B 1 55 ? 22.625 17.625 12.117 1 97.94 55 SER B N 1
ATOM 2590 C CA . SER B 1 55 ? 24.078 17.812 12.258 1 97.94 55 SER B CA 1
ATOM 2591 C C . SER B 1 55 ? 24.531 19.109 11.625 1 97.94 55 SER B C 1
ATOM 2593 O O . SER B 1 55 ? 25.562 19.672 12.016 1 97.94 55 SER B O 1
ATOM 2595 N N . SER B 1 56 ? 23.812 19.578 10.664 1 97.5 56 SER B N 1
ATOM 2596 C CA . SER B 1 56 ? 24.109 20.844 10.008 1 97.5 56 SER B CA 1
ATOM 2597 C C . SER B 1 56 ? 22.859 21.469 9.406 1 97.5 56 SER B C 1
ATOM 2599 O O . SER B 1 56 ? 21.844 20.797 9.25 1 97.5 56 SER B O 1
ATOM 2601 N N . GLY B 1 57 ? 22.891 22.734 9.203 1 97.69 57 GLY B N 1
ATOM 2602 C CA . GLY B 1 57 ? 21.781 23.453 8.594 1 97.69 57 GLY B CA 1
ATOM 2603 C C . GLY B 1 57 ? 20.781 24 9.602 1 97.69 57 GLY B C 1
ATOM 2604 O O . GLY B 1 57 ? 21.047 23.953 10.812 1 97.69 57 GLY B O 1
ATOM 2605 N N . THR B 1 58 ? 19.766 24.609 9.062 1 97.56 58 THR B N 1
ATOM 2606 C CA . THR B 1 58 ? 18.734 25.203 9.922 1 97.56 58 THR B CA 1
ATOM 2607 C C . THR B 1 58 ? 17.344 24.891 9.391 1 97.56 58 THR B C 1
ATOM 2609 O O . THR B 1 58 ? 17.172 24.609 8.203 1 97.56 58 THR B O 1
ATOM 2612 N N . ILE B 1 59 ? 16.438 24.844 10.281 1 98.44 59 ILE B N 1
ATOM 2613 C CA . ILE B 1 59 ? 15.023 24.688 9.961 1 98.44 59 ILE B CA 1
ATOM 2614 C C . ILE B 1 59 ? 14.219 25.812 10.586 1 98.44 59 ILE B C 1
ATOM 2616 O O . ILE B 1 59 ? 14.227 26 11.812 1 98.44 59 ILE B O 1
ATOM 2620 N N . LEU B 1 60 ? 13.562 26.547 9.711 1 98.44 60 LEU B N 1
ATOM 2621 C CA . LEU B 1 60 ? 12.828 27.719 10.18 1 98.44 60 LEU B CA 1
ATOM 2622 C C . LEU B 1 60 ? 11.328 27.5 10.047 1 98.44 60 LEU B C 1
ATOM 2624 O O . LEU B 1 60 ? 10.844 27.062 9 1 98.44 60 LEU B O 1
ATOM 2628 N N . LEU B 1 61 ? 10.578 27.719 11.117 1 98.12 61 LEU B N 1
ATOM 2629 C CA . LEU B 1 61 ? 9.133 27.875 11.086 1 98.12 61 LEU B CA 1
ATOM 2630 C C . LEU B 1 61 ? 8.734 29.328 11.234 1 98.12 61 LEU B C 1
ATOM 2632 O O . LEU B 1 61 ? 8.938 29.922 12.297 1 98.12 61 LEU B O 1
ATOM 2636 N N . ASP B 1 62 ? 8.141 29.938 10.203 1 95.56 62 ASP B N 1
ATOM 2637 C CA . ASP B 1 62 ? 7.836 31.359 10.18 1 95.56 62 ASP B CA 1
ATOM 2638 C C . ASP B 1 62 ? 9.031 32.188 10.648 1 95.56 62 ASP B C 1
ATOM 2640 O O . ASP B 1 62 ? 8.906 33.031 11.531 1 95.56 62 ASP B O 1
ATOM 2644 N N . ASP B 1 63 ? 10.211 31.953 10.305 1 93.94 63 ASP B N 1
ATOM 2645 C CA . ASP B 1 63 ? 11.453 32.688 10.5 1 93.94 63 ASP B CA 1
ATOM 2646 C C . ASP B 1 63 ? 12.07 32.375 11.859 1 93.94 63 ASP B C 1
ATOM 2648 O O . ASP B 1 63 ? 13.039 33.031 12.266 1 93.94 63 ASP B O 1
ATOM 2652 N N . VAL B 1 64 ? 11.445 31.453 12.594 1 97.31 64 VAL B N 1
ATOM 2653 C CA . VAL B 1 64 ? 12.016 31.031 13.867 1 97.31 64 VAL B CA 1
ATOM 2654 C C . VAL B 1 64 ? 12.781 29.719 13.68 1 97.31 64 VAL B C 1
ATOM 2656 O O . VAL B 1 64 ? 12.25 28.766 13.102 1 97.31 64 VAL B O 1
ATOM 2659 N N . ASP B 1 65 ? 13.969 29.688 14.141 1 98.19 65 ASP B N 1
ATOM 2660 C CA . ASP B 1 65 ? 14.789 28.484 14.078 1 98.19 65 ASP B CA 1
ATOM 2661 C C . ASP B 1 65 ? 14.32 27.438 15.086 1 98.19 65 ASP B C 1
ATOM 2663 O O . ASP B 1 65 ? 14.547 27.594 16.297 1 98.19 65 ASP B O 1
ATOM 2667 N N . ILE B 1 66 ? 13.773 26.344 14.602 1 97.81 66 ILE B N 1
ATOM 2668 C CA . ILE B 1 66 ? 13.141 25.375 15.492 1 97.81 66 ILE B CA 1
ATOM 2669 C C . ILE B 1 66 ? 14.203 24.438 16.062 1 97.81 66 ILE B C 1
ATOM 2671 O O . ILE B 1 66 ? 13.914 23.625 16.938 1 97.81 66 ILE B O 1
ATOM 2675 N N . VAL B 1 67 ? 15.438 24.516 15.516 1 96.56 67 VAL B N 1
ATOM 2676 C CA . VAL B 1 67 ? 16.547 23.766 16.109 1 96.56 67 VAL B CA 1
ATOM 2677 C C . VAL B 1 67 ? 16.938 24.406 17.438 1 96.56 67 VAL B C 1
ATOM 2679 O O . VAL B 1 67 ? 17.172 23.688 18.422 1 96.56 67 VAL B O 1
ATOM 2682 N N . ARG B 1 68 ? 16.922 25.703 17.469 1 96.5 68 ARG B N 1
ATOM 2683 C CA . ARG B 1 68 ? 17.266 26.469 18.672 1 96.5 68 ARG B CA 1
ATOM 2684 C C . ARG B 1 68 ? 16.062 26.594 19.594 1 96.5 68 ARG B C 1
ATOM 2686 O O . ARG B 1 68 ? 16.203 26.578 20.812 1 96.5 68 ARG B O 1
ATOM 2693 N N . GLN B 1 69 ? 14.922 26.734 19.016 1 97.81 69 GLN B N 1
ATOM 2694 C CA . GLN B 1 69 ? 13.68 26.891 19.766 1 97.81 69 GLN B CA 1
ATOM 2695 C C . GLN B 1 69 ? 12.648 25.844 19.359 1 97.81 69 GLN B C 1
ATOM 2697 O O . GLN B 1 69 ? 11.625 26.172 18.75 1 97.81 69 GLN B O 1
ATOM 2702 N N . PRO B 1 70 ? 12.836 24.672 19.797 1 97.5 70 PRO B N 1
ATOM 2703 C CA . PRO B 1 70 ? 11.984 23.562 19.328 1 97.5 70 PRO B CA 1
ATOM 2704 C C . PRO B 1 70 ? 10.531 23.703 19.781 1 97.5 70 PRO B C 1
ATOM 2706 O O . PRO B 1 70 ? 9.633 23.125 19.172 1 97.5 70 PRO B O 1
ATOM 2709 N N . GLN B 1 71 ? 10.281 24.5 20.859 1 96.81 71 GLN B N 1
ATOM 2710 C CA . GLN B 1 71 ? 8.93 24.641 21.406 1 96.81 71 GLN B CA 1
ATOM 2711 C C . GLN B 1 71 ? 8 25.297 20.391 1 96.81 71 GLN B C 1
ATOM 2713 O O . GLN B 1 71 ? 6.805 25 20.359 1 96.81 71 GLN B O 1
ATOM 2718 N N . LYS B 1 72 ? 8.609 26.125 19.516 1 97 72 LYS B N 1
ATOM 2719 C CA . LYS B 1 72 ? 7.812 26.766 18.484 1 97 72 LYS B CA 1
ATOM 2720 C C . LYS B 1 72 ? 7.109 25.734 17.594 1 97 72 LYS B C 1
ATOM 2722 O O . LYS B 1 72 ? 5.945 25.922 17.234 1 97 72 LYS B O 1
ATOM 2727 N N . MET B 1 73 ? 7.801 24.703 17.312 1 98 73 MET B N 1
ATOM 2728 C CA . MET B 1 73 ? 7.242 23.625 16.5 1 98 73 MET B CA 1
ATOM 2729 C C . MET B 1 73 ? 6.367 22.703 17.344 1 98 73 MET B C 1
ATOM 2731 O O . MET B 1 73 ? 5.246 22.375 16.953 1 98 73 MET B O 1
ATOM 2735 N N . ARG B 1 74 ? 6.809 22.406 18.5 1 97.19 74 ARG B N 1
ATOM 2736 C CA . ARG B 1 74 ? 6.16 21.391 19.328 1 97.19 74 ARG B CA 1
ATOM 2737 C C . ARG B 1 74 ? 4.746 21.828 19.719 1 97.19 74 ARG B C 1
ATOM 2739 O O . ARG B 1 74 ? 3.852 21 19.859 1 97.19 74 ARG B O 1
ATOM 2746 N N . GLN B 1 75 ? 4.496 23.062 19.75 1 95.75 75 GLN B N 1
ATOM 2747 C CA . GLN B 1 75 ? 3.201 23.594 20.156 1 95.75 75 GLN B CA 1
ATOM 2748 C C . GLN B 1 75 ? 2.178 23.5 19.031 1 95.75 75 GLN B C 1
ATOM 2750 O O . GLN B 1 75 ? 0.97 23.516 19.281 1 95.75 75 GLN B O 1
ATOM 2755 N N . VAL B 1 76 ? 2.699 23.391 17.828 1 97.44 76 VAL B N 1
ATOM 2756 C CA . VAL B 1 76 ? 1.765 23.453 16.703 1 97.44 76 VAL B CA 1
ATOM 2757 C C . VAL B 1 76 ? 1.847 22.156 15.906 1 97.44 76 VAL B C 1
ATOM 2759 O O . VAL B 1 76 ? 1.274 22.047 14.82 1 97.44 76 VAL B O 1
ATOM 2762 N N . LEU B 1 77 ? 2.484 21.125 16.438 1 98.19 77 LEU B N 1
ATOM 2763 C CA . LEU B 1 77 ? 2.826 19.922 15.695 1 98.19 77 LEU B CA 1
ATOM 2764 C C . LEU B 1 77 ? 1.873 18.781 16.047 1 98.19 77 LEU B C 1
ATOM 2766 O O . LEU B 1 77 ? 1.548 18.578 17.219 1 98.19 77 LEU B O 1
ATOM 2770 N N . GLY B 1 78 ? 1.364 18.109 15.039 1 98.5 78 GLY B N 1
ATOM 2771 C CA . GLY B 1 78 ? 0.856 16.75 15.109 1 98.5 78 GLY B CA 1
ATOM 2772 C C . GLY B 1 78 ? 1.727 15.75 14.375 1 98.5 78 GLY B C 1
ATOM 2773 O O . GLY B 1 78 ? 1.97 15.891 13.172 1 98.5 78 GLY B O 1
ATOM 2774 N N . TYR B 1 79 ? 2.227 14.789 15.117 1 98.25 79 TYR B N 1
ATOM 2775 C CA . TYR B 1 79 ? 3.166 13.836 14.531 1 98.25 79 TYR B CA 1
ATOM 2776 C C . TYR B 1 79 ? 2.674 12.406 14.703 1 98.25 79 TYR B C 1
ATOM 2778 O O . TYR B 1 79 ? 2.357 11.984 15.82 1 98.25 79 TYR B O 1
ATOM 2786 N N . LEU B 1 80 ? 2.547 11.719 13.57 1 98.12 80 LEU B N 1
ATOM 2787 C CA . LEU B 1 80 ? 2.275 10.289 13.562 1 98.12 80 LEU B CA 1
ATOM 2788 C C . LEU B 1 80 ? 3.518 9.5 13.156 1 98.12 80 LEU B C 1
ATOM 2790 O O . LEU B 1 80 ? 3.896 9.492 11.984 1 98.12 80 LEU B O 1
ATOM 2794 N N . PRO B 1 81 ? 4.176 8.797 14.102 1 95.25 81 PRO B N 1
ATOM 2795 C CA . PRO B 1 81 ? 5.328 7.969 13.742 1 95.25 81 PRO B CA 1
ATOM 2796 C C . PRO B 1 81 ? 4.926 6.68 13.023 1 95.25 81 PRO B C 1
ATOM 2798 O O . PRO B 1 81 ? 3.744 6.332 12.984 1 95.25 81 PRO B O 1
ATOM 2801 N N . GLN B 1 82 ? 5.859 6.102 12.445 1 89.31 82 GLN B N 1
ATOM 2802 C CA . GLN B 1 82 ? 5.617 4.855 11.727 1 89.31 82 GLN B CA 1
ATOM 2803 C C . GLN B 1 82 ? 5.008 3.801 12.648 1 89.31 82 GLN B C 1
ATOM 2805 O O . GLN B 1 82 ? 4.07 3.104 12.266 1 89.31 82 GLN B O 1
ATOM 2810 N N . GLN B 1 83 ? 5.574 3.674 13.781 1 88.81 83 GLN B N 1
ATOM 2811 C CA . GLN B 1 83 ? 5.008 2.814 14.812 1 88.81 83 GLN B CA 1
ATOM 2812 C C . GLN B 1 83 ? 4.332 3.639 15.906 1 88.81 83 GLN B C 1
ATOM 2814 O O . GLN B 1 83 ? 4.988 4.402 16.609 1 88.81 83 GLN B O 1
ATOM 2819 N N . VAL B 1 84 ? 3.07 3.422 16.047 1 90.25 84 VAL B N 1
ATOM 2820 C CA . VAL B 1 84 ? 2.291 4.188 17.016 1 90.25 84 VAL B CA 1
ATOM 2821 C C . VAL B 1 84 ? 2.543 3.656 18.422 1 90.25 84 VAL B C 1
ATOM 2823 O O . VAL B 1 84 ? 2.361 2.465 18.688 1 90.25 84 VAL B O 1
ATOM 2826 N N . PRO B 1 85 ? 3.008 4.52 19.297 1 89.38 85 PRO B N 1
ATOM 2827 C CA . PRO B 1 85 ? 3.084 4.098 20.688 1 89.38 85 PRO B CA 1
ATOM 2828 C C . PRO B 1 85 ? 1.709 3.945 21.344 1 89.38 85 PRO B C 1
ATOM 2830 O O . PRO B 1 85 ? 0.796 4.723 21.047 1 89.38 85 PRO B O 1
ATOM 2833 N N . TYR B 1 86 ? 1.527 2.979 22.109 1 88.5 86 TYR B N 1
ATOM 2834 C CA . TYR B 1 86 ? 0.254 2.793 22.797 1 88.5 86 TYR B CA 1
ATOM 2835 C C . TYR B 1 86 ? 0.427 1.939 24.047 1 88.5 86 TYR B C 1
ATOM 2837 O O . TYR B 1 86 ? 1.434 1.244 24.203 1 88.5 86 TYR B O 1
ATOM 2845 N N . ASP B 1 87 ? -0.459 2.135 25 1 92.25 87 ASP B N 1
ATOM 2846 C CA . ASP B 1 87 ? -0.596 1.234 26.141 1 92.25 87 ASP B CA 1
ATOM 2847 C C . ASP B 1 87 ? -1.61 0.13 25.844 1 92.25 87 ASP B C 1
ATOM 2849 O O . ASP B 1 87 ? -2.793 0.406 25.641 1 92.25 87 ASP B O 1
ATOM 2853 N N . ALA B 1 88 ? -1.163 -1.075 25.859 1 95.12 88 ALA B N 1
ATOM 2854 C CA . ALA B 1 88 ? -1.975 -2.215 25.453 1 95.12 88 ALA B CA 1
ATOM 2855 C C . ALA B 1 88 ? -3.156 -2.422 26.391 1 95.12 88 ALA B C 1
ATOM 2857 O O . ALA B 1 88 ? -4.098 -3.146 26.062 1 95.12 88 ALA B O 1
ATOM 2858 N N . HIS B 1 89 ? -3.111 -1.794 27.562 1 96.81 89 HIS B N 1
ATOM 2859 C CA . HIS B 1 89 ? -4.051 -2.129 28.625 1 96.81 89 HIS B CA 1
ATOM 2860 C C . HIS B 1 89 ? -5.105 -1.04 28.781 1 96.81 89 HIS B C 1
ATOM 2862 O O . HIS B 1 89 ? -5.844 -1.031 29.781 1 96.81 89 HIS B O 1
ATOM 2868 N N . VAL B 1 90 ? -5.168 -0.158 27.875 1 97 90 VAL B N 1
ATOM 2869 C CA . VAL B 1 90 ? -6.176 0.894 27.953 1 97 90 VAL B CA 1
ATOM 2870 C C . VAL B 1 90 ? -6.988 0.925 26.656 1 97 90 VAL B C 1
ATOM 2872 O O . VAL B 1 90 ? -6.578 0.357 25.641 1 97 90 VAL B O 1
ATOM 2875 N N . THR B 1 91 ? -8.125 1.567 26.75 1 97.5 91 THR B N 1
ATOM 2876 C CA . THR B 1 91 ? -8.984 1.74 25.578 1 97.5 91 THR B CA 1
ATOM 2877 C C . THR B 1 91 ? -8.508 2.922 24.734 1 97.5 91 THR B C 1
ATOM 2879 O O . THR B 1 91 ? -7.719 3.746 25.203 1 97.5 91 THR B O 1
ATOM 2882 N N . ALA B 1 92 ? -8.984 2.963 23.531 1 97.75 92 ALA B N 1
ATOM 2883 C CA . ALA B 1 92 ? -8.656 4.086 22.656 1 97.75 92 ALA B CA 1
ATOM 2884 C C . ALA B 1 92 ? -9.094 5.41 23.281 1 97.75 92 ALA B C 1
ATOM 2886 O O . ALA B 1 92 ? -8.328 6.379 23.281 1 97.75 92 ALA B O 1
ATOM 2887 N N . LEU B 1 93 ? -10.289 5.422 23.812 1 97.56 93 LEU B N 1
ATOM 2888 C CA . LEU B 1 93 ? -10.828 6.641 24.422 1 97.56 93 LEU B CA 1
ATOM 2889 C C . LEU B 1 93 ? -9.969 7.098 25.594 1 97.56 93 LEU B C 1
ATOM 2891 O O . LEU B 1 93 ? -9.625 8.281 25.688 1 97.56 93 LEU B O 1
ATOM 2895 N N . ALA B 1 94 ? -9.609 6.164 26.484 1 97.25 94 ALA B N 1
ATOM 2896 C CA . ALA B 1 94 ? -8.773 6.5 27.625 1 97.25 94 ALA B CA 1
ATOM 2897 C C . ALA B 1 94 ? -7.414 7.027 27.172 1 97.25 94 ALA B C 1
ATOM 2899 O O . ALA B 1 94 ? -6.918 8.016 27.719 1 97.25 94 ALA B O 1
ATOM 2900 N N . TYR B 1 95 ? -6.84 6.406 26.234 1 97.69 95 TYR B N 1
ATOM 2901 C CA . TYR B 1 95 ? -5.551 6.816 25.688 1 97.69 95 TYR B CA 1
ATOM 2902 C C . TYR B 1 95 ? -5.625 8.219 25.109 1 97.69 95 TYR B C 1
ATOM 2904 O O . TYR B 1 95 ? -4.781 9.07 25.406 1 97.69 95 TYR B O 1
ATOM 2912 N N . LEU B 1 96 ? -6.648 8.453 24.312 1 98.12 96 LEU B N 1
ATOM 2913 C CA . LEU B 1 96 ? -6.781 9.742 23.641 1 98.12 96 LEU B CA 1
ATOM 2914 C C . LEU B 1 96 ? -7.07 10.852 24.625 1 98.12 96 LEU B C 1
ATOM 2916 O O . LEU B 1 96 ? -6.582 11.977 24.469 1 98.12 96 LEU B O 1
ATOM 2920 N N . ARG B 1 97 ? -7.832 10.539 25.641 1 97.94 97 ARG B N 1
ATOM 2921 C CA . ARG B 1 97 ? -8.07 11.523 26.688 1 97.94 97 ARG B CA 1
ATOM 2922 C C . ARG B 1 97 ? -6.781 11.859 27.422 1 97.94 97 ARG B C 1
ATOM 2924 O O . ARG B 1 97 ? -6.547 13.016 27.797 1 97.94 97 ARG B O 1
ATOM 2931 N N . TYR B 1 98 ? -6 10.844 27.641 1 97.5 98 TYR B N 1
ATOM 2932 C CA . TYR B 1 98 ? -4.699 11.047 28.281 1 97.5 98 TYR B CA 1
ATOM 2933 C C . TYR B 1 98 ? -3.824 11.969 27.438 1 97.5 98 TYR B C 1
ATOM 2935 O O . TYR B 1 98 ? -3.23 12.914 27.953 1 97.5 98 TYR B O 1
ATOM 2943 N N . ILE B 1 99 ? -3.762 11.695 26.188 1 97 99 ILE B N 1
ATOM 2944 C CA . ILE B 1 99 ? -2.979 12.523 25.281 1 97 99 ILE B CA 1
ATOM 2945 C C . ILE B 1 99 ? -3.516 13.953 25.281 1 97 99 ILE B C 1
ATOM 2947 O O . ILE B 1 99 ? -2.742 14.914 25.312 1 97 99 ILE B O 1
ATOM 2951 N N . ALA B 1 100 ? -4.812 14.109 25.234 1 98.06 100 ALA B N 1
ATOM 2952 C CA . ALA B 1 100 ? -5.434 15.43 25.266 1 98.06 100 ALA B CA 1
ATOM 2953 C C . ALA B 1 100 ? -5.047 16.203 26.516 1 98.06 100 ALA B C 1
ATOM 2955 O O . ALA B 1 100 ? -4.758 17.391 26.469 1 98.06 100 ALA B O 1
ATOM 2956 N N . ALA B 1 101 ? -5.023 15.492 27.625 1 97.69 101 ALA B N 1
ATOM 2957 C CA . ALA B 1 101 ? -4.648 16.109 28.891 1 97.69 101 ALA B CA 1
ATOM 2958 C C . ALA B 1 101 ? -3.201 16.594 28.859 1 97.69 101 ALA B C 1
ATOM 2960 O O . ALA B 1 101 ? -2.902 17.703 29.312 1 97.69 101 ALA B O 1
ATOM 2961 N N . LEU B 1 102 ? -2.377 15.805 28.328 1 95.25 102 LEU B N 1
ATOM 2962 C CA . LEU B 1 102 ? -0.972 16.172 28.203 1 95.25 102 LEU B CA 1
ATOM 2963 C C . LEU B 1 102 ? -0.811 17.422 27.359 1 95.25 102 LEU B C 1
ATOM 2965 O O . LEU B 1 102 ? 0.103 18.219 27.578 1 95.25 102 LEU B O 1
ATOM 2969 N N . LYS B 1 103 ? -1.749 17.578 26.406 1 95.88 103 LYS B N 1
ATOM 2970 C CA . LYS B 1 103 ? -1.69 18.719 25.5 1 95.88 103 LYS B CA 1
ATOM 2971 C C . LYS B 1 103 ? -2.412 19.938 26.078 1 95.88 103 LYS B C 1
ATOM 2973 O O . LYS B 1 103 ? -2.463 20.984 25.453 1 95.88 103 LYS B O 1
ATOM 2978 N N . GLY B 1 104 ? -3.045 19.75 27.203 1 96.56 104 GLY B N 1
ATOM 2979 C CA . GLY B 1 104 ? -3.715 20.859 27.875 1 96.56 104 GLY B CA 1
ATOM 2980 C C . GLY B 1 104 ? -5.082 21.156 27.297 1 96.56 104 GLY B C 1
ATOM 2981 O O . GLY B 1 104 ? -5.566 22.297 27.406 1 96.56 104 GLY B O 1
ATOM 2982 N N . ILE B 1 105 ? -5.695 20.219 26.688 1 97.69 105 ILE B N 1
ATOM 2983 C CA . ILE B 1 105 ? -7.012 20.406 26.094 1 97.69 105 ILE B CA 1
ATOM 2984 C C . ILE B 1 105 ? -8.094 20.156 27.141 1 97.69 105 ILE B C 1
ATOM 2986 O O . ILE B 1 105 ? -8.047 19.172 27.875 1 97.69 105 ILE B O 1
ATOM 2990 N N . ALA B 1 106 ? -9.062 21.016 27.203 1 98 106 ALA B N 1
ATOM 2991 C CA . ALA B 1 106 ? -10.164 20.844 28.156 1 98 106 ALA B CA 1
ATOM 2992 C C . ALA B 1 106 ? -10.961 19.578 27.859 1 98 106 ALA B C 1
ATOM 2994 O O . ALA B 1 106 ? -11.18 19.234 26.688 1 98 106 ALA B O 1
ATOM 2995 N N . PRO B 1 107 ? -11.422 18.922 28.875 1 97.44 107 PRO B N 1
ATOM 2996 C CA . PRO B 1 107 ? -12.062 17.625 28.719 1 97.44 107 PRO B CA 1
ATOM 2997 C C . PRO B 1 107 ? -13.219 17.641 27.719 1 97.44 107 PRO B C 1
ATOM 2999 O O . PRO B 1 107 ? -13.312 16.766 26.859 1 97.44 107 PRO B O 1
ATOM 3002 N N . ARG B 1 108 ? -14.055 18.609 27.781 1 97.62 108 ARG B N 1
ATOM 3003 C CA . ARG B 1 108 ? -15.203 18.688 26.875 1 97.62 108 ARG B CA 1
ATOM 3004 C C . ARG B 1 108 ? -14.758 18.844 25.438 1 97.62 108 ARG B C 1
ATOM 3006 O O . ARG B 1 108 ? -15.289 18.188 24.531 1 97.62 108 ARG B O 1
ATOM 3013 N N . GLU B 1 109 ? -13.82 19.719 25.297 1 97.81 109 GLU B N 1
ATOM 3014 C CA . GLU B 1 109 ? -13.273 19.938 23.969 1 97.81 109 GLU B CA 1
ATOM 3015 C C . GLU B 1 109 ? -12.539 18.703 23.469 1 97.81 109 GLU B C 1
ATOM 3017 O O . GLU B 1 109 ? -12.648 18.344 22.281 1 97.81 109 GLU B O 1
ATOM 3022 N N . ALA B 1 110 ? -11.828 18.109 24.344 1 97.94 110 ALA B N 1
ATOM 3023 C CA . ALA B 1 110 ? -11.117 16.875 24 1 97.94 110 ALA B C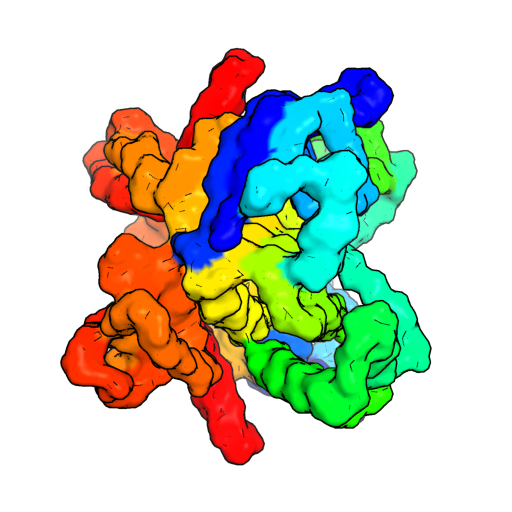A 1
ATOM 3024 C C . ALA B 1 110 ? -12.078 15.805 23.516 1 97.94 110 ALA B C 1
ATOM 3026 O O . ALA B 1 110 ? -11.875 15.219 22.453 1 97.94 110 ALA B O 1
ATOM 3027 N N . ASP B 1 111 ? -13.148 15.578 24.234 1 98.06 111 ASP B N 1
ATOM 3028 C CA . ASP B 1 111 ? -14.125 14.57 23.859 1 98.06 111 ASP B CA 1
ATOM 3029 C C . ASP B 1 111 ? -14.75 14.875 22.5 1 98.06 111 ASP B C 1
ATOM 3031 O O . ASP B 1 111 ? -14.969 13.969 21.688 1 98.06 111 ASP B O 1
ATOM 3035 N N . ARG B 1 112 ? -15.031 16.109 22.312 1 97.94 112 ARG B N 1
ATOM 3036 C CA . ARG B 1 112 ? -15.602 16.516 21.031 1 97.94 112 ARG B CA 1
ATOM 3037 C C . ARG B 1 112 ? -14.656 16.188 19.875 1 97.94 112 ARG B C 1
ATOM 3039 O O . ARG B 1 112 ? -15.062 15.57 18.891 1 97.94 112 ARG B O 1
ATOM 3046 N N . GLN B 1 113 ? -13.406 16.578 20 1 98.12 113 GLN B N 1
ATOM 3047 C CA . GLN B 1 113 ? -12.414 16.328 18.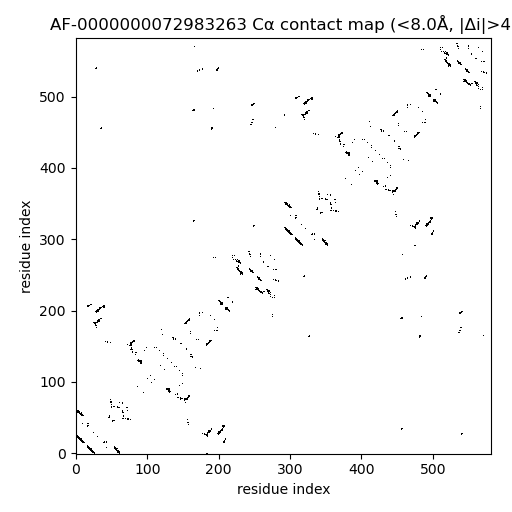969 1 98.12 113 GLN B CA 1
ATOM 3048 C C . GLN B 1 113 ? -12.211 14.836 18.75 1 98.12 113 GLN B C 1
ATOM 3050 O O . GLN B 1 113 ? -12.133 14.375 17.609 1 98.12 113 GLN B O 1
ATOM 3055 N N . ILE B 1 114 ? -12.148 14.102 19.844 1 98.38 114 ILE B N 1
ATOM 3056 C CA . ILE B 1 114 ? -11.891 12.664 19.797 1 98.38 114 ILE B CA 1
ATOM 3057 C C . ILE B 1 114 ? -13.023 11.961 19.062 1 98.38 114 ILE B C 1
ATOM 3059 O O . ILE B 1 114 ? -12.789 11.195 18.109 1 98.38 114 ILE B O 1
ATOM 3063 N N . VAL B 1 115 ? -14.242 12.227 19.438 1 97.56 115 VAL B N 1
ATOM 3064 C CA . VAL B 1 115 ? -15.406 11.57 18.859 1 97.56 115 VAL B CA 1
ATOM 3065 C C . VAL B 1 115 ? -15.523 11.914 17.391 1 97.56 115 VAL B C 1
ATOM 3067 O O . VAL B 1 115 ? -15.742 11.039 16.547 1 97.56 115 VAL B O 1
ATOM 3070 N N . GLN B 1 116 ? -15.297 13.117 17.094 1 96.12 116 GLN B N 1
ATOM 3071 C CA . GLN B 1 116 ? -15.391 13.562 15.703 1 96.12 116 GLN B CA 1
ATOM 3072 C C . GLN B 1 116 ? -14.328 12.891 14.836 1 96.12 116 GLN B C 1
ATOM 3074 O O . GLN B 1 116 ? -14.633 12.352 13.773 1 96.12 116 GLN B O 1
ATOM 3079 N N . THR B 1 117 ? -13.07 12.93 15.273 1 97.25 117 THR B N 1
ATOM 3080 C CA . THR B 1 117 ? -11.961 12.406 14.484 1 97.25 117 THR B CA 1
ATOM 3081 C C . THR B 1 117 ? -12.062 10.891 14.344 1 97.25 117 THR B C 1
ATOM 3083 O O . THR B 1 117 ? -11.859 10.344 13.258 1 97.25 117 THR B O 1
ATOM 3086 N N . LEU B 1 118 ? -12.383 10.203 15.453 1 97.31 118 LEU B N 1
ATOM 3087 C CA . LEU B 1 118 ? -12.57 8.766 15.383 1 97.31 118 LEU B CA 1
ATOM 3088 C C . LEU B 1 118 ? -13.688 8.414 14.398 1 97.31 118 LEU B C 1
ATOM 3090 O O . LEU B 1 118 ? -13.562 7.453 13.633 1 97.31 118 LEU B O 1
ATOM 3094 N N . GLY B 1 119 ? -14.727 9.156 14.398 1 94.69 119 GLY B N 1
ATOM 3095 C CA . GLY B 1 119 ? -15.82 8.945 13.461 1 94.69 119 GLY B CA 1
ATOM 3096 C C . GLY B 1 119 ? -15.391 9.07 12.008 1 94.69 119 GLY B C 1
ATOM 3097 O O . GLY B 1 119 ? -15.727 8.219 11.18 1 94.69 119 GLY B O 1
ATOM 3098 N N . LEU B 1 120 ? -14.586 10.062 11.688 1 93.38 120 LEU B N 1
ATOM 3099 C CA . LEU B 1 120 ? -14.086 10.289 10.336 1 93.38 120 LEU B CA 1
ATOM 3100 C C . LEU B 1 120 ? -13.18 9.148 9.891 1 93.38 120 LEU B C 1
ATOM 3102 O O . LEU B 1 120 ? -13.031 8.898 8.688 1 93.38 120 LEU B O 1
ATOM 3106 N N . LEU B 1 121 ? -12.625 8.445 10.875 1 95.94 121 LEU B N 1
ATOM 3107 C CA . LEU B 1 121 ? -11.672 7.379 10.578 1 95.94 121 LEU B CA 1
ATOM 3108 C C . LEU B 1 121 ? -12.312 6.008 10.773 1 95.94 121 LEU B C 1
ATOM 3110 O O . LEU B 1 121 ? -11.609 5.004 10.922 1 95.94 121 LEU B O 1
ATOM 3114 N N . HIS B 1 122 ? -13.594 6 10.867 1 92.19 122 HIS B N 1
ATOM 3115 C CA . HIS B 1 122 ? -14.383 4.777 10.922 1 92.19 122 HIS B CA 1
ATOM 3116 C C . HIS B 1 122 ? -14.039 3.947 12.156 1 92.19 122 HIS B C 1
ATOM 3118 O O . HIS B 1 122 ? -13.883 2.727 12.062 1 92.19 122 HIS B O 1
ATOM 3124 N N . LEU B 1 123 ? -13.797 4.672 13.234 1 95.69 123 LEU B N 1
ATOM 3125 C CA . LEU B 1 123 ? -13.625 4.035 14.539 1 95.69 123 LEU B CA 1
ATOM 3126 C C . LEU B 1 123 ? -14.766 4.414 15.484 1 95.69 123 LEU B C 1
ATOM 3128 O O . LEU B 1 123 ? -15.211 5.566 15.492 1 95.69 123 LEU B O 1
ATOM 3132 N N . ASN B 1 124 ? -15.195 3.463 16.203 1 94.69 124 ASN B N 1
ATOM 3133 C CA . ASN B 1 124 ? -16.219 3.707 17.219 1 94.69 124 ASN B CA 1
ATOM 3134 C C . ASN B 1 124 ? -15.625 4.289 18.5 1 94.69 124 ASN B C 1
ATOM 3136 O O . ASN B 1 124 ? -14.883 3.605 19.203 1 94.69 124 ASN B O 1
ATOM 3140 N N . PRO B 1 125 ? -16.078 5.418 18.828 1 93.06 125 PRO B N 1
ATOM 3141 C CA . PRO B 1 125 ? -15.5 6.051 20.016 1 93.06 125 PRO B CA 1
ATOM 3142 C C . PRO B 1 125 ? -15.867 5.32 21.297 1 93.06 125 PRO B C 1
ATOM 3144 O O . PRO B 1 125 ? -15.188 5.477 22.312 1 93.06 125 PRO B O 1
ATOM 3147 N N . SER B 1 126 ? -16.906 4.551 21.281 1 92.62 126 SER B N 1
ATOM 3148 C CA . SER B 1 126 ? -17.391 3.879 22.5 1 92.62 126 SER B CA 1
ATOM 3149 C C . SER B 1 126 ? -16.844 2.459 22.594 1 92.62 126 SER B C 1
ATOM 3151 O O . SER B 1 126 ? -17.203 1.707 23.5 1 92.62 126 SER B O 1
ATOM 3153 N N . ASN B 1 127 ? -16.016 2.137 21.625 1 93.19 127 ASN B N 1
ATOM 3154 C CA . ASN B 1 127 ? -15.438 0.797 21.641 1 93.19 127 ASN B CA 1
ATOM 3155 C C . ASN B 1 127 ? -14.617 0.564 22.906 1 93.19 127 ASN B C 1
ATOM 3157 O O . ASN B 1 127 ? -13.68 1.311 23.188 1 93.19 127 ASN B O 1
ATOM 3161 N N . SER B 1 128 ? -14.875 -0.498 23.688 1 95.12 128 SER B N 1
ATOM 3162 C CA . SER B 1 128 ? -14.227 -0.76 24.969 1 95.12 128 SER B CA 1
ATOM 3163 C C . SER B 1 128 ? -13.07 -1.743 24.812 1 95.12 128 SER B C 1
ATOM 3165 O O . SER B 1 128 ? -12.398 -2.078 25.781 1 95.12 128 SER B O 1
ATOM 3167 N N . THR B 1 129 ? -12.836 -2.113 23.594 1 95.44 129 THR B N 1
ATOM 3168 C CA . THR B 1 129 ? -11.719 -3.014 23.344 1 95.44 129 THR B CA 1
ATOM 3169 C C . THR B 1 129 ? -10.391 -2.342 23.688 1 95.44 129 THR B C 1
ATOM 3171 O O . THR B 1 129 ? -10.195 -1.158 23.406 1 95.44 129 THR B O 1
ATOM 3174 N N . LEU B 1 130 ? -9.531 -3.131 24.297 1 97.44 130 LEU B N 1
ATOM 3175 C CA . LEU B 1 130 ? -8.211 -2.615 24.656 1 97.44 130 LEU B CA 1
ATOM 3176 C C . LEU B 1 130 ? -7.328 -2.461 23.422 1 97.44 130 LEU B C 1
ATOM 3178 O O . LEU B 1 130 ? -7.418 -3.26 22.5 1 97.44 130 LEU B O 1
ATOM 3182 N N . LEU B 1 131 ? -6.402 -1.479 23.438 1 97 131 LEU B N 1
ATOM 3183 C CA . LEU B 1 131 ? -5.551 -1.163 22.297 1 97 131 LEU B CA 1
ATOM 3184 C C . LEU B 1 131 ? -4.664 -2.35 21.938 1 97 131 LEU B C 1
ATOM 3186 O O . LEU B 1 131 ? -4.324 -2.545 20.766 1 97 131 LEU B O 1
ATOM 3190 N N . GLY B 1 132 ? -4.32 -3.092 22.953 1 96.31 132 GLY B N 1
ATOM 3191 C CA . GLY B 1 132 ? -3.531 -4.289 22.703 1 96.31 132 GLY B CA 1
ATOM 3192 C C . GLY B 1 132 ? -4.23 -5.273 21.781 1 96.31 132 GLY B C 1
ATOM 3193 O O . GLY B 1 132 ? -3.576 -6.059 21.094 1 96.31 132 GLY B O 1
ATOM 3194 N N . ASP B 1 133 ? -5.527 -5.234 21.75 1 95.06 133 ASP B N 1
ATOM 3195 C CA . ASP B 1 133 ? -6.332 -6.172 20.969 1 95.06 133 ASP B CA 1
ATOM 3196 C C . ASP B 1 133 ? -6.781 -5.547 19.641 1 95.06 133 ASP B C 1
ATOM 3198 O O . ASP B 1 133 ? -7.48 -6.184 18.859 1 95.06 133 ASP B O 1
ATOM 3202 N N . TYR B 1 134 ? -6.406 -4.309 19.453 1 94.62 134 TYR B N 1
ATOM 3203 C CA . TYR B 1 134 ? -6.688 -3.65 18.172 1 94.62 134 TYR B CA 1
ATOM 3204 C C . TYR B 1 134 ? -5.824 -4.227 17.062 1 94.62 134 TYR B C 1
ATOM 3206 O O . TYR B 1 134 ? -4.699 -4.668 17.297 1 94.62 134 TYR B O 1
ATOM 3214 N N . SER B 1 135 ? -6.418 -4.258 15.867 1 90.19 135 SER B N 1
ATOM 3215 C CA . SER B 1 135 ? -5.57 -4.516 14.711 1 90.19 135 SER B CA 1
ATOM 3216 C C . SER B 1 135 ? -4.559 -3.393 14.508 1 90.19 135 SER B C 1
ATOM 3218 O O . SER B 1 135 ? -4.723 -2.295 15.047 1 90.19 135 SER B O 1
ATOM 3220 N N . GLY B 1 136 ? -3.484 -3.67 13.789 1 90.31 136 GLY B N 1
ATOM 3221 C CA . GLY B 1 136 ? -2.504 -2.646 13.461 1 90.31 136 GLY B CA 1
ATOM 3222 C C . GLY B 1 136 ? -3.111 -1.423 12.805 1 90.31 136 GLY B C 1
ATOM 3223 O O . GLY B 1 136 ? -2.771 -0.29 13.148 1 90.31 136 GLY B O 1
ATOM 3224 N N . GLY B 1 137 ? -4.035 -1.635 11.852 1 93 137 GLY B N 1
ATOM 3225 C CA . GLY B 1 137 ? -4.703 -0.541 11.164 1 93 137 GLY B CA 1
ATOM 3226 C C . GLY B 1 137 ? -5.551 0.317 12.086 1 93 137 GLY B C 1
ATOM 3227 O O . GLY B 1 137 ? -5.598 1.539 11.938 1 93 137 GLY B O 1
ATOM 3228 N N . SER B 1 138 ? -6.207 -0.331 13.016 1 95.12 138 SER B N 1
ATOM 3229 C CA . SER B 1 138 ? -7.004 0.419 13.977 1 95.12 138 SER B CA 1
ATOM 3230 C C . SER B 1 138 ? -6.117 1.276 14.875 1 95.12 138 SER B C 1
ATOM 3232 O O . SER B 1 138 ? -6.438 2.436 15.148 1 95.12 138 SER B O 1
ATOM 3234 N N . ARG B 1 139 ? -5.055 0.7 15.281 1 96.38 139 ARG B N 1
ATOM 3235 C CA . ARG B 1 139 ? -4.121 1.44 16.125 1 96.38 139 ARG B CA 1
ATOM 3236 C C . ARG B 1 139 ? -3.531 2.631 15.375 1 96.38 139 ARG B C 1
ATOM 3238 O O . ARG B 1 139 ? -3.342 3.703 15.953 1 96.38 139 ARG B O 1
ATOM 3245 N N . GLN B 1 140 ? -3.262 2.389 14.094 1 96 140 GLN B N 1
ATOM 3246 C CA . GLN B 1 140 ? -2.752 3.469 13.258 1 96 140 GLN B CA 1
ATOM 3247 C C . GLN B 1 140 ? -3.73 4.641 13.211 1 96 140 GLN B C 1
ATOM 3249 O O . GLN B 1 140 ? -3.32 5.801 13.305 1 96 140 GLN B O 1
ATOM 3254 N N . ARG B 1 141 ? -4.984 4.355 13.102 1 97.44 141 ARG B N 1
ATOM 3255 C CA . ARG B 1 141 ? -6.008 5.395 13.016 1 97.44 141 ARG B CA 1
ATOM 3256 C C . ARG B 1 141 ? -6.207 6.07 14.367 1 97.44 141 ARG B C 1
ATOM 3258 O O . ARG B 1 141 ? -6.484 7.273 14.438 1 97.44 141 ARG B O 1
ATOM 3265 N N . VAL B 1 142 ? -6.008 5.34 15.477 1 97.75 142 VAL B N 1
ATOM 3266 C CA . VAL B 1 142 ? -6 5.945 16.797 1 97.75 142 VAL B CA 1
ATOM 3267 C C . VAL B 1 142 ? -4.801 6.887 16.938 1 97.75 142 VAL B C 1
ATOM 3269 O O . VAL B 1 142 ? -4.934 8 17.438 1 97.75 142 VAL B O 1
ATOM 3272 N N . GLY B 1 143 ? -3.658 6.41 16.453 1 97.88 143 GLY B N 1
ATOM 3273 C CA . GLY B 1 143 ? -2.473 7.25 16.453 1 97.88 143 GLY B CA 1
ATOM 3274 C C . GLY B 1 143 ? -2.648 8.539 15.68 1 97.88 143 GLY B C 1
ATOM 3275 O O . GLY B 1 143 ? -2.211 9.602 16.109 1 97.88 143 GLY B O 1
ATOM 3276 N N . LEU B 1 144 ? -3.248 8.383 14.516 1 98.38 144 LEU B N 1
ATOM 3277 C CA . LEU B 1 144 ? -3.527 9.57 13.719 1 98.38 144 LEU B CA 1
ATOM 3278 C C . LEU B 1 144 ? -4.445 10.531 14.469 1 98.38 144 LEU B C 1
ATOM 3280 O O . LEU B 1 144 ? -4.211 11.742 14.484 1 98.38 144 LEU B O 1
ATOM 3284 N N . THR B 1 145 ? -5.473 9.961 15.102 1 98.44 145 THR B N 1
ATOM 3285 C CA . THR B 1 145 ? -6.367 10.781 15.914 1 98.44 145 THR B CA 1
ATOM 3286 C C . THR B 1 145 ? -5.59 11.523 17 1 98.44 145 THR B C 1
ATOM 3288 O O . THR B 1 145 ? -5.77 12.734 17.172 1 98.44 145 THR B O 1
ATOM 3291 N N . ALA B 1 146 ? -4.742 10.828 17.688 1 98.12 146 ALA B N 1
ATOM 3292 C CA . ALA B 1 146 ? -3.924 11.43 18.734 1 98.12 146 ALA B CA 1
ATOM 3293 C C . ALA B 1 146 ? -3.092 12.578 18.188 1 98.12 146 ALA B C 1
ATOM 3295 O O . ALA B 1 146 ? -2.98 13.633 18.828 1 98.12 146 ALA B O 1
ATOM 3296 N N . SER B 1 147 ? -2.557 12.359 17.016 1 98.06 147 SER B N 1
ATOM 3297 C CA . SER B 1 147 ? -1.678 13.344 16.406 1 98.06 147 SER B CA 1
ATOM 3298 C C . SER B 1 147 ? -2.441 14.617 16.047 1 98.06 147 SER B C 1
ATOM 3300 O O . SER B 1 147 ? -1.854 15.695 15.945 1 98.06 147 SER B O 1
ATOM 3302 N N . LEU B 1 148 ? -3.744 14.531 15.906 1 98.44 148 LEU B N 1
ATOM 3303 C CA . LEU B 1 148 ? -4.531 15.648 15.398 1 98.44 148 LEU B CA 1
ATOM 3304 C C . LEU B 1 148 ? -5.207 16.406 16.547 1 98.44 148 LEU B C 1
ATOM 3306 O O . LEU B 1 148 ? -5.781 17.469 16.328 1 98.44 148 LEU B O 1
ATOM 3310 N N . LEU B 1 149 ? -5.137 15.828 17.766 1 98.31 149 LEU B N 1
ATOM 3311 C CA . LEU B 1 149 ? -5.719 16.516 18.922 1 98.31 149 LEU B CA 1
ATOM 3312 C C . LEU B 1 149 ? -5.059 17.859 19.141 1 98.31 149 LEU B C 1
ATOM 3314 O O . LEU B 1 149 ? -3.84 17.984 19.016 1 98.31 149 LEU B O 1
ATOM 3318 N N . GLY B 1 150 ? -5.867 18.844 19.438 1 97.69 150 GLY B N 1
ATOM 3319 C CA . GLY B 1 150 ? -5.371 20.172 19.703 1 97.69 150 GLY B CA 1
ATOM 3320 C C . GLY B 1 150 ? -5.238 21.016 18.438 1 97.69 150 GLY B C 1
ATOM 3321 O O . GLY B 1 150 ? -4.641 22.094 18.469 1 97.69 150 GLY B O 1
ATOM 3322 N N . ASP B 1 151 ? -5.668 20.484 17.297 1 96.38 151 ASP B N 1
ATOM 3323 C CA . ASP B 1 151 ? -5.738 21.203 16.031 1 96.38 151 ASP B CA 1
ATOM 3324 C C . ASP B 1 151 ? -4.363 21.719 15.625 1 96.38 151 ASP B C 1
ATOM 3326 O O . ASP B 1 151 ? -4.195 22.922 15.398 1 96.38 151 ASP B O 1
ATOM 3330 N N . PRO B 1 152 ? -3.453 20.891 15.461 1 98.19 152 PRO B N 1
ATOM 3331 C CA . PRO B 1 152 ? -2.104 21.297 15.062 1 98.19 152 PRO B CA 1
ATOM 3332 C C . PRO B 1 152 ? -2.074 22.016 13.711 1 98.19 152 PRO B C 1
ATOM 3334 O O . PRO B 1 152 ? -2.92 21.75 12.859 1 98.19 152 PRO B O 1
ATOM 3337 N N . GLN B 1 153 ? -1.023 22.859 13.523 1 98.06 153 GLN B N 1
ATOM 3338 C CA . GLN B 1 153 ? -0.877 23.625 12.289 1 98.06 153 GLN B CA 1
ATOM 3339 C C . GLN B 1 153 ? 0.11 22.953 11.336 1 98.06 153 GLN B C 1
ATOM 3341 O O . GLN B 1 153 ? 0.129 23.25 10.141 1 98.06 153 GLN B O 1
ATOM 3346 N N . VAL B 1 154 ? 0.949 22.156 11.852 1 98.62 154 VAL B N 1
ATOM 3347 C CA . VAL B 1 154 ? 1.851 21.297 11.086 1 98.62 154 VAL B CA 1
ATOM 3348 C C . VAL B 1 154 ? 1.566 19.828 11.398 1 98.62 154 VAL B C 1
ATOM 3350 O O . VAL B 1 154 ? 1.578 19.422 12.562 1 98.62 154 VAL B O 1
ATOM 3353 N N . VAL B 1 155 ? 1.21 19.094 10.414 1 98.75 155 VAL B N 1
ATOM 3354 C CA . VAL B 1 155 ? 0.916 17.672 10.57 1 98.75 155 VAL B CA 1
ATOM 3355 C C . VAL B 1 155 ? 1.92 16.844 9.773 1 98.75 155 VAL B C 1
ATOM 3357 O O . VAL B 1 155 ? 2.061 17.031 8.562 1 98.75 155 VAL B O 1
ATOM 3360 N N . ILE B 1 156 ? 2.697 16.016 10.422 1 98.81 156 ILE B N 1
ATOM 3361 C CA . ILE B 1 156 ? 3.674 15.109 9.812 1 98.81 156 ILE B CA 1
ATOM 3362 C C . ILE B 1 156 ? 3.287 13.664 10.094 1 98.81 156 ILE B C 1
ATOM 3364 O O . ILE B 1 156 ? 3.197 13.25 11.25 1 98.81 156 ILE B O 1
ATOM 3368 N N . VAL B 1 157 ? 3.041 12.93 9.023 1 98.38 157 VAL B N 1
ATOM 3369 C CA . VAL B 1 157 ? 2.59 11.555 9.227 1 98.38 157 VAL B CA 1
ATOM 3370 C C . VAL B 1 157 ? 3.484 10.602 8.438 1 98.38 157 VAL B C 1
ATOM 3372 O O . VAL B 1 157 ? 3.723 10.805 7.246 1 98.38 157 VAL B O 1
ATOM 3375 N N . ASP B 1 158 ? 4.023 9.633 9.109 1 97.12 158 ASP B N 1
ATOM 3376 C CA . ASP B 1 158 ? 4.91 8.625 8.531 1 97.12 158 ASP B CA 1
ATOM 3377 C C . ASP B 1 158 ? 4.168 7.316 8.289 1 97.12 158 ASP B C 1
ATOM 3379 O O . ASP B 1 158 ? 3.877 6.578 9.227 1 97.12 158 ASP B O 1
ATOM 3383 N N . GLU B 1 159 ? 3.852 7.027 6.992 1 94.75 159 GLU B N 1
ATOM 3384 C CA . GLU B 1 159 ? 3.158 5.82 6.551 1 94.75 159 GLU B CA 1
ATOM 3385 C C . GLU B 1 159 ? 1.782 5.703 7.199 1 94.75 159 GLU B C 1
ATOM 3387 O O . GLU B 1 159 ? 1.454 4.672 7.789 1 94.75 159 GLU B O 1
ATOM 3392 N N . PRO B 1 160 ? 0.915 6.645 6.953 1 96.31 160 PRO B N 1
ATOM 3393 C CA . PRO B 1 160 ? -0.352 6.715 7.688 1 96.31 160 PRO B CA 1
ATOM 3394 C C . PRO B 1 160 ? -1.353 5.652 7.238 1 96.31 160 PRO B C 1
ATOM 3396 O O . PRO B 1 160 ? -2.338 5.395 7.934 1 96.31 160 PRO B O 1
ATOM 3399 N N . THR B 1 161 ? -1.077 5.039 6.09 1 94.31 161 THR B N 1
ATOM 3400 C CA . THR B 1 161 ? -2.102 4.152 5.551 1 94.31 161 THR B CA 1
ATOM 3401 C C . THR B 1 161 ? -1.675 2.691 5.672 1 94.31 161 THR B C 1
ATOM 3403 O O . THR B 1 161 ? -2.305 1.805 5.094 1 94.31 161 THR B O 1
ATOM 3406 N N . VAL B 1 162 ? -0.665 2.404 6.375 1 89.06 162 VAL B N 1
ATOM 3407 C CA . VAL B 1 162 ? -0.165 1.042 6.523 1 89.06 162 VAL B CA 1
ATOM 3408 C C . VAL B 1 162 ? -1.217 0.178 7.215 1 89.06 162 VAL B C 1
ATOM 3410 O O . VAL B 1 162 ? -1.815 0.595 8.211 1 89.06 162 VAL B O 1
ATOM 3413 N N . GLY B 1 163 ? -1.509 -0.939 6.688 1 88.06 163 GLY B N 1
ATOM 3414 C CA . GLY B 1 163 ? -2.402 -1.906 7.309 1 88.06 163 GLY B CA 1
ATOM 3415 C C . GLY B 1 163 ? -3.869 -1.579 7.105 1 88.06 163 GLY B C 1
ATOM 3416 O O . GLY B 1 163 ? -4.742 -2.256 7.648 1 88.06 163 GLY B O 1
ATOM 3417 N N . LEU B 1 164 ? -4.145 -0.601 6.316 1 93.25 164 LEU B N 1
ATOM 3418 C CA . LEU B 1 164 ? -5.527 -0.16 6.16 1 93.25 164 LEU B CA 1
ATOM 3419 C C . LEU B 1 164 ? -6.164 -0.801 4.934 1 93.25 164 LEU B C 1
ATOM 3421 O O . LEU B 1 164 ? -5.496 -1.02 3.92 1 93.25 164 LEU B O 1
ATOM 3425 N N . ASP B 1 165 ? -7.461 -1.097 5.086 1 92.31 165 ASP B N 1
ATOM 3426 C CA . ASP B 1 165 ? -8.211 -1.551 3.914 1 92.31 165 ASP B CA 1
ATOM 3427 C C . ASP B 1 165 ? -8.578 -0.379 3.008 1 92.31 165 ASP B C 1
ATOM 3429 O O . ASP B 1 165 ? -8.258 0.772 3.314 1 92.31 165 ASP B O 1
ATOM 3433 N N . PRO B 1 166 ? -9.117 -0.622 1.876 1 90.44 166 PRO B N 1
ATOM 3434 C CA . PRO B 1 166 ? -9.328 0.421 0.868 1 90.44 166 PRO B CA 1
ATOM 3435 C C . PRO B 1 166 ? -10.195 1.57 1.377 1 90.44 166 PRO B C 1
ATOM 3437 O O . PRO B 1 166 ? -9.867 2.738 1.155 1 90.44 166 PRO B O 1
ATOM 3440 N N . VAL B 1 167 ? -11.219 1.272 2.078 1 91.06 167 VAL B N 1
ATOM 3441 C CA . VAL B 1 167 ? -12.148 2.291 2.553 1 91.06 167 VAL B CA 1
ATOM 3442 C C . VAL B 1 167 ? -11.477 3.15 3.619 1 91.06 167 VAL B C 1
ATOM 3444 O O . VAL B 1 167 ? -11.578 4.379 3.592 1 91.06 167 VAL B O 1
ATOM 3447 N N . GLU B 1 168 ? -10.797 2.494 4.512 1 93.69 168 GLU B N 1
ATOM 3448 C CA . GLU B 1 168 ? -10.062 3.203 5.555 1 93.69 168 GLU B CA 1
ATOM 3449 C C . GLU B 1 168 ? -8.984 4.102 4.961 1 93.69 168 GLU B C 1
ATOM 3451 O O . GLU B 1 168 ? -8.758 5.211 5.441 1 93.69 168 GLU B O 1
ATOM 3456 N N . ARG B 1 169 ? -8.328 3.592 3.959 1 94.56 169 ARG B N 1
ATOM 3457 C CA . ARG B 1 169 ? -7.273 4.344 3.285 1 94.56 169 ARG B CA 1
ATOM 3458 C C . ARG B 1 169 ? -7.82 5.629 2.672 1 94.56 169 ARG B C 1
ATOM 3460 O O . ARG B 1 169 ? -7.211 6.691 2.801 1 94.56 169 ARG B O 1
ATOM 3467 N N . ILE B 1 170 ? -8.906 5.52 2.029 1 94.38 170 ILE B N 1
ATOM 3468 C CA . ILE B 1 170 ? -9.555 6.672 1.409 1 94.38 170 ILE B CA 1
ATOM 3469 C C . ILE B 1 170 ? -9.914 7.699 2.48 1 94.38 170 ILE B C 1
ATOM 3471 O O . ILE B 1 170 ? -9.68 8.898 2.301 1 94.38 170 ILE B O 1
ATOM 3475 N N . ALA B 1 171 ? -10.422 7.242 3.611 1 94.44 171 ALA B N 1
ATOM 3476 C CA . ALA B 1 171 ? -10.805 8.133 4.707 1 94.44 171 ALA B CA 1
ATOM 3477 C C . ALA B 1 171 ? -9.602 8.906 5.234 1 94.44 171 ALA B C 1
ATOM 3479 O O . ALA B 1 171 ? -9.68 10.117 5.453 1 94.44 171 ALA B O 1
ATOM 3480 N N . VAL B 1 172 ? -8.531 8.203 5.395 1 96.81 172 VAL B N 1
ATOM 3481 C CA . VAL B 1 172 ? -7.316 8.836 5.902 1 96.81 172 VAL B CA 1
ATOM 3482 C C . VAL B 1 172 ? -6.805 9.859 4.891 1 96.81 172 VAL B C 1
ATOM 3484 O O . VAL B 1 172 ? -6.469 10.984 5.254 1 96.81 172 VAL B O 1
ATOM 3487 N N . ARG B 1 173 ? -6.746 9.516 3.633 1 96.31 173 ARG B N 1
ATOM 3488 C CA . ARG B 1 173 ? -6.285 10.414 2.58 1 96.31 173 ARG B CA 1
ATOM 3489 C C . ARG B 1 173 ? -7.148 11.664 2.514 1 96.31 173 ARG B C 1
ATOM 3491 O O . ARG B 1 173 ? -6.629 12.781 2.428 1 96.31 173 ARG B O 1
ATOM 3498 N N . ASN B 1 174 ? -8.414 11.461 2.609 1 95.19 174 ASN B N 1
ATOM 3499 C CA . ASN B 1 174 ? -9.336 12.586 2.545 1 95.19 174 ASN B CA 1
ATOM 3500 C C . ASN B 1 174 ? -9.172 13.516 3.744 1 95.19 174 ASN B C 1
ATOM 3502 O O . ASN B 1 174 ? -9.211 14.742 3.598 1 95.19 174 ASN B O 1
ATOM 3506 N N . LEU B 1 175 ? -9.039 12.898 4.855 1 96.25 175 LEU B N 1
ATOM 3507 C CA . LEU B 1 175 ? -8.828 13.688 6.062 1 96.25 175 LEU B CA 1
ATOM 3508 C C . LEU B 1 175 ? -7.57 14.539 5.941 1 96.25 175 LEU B C 1
ATOM 3510 O O . LEU B 1 175 ? -7.598 15.742 6.203 1 96.25 175 LEU B O 1
ATOM 3514 N N . LEU B 1 176 ? -6.504 13.953 5.5 1 97.12 176 LEU B N 1
ATOM 3515 C CA . LEU B 1 176 ? -5.242 14.664 5.355 1 97.12 176 LEU B CA 1
ATOM 3516 C C . LEU B 1 176 ? -5.355 15.766 4.305 1 97.12 176 LEU B C 1
ATOM 3518 O O . LEU B 1 176 ? -4.812 16.859 4.484 1 97.12 176 LEU B O 1
ATOM 3522 N N . SER B 1 177 ? -6.027 15.508 3.27 1 95.62 177 SER B N 1
ATOM 3523 C CA . SER B 1 177 ? -6.25 16.516 2.234 1 95.62 177 SER B CA 1
ATOM 3524 C C . SER B 1 177 ? -7.031 17.703 2.777 1 95.62 177 SER B C 1
ATOM 3526 O O . SER B 1 177 ? -6.703 18.844 2.484 1 95.62 177 SER B O 1
ATOM 3528 N N . SER B 1 178 ? -8.055 17.375 3.541 1 93.88 178 SER B N 1
ATOM 3529 C CA . SER B 1 178 ? -8.859 18.453 4.125 1 93.88 178 SER B CA 1
ATOM 3530 C C . SER B 1 178 ? -8.031 19.328 5.051 1 93.88 178 SER B C 1
ATOM 3532 O O . SER B 1 178 ? -8.141 20.562 5.02 1 93.88 178 SER B O 1
ATOM 3534 N N . LEU B 1 179 ? -7.211 18.719 5.805 1 95.06 179 LEU B N 1
ATOM 3535 C CA . LEU B 1 179 ? -6.359 19.453 6.738 1 95.06 179 LEU B CA 1
ATOM 3536 C C . LEU B 1 179 ? -5.359 20.328 5.992 1 95.06 179 LEU B C 1
ATOM 3538 O O . LEU B 1 179 ? -5.008 21.422 6.461 1 95.06 179 LEU B O 1
ATOM 3542 N N . ALA B 1 180 ? -4.941 19.906 4.84 1 95.38 180 ALA B N 1
ATOM 3543 C CA . ALA B 1 180 ? -3.846 20.531 4.105 1 95.38 180 ALA B CA 1
ATOM 3544 C C . ALA B 1 180 ? -4.297 21.844 3.461 1 95.38 180 ALA B C 1
ATOM 3546 O O . ALA B 1 180 ? -3.477 22.594 2.922 1 95.38 180 ALA B O 1
ATOM 3547 N N . GLN B 1 181 ? -5.535 22.109 3.609 1 89.94 181 GLN B N 1
ATOM 3548 C CA . GLN B 1 181 ? -6.043 23.359 3.057 1 89.94 181 GLN B CA 1
ATOM 3549 C C . GLN B 1 181 ? -5.512 24.562 3.832 1 89.94 181 GLN B C 1
ATOM 3551 O O . GLN B 1 181 ? -5.316 25.641 3.264 1 89.94 181 GLN B O 1
ATOM 3556 N N . THR B 1 182 ? -5.316 24.344 5.086 1 92.38 182 THR B N 1
ATOM 3557 C CA . THR B 1 182 ? -4.941 25.484 5.914 1 92.38 182 THR B CA 1
ATOM 3558 C C . THR B 1 182 ? -3.707 25.156 6.754 1 92.38 182 THR B C 1
ATOM 3560 O O . THR B 1 182 ? -3.184 26.031 7.457 1 92.38 182 THR B O 1
ATOM 3563 N N . ARG B 1 183 ? -3.283 23.938 6.672 1 96.12 183 ARG B N 1
ATOM 3564 C CA . ARG B 1 183 ? -2.176 23.453 7.496 1 96.12 183 ARG B CA 1
ATOM 3565 C C . ARG B 1 183 ? -1.06 22.875 6.629 1 96.12 183 ARG B C 1
ATOM 3567 O O . ARG B 1 183 ? -1.289 22.5 5.48 1 96.12 183 ARG B O 1
ATOM 3574 N N . ILE B 1 184 ? 0.16 22.891 7.148 1 97.94 184 ILE B N 1
ATOM 3575 C CA . ILE B 1 184 ? 1.235 22.141 6.516 1 97.94 184 ILE B CA 1
ATOM 3576 C C . ILE B 1 184 ? 1.075 20.641 6.824 1 97.94 184 ILE B C 1
ATOM 3578 O O . ILE B 1 184 ? 1.092 20.25 7.988 1 97.94 184 ILE B O 1
ATOM 3582 N N . VAL B 1 185 ? 0.812 19.875 5.797 1 98.38 185 VAL B N 1
ATOM 3583 C CA . VAL B 1 185 ? 0.648 18.422 5.965 1 98.38 185 VAL B CA 1
ATOM 3584 C C . VAL B 1 185 ? 1.689 17.688 5.125 1 98.38 185 VAL B C 1
ATOM 3586 O O . VAL B 1 185 ? 1.711 17.812 3.9 1 98.38 185 VAL B O 1
ATOM 3589 N N . ILE B 1 186 ? 2.574 16.938 5.801 1 98.62 186 ILE B N 1
ATOM 3590 C CA . ILE B 1 186 ? 3.623 16.156 5.148 1 98.62 186 ILE B CA 1
ATOM 3591 C C . ILE B 1 186 ? 3.361 14.664 5.344 1 98.62 186 ILE B C 1
ATOM 3593 O O . ILE B 1 186 ? 3.197 14.203 6.477 1 98.62 186 ILE B O 1
ATOM 3597 N N . ILE B 1 187 ? 3.293 13.961 4.273 1 98.19 187 ILE B N 1
ATOM 3598 C CA . ILE B 1 187 ? 3.07 12.523 4.336 1 98.19 187 ILE B CA 1
ATOM 3599 C C . ILE B 1 187 ? 4.266 11.789 3.729 1 98.19 187 ILE B C 1
ATOM 3601 O O . ILE B 1 187 ? 4.746 12.156 2.654 1 98.19 187 ILE B O 1
ATOM 3605 N N . SER B 1 188 ? 4.809 10.906 4.43 1 97.12 188 SER B N 1
ATOM 3606 C CA . SER B 1 188 ? 5.758 9.953 3.873 1 97.12 188 SER B CA 1
ATOM 3607 C C . SER B 1 188 ? 5.102 8.594 3.629 1 97.12 188 SER B C 1
ATOM 3609 O O . SER B 1 188 ? 4.371 8.094 4.484 1 97.12 188 SER B O 1
ATOM 3611 N N . THR B 1 189 ? 5.234 8.047 2.451 1 92.19 189 THR B N 1
ATOM 3612 C CA . THR B 1 189 ? 4.676 6.734 2.141 1 92.19 189 THR B CA 1
ATOM 3613 C C . THR B 1 189 ? 5.469 6.055 1.028 1 92.19 189 THR B C 1
ATOM 3615 O O . THR B 1 189 ? 6.113 6.727 0.222 1 92.19 189 THR B O 1
ATOM 3618 N N . HIS B 1 190 ? 5.375 4.781 1.036 1 88.44 190 HIS B N 1
ATOM 3619 C CA . HIS B 1 190 ? 5.938 3.996 -0.056 1 88.44 190 HIS B CA 1
ATOM 3620 C C . HIS B 1 190 ? 4.891 3.703 -1.124 1 88.44 190 HIS B C 1
ATOM 3622 O O . HIS B 1 190 ? 5.203 3.123 -2.166 1 88.44 190 HIS B O 1
ATOM 3628 N N . ILE B 1 191 ? 3.758 4.051 -0.911 1 90.31 191 ILE B N 1
ATOM 3629 C CA . ILE B 1 191 ? 2.67 3.803 -1.851 1 90.31 191 ILE B CA 1
ATOM 3630 C C . ILE B 1 191 ? 2.465 5.027 -2.738 1 90.31 191 ILE B C 1
ATOM 3632 O O . ILE B 1 191 ? 1.826 6 -2.328 1 90.31 191 ILE B O 1
ATOM 3636 N N . ILE B 1 192 ? 2.867 4.93 -3.924 1 92.94 192 ILE B N 1
ATOM 3637 C CA . ILE B 1 192 ? 2.867 6.051 -4.859 1 92.94 192 ILE B CA 1
ATOM 3638 C C . ILE B 1 192 ? 1.433 6.504 -5.121 1 92.94 192 ILE B C 1
ATOM 3640 O O . ILE B 1 192 ? 1.172 7.695 -5.285 1 92.94 192 ILE B O 1
ATOM 3644 N N . GLU B 1 193 ? 0.562 5.613 -5.074 1 91.12 193 GLU B N 1
ATOM 3645 C CA . GLU B 1 193 ? -0.835 5.895 -5.391 1 91.12 193 GLU B CA 1
ATOM 3646 C C . GLU B 1 193 ? -1.466 6.801 -4.336 1 91.12 193 GLU B C 1
ATOM 3648 O O . GLU B 1 193 ? -2.355 7.598 -4.648 1 91.12 193 GLU B O 1
ATOM 3653 N N . ASP B 1 194 ? -1.049 6.664 -3.15 1 93.44 194 ASP B N 1
ATOM 3654 C CA . ASP B 1 194 ? -1.538 7.555 -2.102 1 93.44 194 ASP B CA 1
ATOM 3655 C C . ASP B 1 194 ? -1.124 9 -2.369 1 93.44 194 ASP B C 1
ATOM 3657 O O . ASP B 1 194 ? -1.923 9.922 -2.193 1 93.44 194 ASP B O 1
ATOM 3661 N N . VAL B 1 195 ? 0.089 9.148 -2.807 1 93.75 195 VAL B N 1
ATOM 3662 C CA . VAL B 1 195 ? 0.628 10.469 -3.115 1 93.75 195 VAL B CA 1
ATOM 3663 C C . VAL B 1 195 ? -0.061 11.031 -4.355 1 93.75 195 VAL B C 1
ATOM 3665 O O . VAL B 1 195 ? -0.438 12.203 -4.387 1 93.75 195 VAL B O 1
ATOM 3668 N N . GLU B 1 196 ? -0.215 10.18 -5.266 1 92.19 196 GLU B N 1
ATOM 3669 C CA . GLU B 1 196 ? -0.866 10.586 -6.504 1 92.19 196 GLU B CA 1
ATOM 3670 C C . GLU B 1 196 ? -2.279 11.102 -6.246 1 92.19 196 GLU B C 1
ATOM 3672 O O . GLU B 1 196 ? -2.732 12.047 -6.898 1 92.19 196 GLU B O 1
ATOM 3677 N N . ALA B 1 197 ? -2.877 10.555 -5.281 1 91.06 197 ALA B N 1
ATOM 3678 C CA . ALA B 1 197 ? -4.281 10.859 -5.008 1 91.06 197 ALA B CA 1
ATOM 3679 C C . ALA B 1 197 ? -4.422 12.195 -4.293 1 91.06 197 ALA B C 1
ATOM 3681 O O . ALA B 1 197 ? -5.445 12.875 -4.426 1 91.06 197 ALA B O 1
ATOM 3682 N N . ILE B 1 198 ? -3.342 12.609 -3.584 1 94.94 198 ILE B N 1
ATOM 3683 C CA . ILE B 1 198 ? -3.697 13.719 -2.705 1 94.94 198 ILE B CA 1
ATOM 3684 C C . ILE B 1 198 ? -2.598 14.781 -2.74 1 94.94 198 ILE B C 1
ATOM 3686 O O . ILE B 1 198 ? -2.801 15.906 -2.293 1 94.94 198 ILE B O 1
ATOM 3690 N N . ALA B 1 199 ? -1.438 14.5 -3.213 1 96.25 199 ALA B N 1
ATOM 3691 C CA . ALA B 1 199 ? -0.314 15.414 -3.045 1 96.25 199 ALA B CA 1
ATOM 3692 C C . ALA B 1 199 ? -0.392 16.562 -4.043 1 96.25 199 ALA B C 1
ATOM 3694 O O . ALA B 1 199 ? -0.674 16.359 -5.223 1 96.25 199 ALA B O 1
ATOM 3695 N N . SER B 1 200 ? -0.148 17.766 -3.537 1 95.88 200 SER B N 1
ATOM 3696 C CA . SER B 1 200 ? -0.01 18.953 -4.375 1 95.88 200 SER B CA 1
ATOM 3697 C C . SER B 1 200 ? 1.457 19.297 -4.613 1 95.88 200 SER B C 1
ATOM 3699 O O . SER B 1 200 ? 1.786 20.016 -5.559 1 95.88 200 SER B O 1
ATOM 3701 N N . GLN B 1 201 ? 2.246 18.828 -3.717 1 96.12 201 GLN B N 1
ATOM 3702 C CA . GLN B 1 201 ? 3.693 18.984 -3.801 1 96.12 201 GLN B CA 1
ATOM 3703 C C . GLN B 1 201 ? 4.402 17.656 -3.549 1 96.12 201 GLN B C 1
ATOM 3705 O O . GLN B 1 201 ? 3.918 16.828 -2.773 1 96.12 201 GLN B O 1
ATOM 3710 N N . LEU B 1 202 ? 5.535 17.531 -4.223 1 96.62 202 LEU B N 1
ATOM 3711 C CA . LEU B 1 202 ? 6.324 16.312 -4.105 1 96.62 202 LEU B CA 1
ATOM 3712 C C . LEU B 1 202 ? 7.762 16.625 -3.715 1 96.62 202 LEU B C 1
ATOM 3714 O O . LEU B 1 202 ? 8.352 17.578 -4.215 1 96.62 202 LEU B O 1
ATOM 3718 N N . LEU B 1 203 ? 8.258 15.852 -2.791 1 97.38 203 LEU B N 1
ATOM 3719 C CA . LEU B 1 203 ? 9.68 15.797 -2.453 1 97.38 203 LEU B CA 1
ATOM 3720 C C . LEU B 1 203 ? 10.234 14.398 -2.689 1 97.38 203 LEU B C 1
ATOM 3722 O O . LEU B 1 203 ? 9.766 13.43 -2.092 1 97.38 203 LEU B O 1
ATOM 3726 N N . LEU B 1 204 ? 11.188 14.312 -3.574 1 95.94 204 LEU B N 1
ATOM 3727 C CA . LEU B 1 204 ? 11.805 13.023 -3.852 1 95.94 204 LEU B CA 1
ATOM 3728 C C . LEU B 1 204 ? 13.18 12.922 -3.188 1 95.94 204 LEU B C 1
ATOM 3730 O O . LEU B 1 204 ? 14.094 13.672 -3.535 1 95.94 204 LEU B O 1
ATOM 3734 N N . LEU B 1 205 ? 13.273 12.023 -2.277 1 95.12 205 LEU B N 1
ATOM 3735 C CA . LEU B 1 205 ? 14.492 11.812 -1.503 1 95.12 205 LEU B CA 1
ATOM 3736 C C . LEU B 1 205 ? 15.148 10.484 -1.875 1 95.12 205 LEU B C 1
ATOM 3738 O O . LEU B 1 205 ? 14.492 9.438 -1.85 1 95.12 205 LEU B O 1
ATOM 3742 N N . THR B 1 206 ? 16.375 10.539 -2.299 1 92.75 206 THR B N 1
ATOM 3743 C CA . THR B 1 206 ? 17.172 9.352 -2.582 1 92.75 206 THR B CA 1
ATOM 3744 C C . THR B 1 206 ? 18.594 9.508 -2.064 1 92.75 206 THR B C 1
ATOM 3746 O O . THR B 1 206 ? 19.219 10.555 -2.266 1 92.75 206 THR B O 1
ATOM 3749 N N . ASP B 1 207 ? 19.031 8.523 -1.377 1 92.44 207 ASP B N 1
ATOM 3750 C CA . ASP B 1 207 ? 20.406 8.5 -0.853 1 92.44 207 ASP B CA 1
ATOM 3751 C C . ASP B 1 207 ? 20.688 9.75 -0.024 1 92.44 207 ASP B C 1
ATOM 3753 O O . ASP B 1 207 ? 21.75 10.352 -0.159 1 92.44 207 ASP B O 1
ATOM 3757 N N . GLY B 1 208 ? 19.703 10.203 0.669 1 95.75 208 GLY B N 1
ATOM 3758 C CA . GLY B 1 208 ? 19.859 11.297 1.612 1 95.75 208 GLY B CA 1
ATOM 3759 C C . GLY B 1 208 ? 19.859 12.664 0.948 1 95.75 208 GLY B C 1
ATOM 3760 O O . GLY B 1 208 ? 20.188 13.664 1.586 1 95.75 208 GLY B O 1
ATOM 3761 N N . GLN B 1 209 ? 19.531 12.68 -0.29 1 96.25 209 GLN B N 1
ATOM 3762 C CA . GLN B 1 209 ? 19.531 13.945 -1.021 1 96.25 209 GLN B CA 1
ATOM 3763 C C . GLN B 1 209 ? 18.172 14.195 -1.668 1 96.25 209 GLN B C 1
ATOM 3765 O O . GLN B 1 209 ? 17.469 13.25 -2.037 1 96.25 209 GLN B O 1
ATOM 3770 N N . LEU B 1 210 ? 17.828 15.445 -1.758 1 96.38 210 LEU B N 1
ATOM 3771 C CA . LEU B 1 210 ? 16.594 15.836 -2.426 1 96.38 210 LEU B CA 1
ATOM 3772 C C . LEU B 1 210 ? 16.812 16.016 -3.922 1 96.38 210 LEU B C 1
ATOM 3774 O O . LEU B 1 210 ? 17.5 16.969 -4.34 1 96.38 210 LEU B O 1
ATOM 3778 N N . HIS B 1 211 ? 16.203 15.227 -4.727 1 95.25 211 HIS B N 1
ATOM 3779 C CA . HIS B 1 211 ? 16.469 15.227 -6.164 1 95.25 211 HIS B CA 1
ATOM 3780 C C . HIS B 1 211 ? 15.359 15.938 -6.926 1 95.25 211 HIS B C 1
ATOM 3782 O O . HIS B 1 211 ? 15.531 16.312 -8.086 1 95.25 211 HIS B O 1
ATOM 3788 N N . PHE B 1 212 ? 14.227 16.078 -6.277 1 95.69 212 PHE B N 1
ATOM 3789 C CA . PHE B 1 212 ? 13.109 16.766 -6.914 1 95.69 212 PHE B CA 1
ATOM 3790 C C . PHE B 1 212 ? 12.234 17.453 -5.871 1 95.69 212 PHE B C 1
ATOM 3792 O O . PHE B 1 212 ? 12.008 16.906 -4.789 1 95.69 212 PHE B O 1
ATOM 3799 N N . GLN B 1 213 ? 11.859 18.609 -6.125 1 96.56 213 GLN B N 1
ATOM 3800 C CA . GLN B 1 213 ? 10.844 19.375 -5.41 1 96.56 213 GLN B CA 1
ATOM 3801 C C . GLN B 1 213 ? 9.938 20.141 -6.379 1 96.56 213 GLN B C 1
ATOM 3803 O O . GLN B 1 213 ? 10.414 20.906 -7.207 1 96.56 213 GLN B O 1
ATOM 3808 N N . GLY B 1 214 ? 8.68 19.859 -6.332 1 95.88 214 GLY B N 1
ATOM 3809 C CA . GLY B 1 214 ? 7.738 20.484 -7.246 1 95.88 214 GLY B CA 1
ATOM 3810 C C . GLY B 1 214 ? 6.371 19.828 -7.25 1 95.88 214 GLY B C 1
ATOM 3811 O O . GLY B 1 214 ? 6.039 19.062 -6.332 1 95.88 214 GLY B O 1
ATOM 3812 N N . THR B 1 215 ? 5.59 20.156 -8.188 1 95.25 215 THR B N 1
ATOM 3813 C CA . THR B 1 215 ? 4.246 19.594 -8.297 1 95.25 215 THR B CA 1
ATOM 3814 C C . THR B 1 215 ? 4.27 18.234 -8.992 1 95.25 215 THR B C 1
ATOM 3816 O O . THR B 1 215 ? 5.219 17.922 -9.711 1 95.25 215 THR B O 1
ATOM 3819 N N . PRO B 1 216 ? 3.25 17.422 -8.742 1 94.5 216 PRO B N 1
ATOM 3820 C CA . PRO B 1 216 ? 3.146 16.172 -9.484 1 94.5 216 PRO B CA 1
ATOM 3821 C C . PRO B 1 216 ? 3.189 16.375 -11 1 94.5 216 PRO B C 1
ATOM 3823 O O . PRO B 1 216 ? 3.842 15.602 -11.703 1 94.5 216 PRO B O 1
ATOM 3826 N N . ALA B 1 217 ? 2.596 17.406 -11.477 1 93.94 217 ALA B N 1
ATOM 3827 C CA . ALA B 1 217 ? 2.584 17.672 -12.914 1 93.94 217 ALA B CA 1
ATOM 3828 C C . ALA B 1 217 ? 3.998 17.906 -13.438 1 93.94 217 ALA B C 1
ATOM 3830 O O . ALA B 1 217 ? 4.367 17.375 -14.484 1 93.94 217 ALA B O 1
ATOM 3831 N N . GLN B 1 218 ? 4.746 18.672 -12.719 1 96 218 GLN B N 1
ATOM 3832 C CA . GLN B 1 218 ? 6.133 18.922 -13.094 1 96 218 GLN B CA 1
ATOM 3833 C C . GLN B 1 218 ? 6.945 17.625 -13.094 1 96 218 GLN B C 1
ATOM 3835 O O . GLN B 1 218 ? 7.805 17.438 -13.961 1 96 218 GLN B O 1
ATOM 3840 N N . PHE B 1 219 ? 6.641 16.781 -12.188 1 96 219 PHE B N 1
ATOM 3841 C CA . PHE B 1 219 ? 7.359 15.523 -12.102 1 96 219 PHE B CA 1
ATOM 3842 C C . PHE B 1 219 ? 6.973 14.602 -13.25 1 96 219 PHE B C 1
ATOM 3844 O O . PHE B 1 219 ? 7.832 13.938 -13.836 1 96 219 PHE B O 1
ATOM 3851 N N . LEU B 1 220 ? 5.727 14.539 -13.562 1 96.12 220 LEU B N 1
ATOM 3852 C CA . LEU B 1 220 ? 5.234 13.734 -14.68 1 96.12 220 LEU B CA 1
ATOM 3853 C C . LEU B 1 220 ? 5.852 14.195 -15.992 1 96.12 220 LEU B C 1
ATOM 3855 O O . LEU B 1 220 ? 6.164 13.375 -16.859 1 96.12 220 LEU B O 1
ATOM 3859 N N . ASP B 1 221 ? 6.043 15.461 -16.109 1 95.94 221 ASP B N 1
ATOM 3860 C CA . ASP B 1 221 ? 6.617 16.031 -17.312 1 95.94 221 ASP B CA 1
ATOM 3861 C C . ASP B 1 221 ? 8.023 15.492 -17.578 1 95.94 221 ASP B C 1
ATOM 3863 O O . ASP B 1 221 ? 8.438 15.344 -18.719 1 95.94 221 ASP B O 1
ATOM 3867 N N . LYS B 1 222 ? 8.688 15.156 -16.562 1 93.62 222 LYS B N 1
ATOM 3868 C CA . LYS B 1 222 ? 10.039 14.633 -16.688 1 93.62 222 LYS B CA 1
ATOM 3869 C C . LYS B 1 222 ? 10.047 13.266 -17.375 1 93.62 222 LYS B C 1
ATOM 3871 O O . LYS B 1 222 ? 11.039 12.883 -17.984 1 93.62 222 LYS B O 1
ATOM 3876 N N . ALA B 1 223 ? 8.945 12.547 -17.25 1 94.94 223 ALA B N 1
ATOM 3877 C CA . ALA B 1 223 ? 8.844 11.211 -17.844 1 94.94 223 ALA B CA 1
ATOM 3878 C C . ALA B 1 223 ? 8.078 11.25 -19.156 1 94.94 223 ALA B C 1
ATOM 3880 O O . ALA B 1 223 ? 7.934 10.219 -19.828 1 94.94 223 ALA B O 1
ATOM 3881 N N . SER B 1 224 ? 7.613 12.43 -19.5 1 95.31 224 SER B N 1
ATOM 3882 C CA . SER B 1 224 ? 6.855 12.562 -20.734 1 95.31 224 SER B CA 1
ATOM 3883 C C . SER B 1 224 ? 7.703 12.188 -21.938 1 95.31 224 SER B C 1
ATOM 3885 O O . SER B 1 224 ? 8.875 12.547 -22.016 1 95.31 224 SER B O 1
ATOM 3887 N N . GLY B 1 225 ? 7.117 11.406 -22.859 1 94.44 225 GLY B N 1
ATOM 3888 C CA . GLY B 1 225 ? 7.812 10.984 -24.062 1 94.44 225 GLY B CA 1
ATOM 3889 C C . GLY B 1 225 ? 8.633 9.719 -23.875 1 94.44 225 GLY B C 1
ATOM 3890 O O . GLY B 1 225 ? 9.305 9.258 -24.797 1 94.44 225 GLY B O 1
ATOM 3891 N N . HIS B 1 226 ? 8.531 9.109 -22.719 1 95.31 226 HIS B N 1
ATOM 3892 C CA . HIS B 1 226 ? 9.375 7.949 -22.438 1 95.31 226 HIS B CA 1
ATOM 3893 C C . HIS B 1 226 ? 8.531 6.738 -22.047 1 95.31 226 HIS B C 1
ATOM 3895 O O . HIS B 1 226 ? 9.07 5.676 -21.734 1 95.31 226 HIS B O 1
ATOM 3901 N N . VAL B 1 227 ? 7.238 6.875 -22.047 1 97.44 227 VAL B N 1
ATOM 3902 C CA . VAL B 1 227 ? 6.379 5.781 -21.609 1 97.44 227 VAL B CA 1
ATOM 3903 C C . VAL B 1 227 ? 5.641 5.188 -22.812 1 97.44 227 VAL B C 1
ATOM 3905 O O . VAL B 1 227 ? 5.016 5.918 -23.594 1 97.44 227 VAL B O 1
ATOM 3908 N N . TRP B 1 228 ? 5.746 3.873 -22.953 1 97.56 228 TRP B N 1
ATOM 3909 C CA . TRP B 1 228 ? 5.172 3.16 -24.094 1 97.56 228 TRP B CA 1
ATOM 3910 C C . TRP B 1 228 ? 4.277 2.02 -23.625 1 97.56 228 TRP B C 1
ATOM 3912 O O . TRP B 1 228 ? 4.559 1.38 -22.609 1 97.56 228 TRP B O 1
ATOM 3922 N N . GLU B 1 229 ? 3.24 1.827 -24.359 1 97.38 229 GLU B N 1
ATOM 3923 C CA . GLU B 1 229 ? 2.391 0.657 -24.156 1 97.38 229 GLU B CA 1
ATOM 3924 C C . GLU B 1 229 ? 2.279 -0.175 -25.438 1 97.38 229 GLU B C 1
ATOM 3926 O O . GLU B 1 229 ? 2.199 0.374 -26.531 1 97.38 229 GLU B O 1
ATOM 3931 N N . TYR B 1 230 ? 2.332 -1.463 -25.312 1 96.31 230 TYR B N 1
ATOM 3932 C CA . TYR B 1 230 ? 2.133 -2.379 -26.438 1 96.31 230 TYR B CA 1
ATOM 3933 C C . TYR B 1 230 ? 1.555 -3.705 -25.953 1 96.31 230 TYR B C 1
ATOM 3935 O O . TYR B 1 230 ? 1.52 -3.977 -24.75 1 96.31 230 TYR B O 1
ATOM 3943 N N . THR B 1 231 ? 1.03 -4.441 -26.875 1 95.69 231 THR B N 1
ATOM 3944 C CA . THR B 1 231 ? 0.4 -5.723 -26.562 1 95.69 231 THR B CA 1
ATOM 3945 C C . THR B 1 231 ? 1.151 -6.871 -27.234 1 95.69 231 THR B C 1
ATOM 3947 O O . THR B 1 231 ? 1.573 -6.758 -28.391 1 95.69 231 THR B O 1
ATOM 3950 N N . LEU B 1 232 ? 1.366 -7.883 -26.453 1 94.25 232 LEU B N 1
ATOM 3951 C CA . LEU B 1 232 ? 1.939 -9.133 -26.938 1 94.25 232 LEU B CA 1
ATOM 3952 C C . LEU B 1 232 ? 0.886 -10.234 -26.984 1 94.25 232 LEU B C 1
ATOM 3954 O O . LEU B 1 232 ? -0.053 -10.234 -26.188 1 94.25 232 LEU B O 1
ATOM 3958 N N . PRO B 1 233 ? 1.091 -11.094 -28.062 1 91.44 233 PRO B N 1
ATOM 3959 C CA . PRO B 1 233 ? 0.186 -12.25 -28.047 1 91.44 233 PRO B CA 1
ATOM 3960 C C . PRO B 1 233 ? 0.355 -13.117 -26.812 1 91.44 233 PRO B C 1
ATOM 3962 O O . PRO B 1 233 ? 1.414 -13.094 -26.172 1 91.44 233 PRO B O 1
ATOM 3965 N N . ARG B 1 234 ? -0.73 -13.82 -26.734 1 84.56 234 ARG B N 1
ATOM 3966 C CA . ARG B 1 234 ? -0.666 -14.758 -25.609 1 84.56 234 ARG B CA 1
ATOM 3967 C C . ARG B 1 234 ? 0.443 -15.781 -25.828 1 84.56 234 ARG B C 1
ATOM 3969 O O . ARG B 1 234 ? 0.718 -16.188 -26.969 1 84.56 234 ARG B O 1
ATOM 3976 N N . ASN B 1 235 ? 1.284 -16.156 -24.938 1 81 235 ASN B N 1
ATOM 3977 C CA . ASN B 1 235 ? 2.332 -17.172 -24.953 1 81 235 ASN B CA 1
ATOM 3978 C C . ASN B 1 235 ? 3.646 -16.609 -25.484 1 81 235 ASN B C 1
ATOM 3980 O O . ASN B 1 235 ? 4.586 -17.359 -25.766 1 81 235 ASN B O 1
ATOM 3984 N N . ALA B 1 236 ? 3.473 -15.281 -25.812 1 85.94 236 ALA B N 1
ATOM 3985 C CA . ALA B 1 236 ? 4.73 -14.664 -26.219 1 85.94 236 ALA B CA 1
ATOM 3986 C C . ALA B 1 236 ? 5.773 -14.742 -25.109 1 85.94 236 ALA B C 1
ATOM 3988 O O . ALA B 1 236 ? 5.426 -14.891 -23.938 1 85.94 236 ALA B O 1
ATOM 3989 N N . SER B 1 237 ? 6.996 -14.766 -25.562 1 85.94 237 SER B N 1
ATOM 3990 C CA . SER B 1 237 ? 8.062 -14.586 -24.594 1 85.94 237 SER B CA 1
ATOM 3991 C C . SER B 1 237 ? 8.008 -13.195 -23.969 1 85.94 237 SER B C 1
ATOM 3993 O O . SER B 1 237 ? 7.969 -12.188 -24.688 1 85.94 237 SER B O 1
ATOM 3995 N N . LEU B 1 238 ? 8.008 -13.195 -22.688 1 86.81 238 LEU B N 1
ATOM 3996 C CA . LEU B 1 238 ? 7.855 -11.914 -22 1 86.81 238 LEU B CA 1
ATOM 3997 C C . LEU B 1 238 ? 9.211 -11.242 -21.812 1 86.81 238 LEU B C 1
ATOM 3999 O O . LEU B 1 238 ? 10.211 -11.906 -21.531 1 86.81 238 LEU B O 1
ATOM 4003 N N . PRO B 1 239 ? 9.203 -9.984 -22.078 1 83.56 239 PRO B N 1
ATOM 4004 C CA . PRO B 1 239 ? 10.453 -9.258 -21.828 1 83.56 239 PRO B CA 1
ATOM 4005 C C . PRO B 1 239 ? 10.797 -9.188 -20.344 1 83.56 239 PRO B C 1
ATOM 4007 O O . PRO B 1 239 ? 9.906 -9.109 -19.5 1 83.56 239 PRO B O 1
ATOM 4010 N N . THR B 1 240 ? 12.133 -9.359 -20.172 1 79.44 240 THR B N 1
ATOM 4011 C CA . THR B 1 240 ? 12.648 -9.141 -18.812 1 79.44 240 THR B CA 1
ATOM 4012 C C . THR B 1 240 ? 13.422 -7.828 -18.734 1 79.44 240 THR B C 1
ATOM 4014 O O . THR B 1 240 ? 14.43 -7.652 -19.422 1 79.44 240 THR B O 1
ATOM 4017 N N . SER B 1 241 ? 12.742 -6.828 -18.234 1 83.44 241 SER B N 1
ATOM 4018 C CA . SER B 1 241 ? 13.375 -5.516 -18.109 1 83.44 241 SER B CA 1
ATOM 4019 C C . SER B 1 241 ? 12.961 -4.824 -16.812 1 83.44 241 SER B C 1
ATOM 4021 O O . SER B 1 241 ? 11.805 -4.914 -16.391 1 83.44 241 SER B O 1
ATOM 4023 N N . GLU B 1 242 ? 13.914 -4.168 -16.297 1 84.44 242 GLU B N 1
ATOM 4024 C CA . GLU B 1 242 ? 13.641 -3.375 -15.109 1 84.44 242 GLU B CA 1
ATOM 4025 C C . GLU B 1 242 ? 12.883 -2.098 -15.453 1 84.44 242 GLU B C 1
ATOM 4027 O O . GLU B 1 242 ? 12.477 -1.349 -14.562 1 84.44 242 GLU B O 1
ATOM 4032 N N . ARG B 1 243 ? 12.641 -1.954 -16.719 1 91.94 243 ARG B N 1
ATOM 4033 C CA . ARG B 1 243 ? 12 -0.716 -17.141 1 91.94 243 ARG B CA 1
ATOM 4034 C C . ARG B 1 243 ? 10.516 -0.938 -17.438 1 91.94 243 ARG B C 1
ATOM 4036 O O . ARG B 1 243 ? 9.836 -0.042 -17.938 1 91.94 243 ARG B O 1
ATOM 4043 N N . ILE B 1 244 ? 10.094 -2.174 -17.203 1 93.06 244 ILE B N 1
ATOM 4044 C CA . ILE B 1 244 ? 8.672 -2.479 -17.344 1 93.06 244 ILE B CA 1
ATOM 4045 C C . ILE B 1 244 ? 7.926 -2.033 -16.094 1 93.06 244 ILE B C 1
ATOM 4047 O O . ILE B 1 244 ? 8.211 -2.516 -14.992 1 93.06 244 ILE B O 1
ATOM 4051 N N . SER B 1 245 ? 6.984 -1.096 -16.281 1 93.44 245 SER B N 1
ATOM 4052 C CA . SER B 1 245 ? 6.25 -0.562 -15.133 1 93.44 245 SER B CA 1
ATOM 4053 C C . SER B 1 245 ? 4.941 -1.314 -14.922 1 93.44 245 SER B C 1
ATOM 4055 O O . SER B 1 245 ? 4.316 -1.199 -13.867 1 93.44 245 SER B O 1
ATOM 4057 N N . GLY B 1 246 ? 4.555 -2.068 -15.938 1 93.19 246 GLY B N 1
ATOM 4058 C CA . GLY B 1 246 ? 3.312 -2.812 -15.789 1 93.19 246 GLY B CA 1
ATOM 4059 C C . GLY B 1 246 ? 3.166 -3.934 -16.797 1 93.19 246 GLY B C 1
ATOM 4060 O O . GLY B 1 246 ? 3.57 -3.791 -17.953 1 93.19 246 GLY B O 1
ATOM 4061 N N . MET B 1 247 ? 2.562 -5.008 -16.359 1 92.94 247 MET B N 1
ATOM 4062 C CA . MET B 1 247 ? 2.227 -6.164 -17.172 1 92.94 247 MET B CA 1
ATOM 4063 C C . MET B 1 247 ? 0.885 -6.758 -16.766 1 92.94 247 MET B C 1
ATOM 4065 O O . MET B 1 247 ? 0.679 -7.074 -15.586 1 92.94 247 MET B O 1
ATOM 4069 N N . GLN B 1 248 ? 0.027 -6.797 -17.766 1 90.94 248 GLN B N 1
ATOM 4070 C CA . GLN B 1 248 ? -1.295 -7.309 -17.406 1 90.94 248 GLN B CA 1
ATOM 4071 C C . GLN B 1 248 ? -1.874 -8.148 -18.547 1 90.94 248 GLN B C 1
ATOM 4073 O O . GLN B 1 248 ? -1.903 -7.711 -19.703 1 90.94 248 GLN B O 1
ATOM 4078 N N . GLU B 1 249 ? -2.348 -9.258 -18.188 1 91 249 GLU B N 1
ATOM 4079 C CA . GLU B 1 249 ? -3.041 -10.086 -19.156 1 91 249 GLU B CA 1
ATOM 4080 C C . GLU B 1 249 ? -4.496 -9.664 -19.312 1 91 249 GLU B C 1
ATOM 4082 O O . GLU B 1 249 ? -5.195 -9.445 -18.312 1 91 249 GLU B O 1
ATOM 4087 N N . ARG B 1 250 ? -4.852 -9.469 -20.547 1 87.81 250 ARG B N 1
ATOM 4088 C CA . ARG B 1 250 ? -6.234 -9.172 -20.906 1 87.81 250 ARG B CA 1
ATOM 4089 C C . ARG B 1 250 ? -6.738 -10.102 -22 1 87.81 250 ARG B C 1
ATOM 4091 O O . ARG B 1 250 ? -6.059 -11.062 -22.359 1 87.81 250 ARG B O 1
ATOM 4098 N N . SER B 1 251 ? -7.965 -9.883 -22.375 1 86 251 SER B N 1
ATOM 4099 C CA . SER B 1 251 ? -8.586 -10.742 -23.375 1 86 251 SER B CA 1
ATOM 4100 C C . SER B 1 251 ? -7.852 -10.664 -24.703 1 86 251 SER B C 1
ATOM 4102 O O . SER B 1 251 ? -7.816 -11.633 -25.453 1 86 251 SER B O 1
ATOM 4104 N N . ASP B 1 252 ? -7.242 -9.461 -24.922 1 89.81 252 ASP B N 1
ATOM 4105 C CA . ASP B 1 252 ? -6.621 -9.266 -26.219 1 89.81 252 ASP B CA 1
ATOM 4106 C C . ASP B 1 252 ? -5.117 -9.523 -26.172 1 89.81 252 ASP B C 1
ATOM 4108 O O . ASP B 1 252 ? -4.414 -9.359 -27.156 1 89.81 252 ASP B O 1
ATOM 4112 N N . GLY B 1 253 ? -4.688 -9.969 -25.078 1 92.5 253 GLY B N 1
ATOM 4113 C CA . GLY B 1 253 ? -3.279 -10.297 -24.938 1 92.5 253 GLY B CA 1
ATOM 4114 C C . GLY B 1 253 ? -2.654 -9.734 -23.672 1 92.5 253 GLY B C 1
ATOM 4115 O O . GLY B 1 253 ? -3.354 -9.477 -22.688 1 92.5 253 GLY B O 1
ATOM 4116 N N . ILE B 1 254 ? -1.289 -9.688 -23.766 1 93 254 ILE B N 1
ATOM 4117 C CA . ILE B 1 254 ? -0.537 -9.188 -22.625 1 93 254 ILE B CA 1
ATOM 4118 C C . ILE B 1 254 ? -0.176 -7.719 -22.844 1 93 254 ILE B C 1
ATOM 4120 O O . ILE B 1 254 ? 0.581 -7.391 -23.766 1 93 254 ILE B O 1
ATOM 4124 N N . HIS B 1 255 ? -0.695 -6.883 -22.016 1 94.12 255 HIS B N 1
ATOM 4125 C CA . HIS B 1 255 ? -0.426 -5.449 -22.109 1 94.12 255 HIS B CA 1
ATOM 4126 C C . HIS B 1 255 ? 0.818 -5.074 -21.312 1 94.12 255 HIS B C 1
ATOM 4128 O O . HIS B 1 255 ? 0.887 -5.324 -20.109 1 94.12 255 HIS B O 1
ATOM 4134 N N . ILE B 1 256 ? 1.758 -4.512 -22.016 1 95.81 256 ILE B N 1
ATOM 4135 C CA . ILE B 1 256 ? 3.02 -4.121 -21.391 1 95.81 256 ILE B CA 1
ATOM 4136 C C . ILE B 1 256 ? 3.143 -2.6 -21.391 1 95.81 256 ILE B C 1
ATOM 4138 O O . ILE B 1 256 ? 2.818 -1.938 -22.375 1 95.81 256 ILE B O 1
ATOM 4142 N N . ARG B 1 257 ? 3.486 -2.076 -20.281 1 95.81 257 ARG B N 1
ATOM 4143 C CA . ARG B 1 257 ? 3.859 -0.674 -20.109 1 95.81 257 ARG B CA 1
ATOM 4144 C C . ARG B 1 257 ? 5.336 -0.538 -19.75 1 95.81 257 ARG B C 1
ATOM 4146 O O . ARG B 1 257 ? 5.809 -1.164 -18.812 1 95.81 257 ARG B O 1
ATOM 4153 N N . MET B 1 258 ? 6.09 0.253 -20.531 1 95.94 258 MET B N 1
ATOM 4154 C CA . MET B 1 258 ? 7.539 0.274 -20.375 1 95.94 258 MET B CA 1
ATOM 4155 C C . MET B 1 258 ? 8.086 1.684 -20.562 1 95.94 258 MET B C 1
ATOM 4157 O O . MET B 1 258 ? 7.543 2.463 -21.359 1 95.94 258 MET B O 1
ATOM 4161 N N . ILE B 1 259 ? 9.109 1.961 -19.797 1 96 259 ILE B N 1
ATOM 4162 C CA . ILE B 1 259 ? 9.867 3.195 -19.969 1 96 259 ILE B CA 1
ATOM 4163 C C . ILE B 1 259 ? 10.984 2.979 -21 1 96 259 ILE B C 1
ATOM 4165 O O . ILE B 1 259 ? 11.82 2.086 -20.828 1 96 259 ILE B O 1
ATOM 4169 N N . ALA B 1 260 ? 10.984 3.766 -22.031 1 95.25 260 ALA B N 1
ATOM 4170 C CA . ALA B 1 260 ? 12.016 3.652 -23.062 1 95.25 260 ALA B CA 1
ATOM 4171 C C . ALA B 1 260 ? 12.18 4.965 -23.828 1 95.25 260 ALA B C 1
ATOM 4173 O O . ALA B 1 260 ? 11.227 5.742 -23.953 1 95.25 260 ALA B O 1
ATOM 4174 N N . ASP B 1 261 ? 13.367 5.164 -24.344 1 93.31 261 ASP B N 1
ATOM 4175 C CA . ASP B 1 261 ? 13.648 6.383 -25.094 1 93.31 261 ASP B CA 1
ATOM 4176 C C . ASP B 1 261 ? 13.023 6.324 -26.484 1 93.31 261 ASP B C 1
ATOM 4178 O O . ASP B 1 261 ? 12.68 7.359 -27.062 1 93.31 261 ASP B O 1
ATOM 4182 N N . GLU B 1 262 ? 12.938 5.117 -27.016 1 95.25 262 GLU B N 1
ATOM 4183 C CA . GLU B 1 262 ? 12.32 4.867 -28.312 1 95.25 262 GLU B CA 1
ATOM 4184 C C . GLU B 1 262 ? 11.312 3.727 -28.234 1 95.25 262 GLU B C 1
ATOM 4186 O O . GLU B 1 262 ? 11.273 2.99 -27.234 1 95.25 262 GLU B O 1
ATOM 4191 N N . ALA B 1 263 ? 10.516 3.666 -29.234 1 95.56 263 ALA B N 1
ATOM 4192 C CA . ALA B 1 263 ? 9.531 2.588 -29.266 1 95.56 263 ALA B CA 1
ATOM 4193 C C . ALA B 1 263 ? 10.211 1.225 -29.141 1 95.56 263 ALA B C 1
ATOM 4195 O O . ALA B 1 263 ? 11.062 0.865 -29.953 1 95.56 263 ALA B O 1
ATOM 4196 N N . PRO B 1 264 ? 9.797 0.481 -28.125 1 94.06 264 PRO B N 1
ATOM 4197 C CA . PRO B 1 264 ? 10.461 -0.808 -27.906 1 94.06 264 PRO B CA 1
ATOM 4198 C C . PRO B 1 264 ? 10.094 -1.845 -28.969 1 94.06 264 PRO B C 1
ATOM 4200 O O . PRO B 1 264 ? 10.852 -2.785 -29.219 1 94.06 264 PRO B O 1
ATOM 4203 N N . VAL B 1 265 ? 8.852 -1.756 -29.5 1 93.56 265 VAL B N 1
ATOM 4204 C CA . VAL B 1 265 ? 8.367 -2.627 -30.562 1 93.56 265 VAL B CA 1
ATOM 4205 C C . VAL B 1 265 ? 7.578 -1.808 -31.578 1 93.56 265 VAL B C 1
ATOM 4207 O O . VAL B 1 265 ? 7.215 -0.659 -31.312 1 93.56 265 VAL B O 1
ATOM 4210 N N . ALA B 1 266 ? 7.262 -2.393 -32.688 1 93.56 266 ALA B N 1
ATOM 4211 C CA . ALA B 1 266 ? 6.648 -1.68 -33.812 1 93.56 266 ALA B CA 1
ATOM 4212 C C . ALA B 1 266 ? 5.25 -1.187 -33.438 1 93.56 266 ALA B C 1
ATOM 4214 O O . ALA B 1 266 ? 4.844 -0.098 -33.844 1 93.56 266 ALA B O 1
ATOM 4215 N N . ASN B 1 267 ? 4.535 -1.861 -32.625 1 94.38 267 ASN B N 1
ATOM 4216 C CA . ASN B 1 267 ? 3.15 -1.51 -32.344 1 94.38 267 ASN B CA 1
ATOM 4217 C C . ASN B 1 267 ? 3.047 -0.716 -31.031 1 94.38 267 ASN B C 1
ATOM 4219 O O . ASN B 1 267 ? 1.949 -0.523 -30.5 1 94.38 267 ASN B O 1
ATOM 4223 N N . ALA B 1 268 ? 4.121 -0.26 -30.516 1 97.19 268 ALA B N 1
ATOM 4224 C CA . ALA B 1 268 ? 4.113 0.49 -29.266 1 97.19 268 ALA B CA 1
ATOM 4225 C C . ALA B 1 268 ? 3.549 1.893 -29.469 1 97.19 268 ALA B C 1
ATOM 4227 O O . ALA B 1 268 ? 3.836 2.545 -30.469 1 97.19 268 ALA B O 1
ATOM 4228 N N . VAL B 1 269 ? 2.736 2.305 -28.578 1 97.88 269 VAL B N 1
ATOM 4229 C CA . VAL B 1 269 ? 2.152 3.643 -28.594 1 97.88 269 VAL B CA 1
ATOM 4230 C C . VAL B 1 269 ? 2.643 4.441 -27.391 1 97.88 269 VAL B C 1
ATOM 4232 O O . VAL B 1 269 ? 2.635 3.939 -26.266 1 97.88 269 VAL B O 1
ATOM 4235 N N . MET B 1 270 ? 3.027 5.645 -27.641 1 97.44 270 MET B N 1
ATOM 4236 C CA . MET B 1 270 ? 3.443 6.527 -26.562 1 97.44 270 MET B CA 1
ATOM 4237 C C . MET B 1 270 ? 2.238 6.992 -25.75 1 97.44 270 MET B C 1
ATOM 4239 O O . MET B 1 270 ? 1.207 7.359 -26.312 1 97.44 270 MET B O 1
ATOM 4243 N N . VAL B 1 271 ? 2.359 6.918 -24.469 1 97.38 271 VAL B N 1
ATOM 4244 C CA . VAL B 1 271 ? 1.241 7.293 -23.609 1 97.38 271 VAL B CA 1
ATOM 4245 C C . VAL B 1 271 ? 1.71 8.297 -22.547 1 97.38 271 VAL B C 1
ATOM 4247 O O . VAL B 1 271 ? 2.912 8.469 -22.344 1 97.38 271 VAL B O 1
ATOM 4250 N N . ALA B 1 272 ? 0.734 9.031 -21.922 1 96.25 272 ALA B N 1
ATOM 4251 C CA . ALA B 1 272 ? 1.049 9.938 -20.828 1 96.25 272 ALA B CA 1
ATOM 4252 C C . ALA B 1 272 ? 1.514 9.172 -19.594 1 96.25 272 ALA B C 1
ATOM 4254 O O . ALA B 1 272 ? 0.94 8.141 -19.25 1 96.25 272 ALA B O 1
ATOM 4255 N N . PRO B 1 273 ? 2.531 9.648 -18.938 1 96.75 273 PRO B N 1
ATOM 4256 C CA . PRO B 1 273 ? 3.025 8.969 -17.734 1 96.75 273 PRO B CA 1
ATOM 4257 C C . PRO B 1 273 ? 2.102 9.148 -16.531 1 96.75 273 PRO B C 1
ATOM 4259 O O . PRO B 1 273 ? 1.371 10.141 -16.453 1 96.75 273 PRO B O 1
ATOM 4262 N N . ASN B 1 274 ? 2.066 8.148 -15.703 1 94.12 274 ASN B N 1
ATOM 4263 C CA . ASN B 1 274 ? 1.564 8.328 -14.344 1 94.12 274 ASN B CA 1
ATOM 4264 C C . ASN B 1 274 ? 2.703 8.453 -13.336 1 94.12 274 ASN B C 1
ATOM 4266 O O . ASN B 1 274 ? 3.875 8.461 -13.719 1 94.12 274 ASN B O 1
ATOM 4270 N N . LEU B 1 275 ? 2.393 8.617 -12.102 1 94.25 275 LEU B N 1
ATOM 4271 C CA . LEU B 1 275 ? 3.426 8.898 -11.109 1 94.25 275 LEU B CA 1
ATOM 4272 C C . LEU B 1 275 ? 4.34 7.691 -10.93 1 94.25 275 LEU B C 1
ATOM 4274 O O . LEU B 1 275 ? 5.539 7.848 -10.688 1 94.25 275 LEU B O 1
ATOM 4278 N N . GLU B 1 276 ? 3.766 6.504 -11.07 1 93.94 276 GLU B N 1
ATOM 4279 C CA . GLU B 1 276 ? 4.582 5.297 -10.977 1 93.94 276 GLU B CA 1
ATOM 4280 C C . GLU B 1 276 ? 5.617 5.242 -12.094 1 93.94 276 GLU B C 1
ATOM 4282 O O . GLU B 1 276 ? 6.781 4.91 -11.859 1 93.94 276 GLU B O 1
ATOM 4287 N N . ASP B 1 277 ? 5.199 5.582 -13.305 1 95.44 277 ASP B N 1
ATOM 4288 C CA . ASP B 1 277 ? 6.117 5.641 -14.438 1 95.44 277 ASP B CA 1
ATOM 4289 C C . ASP B 1 277 ? 7.27 6.609 -14.164 1 95.44 277 ASP B C 1
ATOM 4291 O O . ASP B 1 277 ? 8.438 6.266 -14.367 1 95.44 277 ASP B O 1
ATOM 4295 N N . ALA B 1 278 ? 6.84 7.773 -13.695 1 95.75 278 ALA B N 1
ATOM 4296 C CA . ALA B 1 278 ? 7.824 8.828 -13.461 1 95.75 278 ALA B CA 1
ATOM 4297 C C . ALA B 1 278 ? 8.82 8.422 -12.375 1 95.75 278 ALA B C 1
ATOM 4299 O O . ALA B 1 278 ? 10.016 8.688 -12.492 1 95.75 278 ALA B O 1
ATOM 4300 N N . THR B 1 279 ? 8.32 7.785 -11.375 1 93.94 279 THR B N 1
ATOM 4301 C CA . THR B 1 279 ? 9.172 7.332 -10.273 1 93.94 279 THR B CA 1
ATOM 4302 C C . THR B 1 279 ? 10.156 6.273 -10.758 1 93.94 279 THR B C 1
ATOM 4304 O O . THR B 1 279 ? 11.344 6.332 -10.445 1 93.94 279 THR B O 1
ATOM 4307 N N . LEU B 1 280 ? 9.633 5.32 -11.516 1 93.12 280 LEU B N 1
ATOM 4308 C CA . LEU B 1 280 ? 10.492 4.281 -12.07 1 93.12 280 LEU B CA 1
ATOM 4309 C C . LEU B 1 280 ? 11.562 4.887 -12.977 1 93.12 280 LEU B C 1
ATOM 4311 O O . LEU B 1 280 ? 12.734 4.52 -12.891 1 93.12 280 LEU B O 1
ATOM 4315 N N . ASP B 1 281 ? 11.109 5.781 -13.82 1 93 281 ASP B N 1
ATOM 4316 C CA . ASP B 1 281 ? 12.039 6.461 -14.719 1 93 281 ASP B CA 1
ATOM 4317 C C . ASP B 1 281 ? 13.141 7.18 -13.938 1 93 281 ASP B C 1
ATOM 4319 O O . ASP B 1 281 ? 14.312 7.09 -14.297 1 93 281 ASP B O 1
ATOM 4323 N N . PHE B 1 282 ? 12.75 7.812 -12.906 1 90.62 282 PHE B N 1
ATOM 4324 C CA . PHE B 1 282 ? 13.664 8.586 -12.07 1 90.62 282 PHE B CA 1
ATOM 4325 C C . PHE B 1 282 ? 14.672 7.668 -11.391 1 90.62 282 PHE B C 1
ATOM 4327 O O . PHE B 1 282 ? 15.883 7.91 -11.453 1 90.62 282 PHE B O 1
ATOM 4334 N N . PHE B 1 283 ? 14.203 6.609 -10.766 1 83.94 283 PHE B N 1
ATOM 4335 C CA . PHE B 1 283 ? 15.078 5.742 -9.984 1 83.94 283 PHE B CA 1
ATOM 4336 C C . PHE B 1 283 ? 15.992 4.938 -10.898 1 83.94 283 PHE B C 1
ATOM 4338 O O . PHE B 1 283 ? 17.156 4.684 -10.562 1 83.94 283 PHE B O 1
ATOM 4345 N N . GLU B 1 284 ? 15.484 4.539 -12.031 1 80.56 284 GLU B N 1
ATOM 4346 C CA . GLU B 1 284 ? 16.312 3.807 -12.984 1 80.56 284 GLU B CA 1
ATOM 4347 C C . GLU B 1 284 ? 17.391 4.707 -13.586 1 80.56 284 GLU B C 1
ATOM 4349 O O . GLU B 1 284 ? 18.5 4.25 -13.875 1 80.56 284 GLU B O 1
ATOM 4354 N N . SER B 1 285 ? 17.016 5.902 -13.797 1 78.94 285 SER B N 1
ATOM 4355 C CA . SER B 1 285 ? 18 6.859 -14.312 1 78.94 285 SER B CA 1
ATOM 4356 C C . SER B 1 285 ? 19.109 7.121 -13.297 1 78.94 285 SER B C 1
ATOM 4358 O O . SER B 1 285 ? 20.266 7.328 -13.672 1 78.94 285 SER B O 1
ATOM 4360 N N . GLN B 1 286 ? 18.75 7.059 -12.055 1 76.38 286 GLN B N 1
ATOM 4361 C CA . GLN B 1 286 ? 19.75 7.285 -11.008 1 76.38 286 GLN B CA 1
ATOM 4362 C C . GLN B 1 286 ? 20.656 6.07 -10.852 1 76.38 286 GLN B C 1
ATOM 4364 O O . GLN B 1 286 ? 21.844 6.211 -10.555 1 76.38 286 GLN B O 1
ATOM 4369 N N . ALA B 1 287 ? 20.062 4.898 -11 1 64.44 287 ALA B N 1
ATOM 4370 C CA . ALA B 1 287 ? 20.859 3.67 -10.906 1 64.44 287 ALA B CA 1
ATOM 4371 C C . ALA B 1 287 ? 21.906 3.613 -12.016 1 64.44 287 ALA B C 1
ATOM 4373 O O . ALA B 1 287 ? 23.031 3.162 -11.789 1 64.44 287 ALA B O 1
ATOM 4374 N N . VAL B 1 288 ? 21.516 4.078 -13.156 1 52.41 288 VAL B N 1
ATOM 4375 C CA . VAL B 1 288 ? 22.453 4.105 -14.273 1 52.41 288 VAL B CA 1
ATOM 4376 C C . VAL B 1 288 ? 23.562 5.125 -13.992 1 52.41 288 VAL B C 1
ATOM 4378 O O . VAL B 1 288 ? 24.719 4.91 -14.352 1 52.41 288 VAL B O 1
ATOM 4381 N N . ARG B 1 289 ? 23.156 6.121 -13.203 1 48.5 289 ARG B N 1
ATOM 4382 C CA . ARG B 1 289 ? 24.141 7.16 -12.906 1 48.5 289 ARG B CA 1
ATOM 4383 C C . ARG B 1 289 ? 25.109 6.703 -11.82 1 48.5 289 ARG B C 1
ATOM 4385 O O . ARG B 1 289 ? 26.266 7.137 -11.789 1 48.5 289 ARG B O 1
ATOM 4392 N N . LYS B 1 290 ? 24.703 5.871 -10.938 1 55.69 290 LYS B N 1
ATOM 4393 C CA . LYS B 1 290 ? 25.578 5.344 -9.906 1 55.69 290 LYS B CA 1
ATOM 4394 C C . LYS B 1 290 ? 26.453 4.215 -10.445 1 55.69 290 LYS B C 1
ATOM 4396 O O . LYS B 1 290 ? 27.453 3.85 -9.836 1 55.69 290 LYS B O 1
ATOM 4401 N N . GLY B 1 291 ? 26.016 3.408 -11.398 1 38.19 291 GLY B N 1
ATOM 4402 C CA . GLY B 1 291 ? 26.875 2.398 -12.008 1 38.19 291 GLY B CA 1
ATOM 4403 C C . GLY B 1 291 ? 27.797 2.957 -13.07 1 38.19 291 GLY B C 1
ATOM 4404 O O . GLY B 1 291 ? 27.547 4.039 -13.609 1 38.19 291 GLY B O 1
#